Protein AF-0000000067863218 (afdb_homodimer)

Foldseek 3Di:
DFQVDPVLLLLLLQQPVQDQLLQLVLVLVCVVVVHGDDDLLVSLVVRHDPVCSVVSSVSSVPGDRDDDPQKDKDALPDPLAQPLLNLARSRGRIKIKFADSVLLPFAAEEEDADLDDDPQLLVQLLFALLQCQVVQHEYEYAQHHDSRLSSLVSQVVNLGEYEHEYLFALQADPPPVCPVVSVSCSHSYMYMYSHHNHGYHDPVSRLVRLLVRLSSHLEYEYRWAAQPDSVLSSVVSNVVSVHAYEYEADDCPDRRRVNRVVVVVVPHHYDRHNCSVCVVPDVPDD/DFQVDPVLVLLLLQQPVQDQLLQLVLVLVCVVVVHGDDDLLVSLVVRHDPVCSVVSSVSSVPGDRDDDPQKDKDALPDPLAQPLLNLARSRGRIKIKFADSNLLPFAAEEEDADLDDDPQLLVQLLFALLQCQVVQHEYEYAQHHDSRLSSLVSQVVNLGEYEHEYLFALQADPPPVCVVVSVVCSHSYMYMYSHHNHGYHDPVSRLVRLLVRLSSHLEYEYRWAAQPDSVLSSVVSNVVSVHAYEYEADDCPDRRRVNRVVVVVVPHHYDRHNCSVCVVPDVPDD

Sequence (572 aa):
MDFKQRNTWLKLASCKSISAKKRAVIWQKLKELDQYEMAAHTFVESFFPVDKRAQILMEIETAEVFFLEGITPIWILEDSYPALLREVYEAPPILFCKGNIDLLQRQAIAIVGTRQMSEYGRKACMKIASELSAHDLTIISGMAIGIDTIAHKATLNKNGATIAVLGSGVNKIYPKKNEFLAKEIAKEGLLLSEYLPSQEAKRWHFPERNRIISGLAIGTVIIEAAERSGSLITADIALEQNRQVFAVPGNIFIDTWQGTNYLIQEGAKLVMNADHIIEEFFQIKPMDFKQRNTWLKLASCKSISAKKRAVIWQKLKELDQYEMAAHTFVESFFPVDKRAQILMEIETAEVFFLEGITPIWILEDSYPALLREVYEAPPILFCKGNIDLLQRQAIAIVGTRQMSEYGRKACMKIASELSAHDLTIISGMAIGIDTIAHKATLNKNGATIAVLGSGVNKIYPKKNEFLAKEIAKEGLLLSEYLPSQEAKRWHFPERNRIISGLAIGTVIIEAAERSGSLITADIALEQNRQVFAVPGNIFIDTWQGTNYLIQEGAKLVMNADHIIEEFFQIKP

pLDDT: mean 95.36, std 6.95, range [34.5, 98.94]

Solvent-accessible surface area (backbone atoms only — not comparable to full-atom values): 28980 Å² total; per-residue (Å²): 81,49,67,85,38,61,63,50,53,44,23,46,61,58,21,86,87,41,48,60,66,53,49,4,48,50,49,45,49,28,60,74,64,70,51,54,66,45,51,65,70,56,49,36,64,73,75,43,57,78,92,49,30,67,60,49,52,51,36,56,73,65,38,61,73,76,85,53,88,80,49,48,76,40,36,59,89,43,84,74,33,37,70,59,29,66,70,35,86,51,34,61,53,44,36,35,30,30,52,50,67,71,61,47,77,48,62,27,38,17,42,40,32,29,63,79,60,50,72,68,40,50,51,51,35,32,49,32,32,33,47,34,22,74,68,72,28,28,38,29,26,52,45,41,62,37,37,17,42,41,35,48,51,30,15,51,73,67,75,25,44,36,37,35,40,37,41,16,5,78,72,28,63,62,49,66,88,40,41,65,58,46,53,52,32,31,73,69,13,19,32,35,12,62,39,53,45,77,33,69,64,48,85,72,33,46,71,62,39,34,54,55,45,34,25,58,19,67,27,32,34,36,43,30,20,31,67,90,34,72,42,51,51,37,50,52,47,20,47,76,63,73,28,51,46,32,17,26,51,28,50,73,87,41,63,51,22,44,23,21,42,48,42,36,59,74,64,28,45,57,41,76,48,36,63,66,54,48,55,74,77,37,84,68,74,128,80,49,66,86,39,59,65,49,52,44,22,46,60,59,20,86,88,42,48,59,66,53,47,4,48,50,50,45,48,29,62,74,64,70,50,54,66,46,52,65,70,55,49,36,64,71,74,43,58,79,93,49,30,67,58,50,53,52,36,56,74,67,40,60,75,77,84,54,86,80,49,47,76,40,36,60,88,42,85,75,35,36,70,59,30,65,70,35,87,50,34,60,53,45,36,36,30,32,52,50,67,71,59,46,76,46,61,25,38,18,42,40,30,29,62,79,58,50,72,67,39,49,51,51,34,32,49,32,32,33,48,34,23,73,69,72,28,29,39,30,27,51,44,40,62,36,37,17,42,42,35,50,50,31,15,50,75,66,74,24,45,37,37,34,39,35,44,15,4,77,72,28,64,62,48,66,90,40,41,66,56,48,53,50,31,31,73,69,13,20,32,35,13,62,39,54,46,78,33,69,65,49,85,72,32,45,70,62,38,35,54,55,44,36,25,58,17,67,27,33,36,34,44,30,21,30,68,91,34,72,43,51,51,36,50,52,46,21,48,76,63,73,27,50,45,33,19,26,51,29,49,73,88,40,62,51,23,44,23,20,42,49,42,35,59,74,63,27,45,58,41,78,46,36,65,66,55,48,55,74,79,37,84,67,74,128

Nearest PDB structures (foldseek):
  3uqz-assembly1_A  TM=9.012E-01  e=1.360E-27  Streptococcus pneumoniae
  3maj-assembly1_A-2  TM=7.830E-01  e=8.357E-24  Rhodopseudomonas palustris
  4ljk-assembly1_H  TM=9.303E-01  e=6.286E-17  Helicobacter pylori 26695
  1wek-assembly1_C  TM=6.551E-01  e=1.689E-04  Thermus thermophilus
  1wek-assembly1_F  TM=6.610E-01  e=2.567E-04  Thermus thermophilus

InterPro domains:
  IPR003488 DNA recombination-mediator protein A [PTHR43022] (52-284)
  IPR057666 Smf/DprA, SLOG domain [PF02481] (74-281)
  IPR057666 Smf/DprA, SLOG domain [TIGR00732] (75-281)

Structure (mmCIF, N/CA/C/O backbone):
data_AF-0000000067863218-model_v1
#
loop_
_entity.id
_entity.type
_entity.pdbx_description
1 polymer 'Lmo1274 protein'
#
loop_
_atom_site.group_PDB
_atom_site.id
_atom_site.type_symbol
_atom_site.label_atom_id
_atom_site.label_alt_id
_atom_site.label_comp_id
_atom_site.label_asym_id
_atom_site.label_entity_id
_atom_site.label_seq_id
_atom_site.pdbx_PDB_ins_code
_atom_site.Cartn_x
_atom_site.Cartn_y
_atom_site.Cartn_z
_atom_site.occupancy
_atom_site.B_iso_or_equiv
_atom_site.auth_seq_id
_atom_site.auth_comp_id
_atom_site.auth_asym_id
_atom_site.auth_atom_id
_atom_site.pdbx_PDB_model_num
ATOM 1 N N . MET A 1 1 ? -6.926 51.531 5.215 1 93.75 1 MET A N 1
ATOM 2 C CA . MET A 1 1 ? -6.266 50.312 5.684 1 93.75 1 MET A CA 1
ATOM 3 C C . MET A 1 1 ? -5.281 49.781 4.641 1 93.75 1 MET A C 1
ATOM 5 O O . MET A 1 1 ? -5.586 49.75 3.447 1 93.75 1 MET A O 1
ATOM 9 N N . ASP A 1 2 ? -4.066 49.562 5.074 1 94.88 2 ASP A N 1
ATOM 10 C CA . ASP A 1 2 ? -3.016 49 4.238 1 94.88 2 ASP A CA 1
ATOM 11 C C . ASP A 1 2 ? -2.729 47.562 4.629 1 94.88 2 ASP A C 1
ATOM 13 O O . ASP A 1 2 ? -2.102 47.281 5.656 1 94.88 2 ASP A O 1
ATOM 17 N N . PHE A 1 3 ? -3.066 46.719 3.705 1 93.81 3 PHE A N 1
ATOM 18 C CA . PHE A 1 3 ? -3.037 45.281 4.004 1 93.81 3 PHE A CA 1
ATOM 19 C C . PHE A 1 3 ? -1.649 44.719 3.758 1 93.81 3 PHE A C 1
ATOM 21 O O . PHE A 1 3 ? -1.411 43.531 4.004 1 93.81 3 PHE A O 1
ATOM 28 N N . LYS A 1 4 ? -0.749 45.5 3.361 1 94.81 4 LYS A N 1
ATOM 29 C CA . LYS A 1 4 ? 0.644 45.094 3.238 1 94.81 4 LYS A CA 1
ATOM 30 C C . LYS A 1 4 ? 1.41 45.344 4.535 1 94.81 4 LYS A C 1
ATOM 32 O O . LYS A 1 4 ? 2.588 45 4.645 1 94.81 4 LYS A O 1
ATOM 37 N N . GLN A 1 5 ? 0.64 45.875 5.441 1 91.88 5 GLN A N 1
ATOM 38 C CA . GLN A 1 5 ? 1.266 46.188 6.723 1 91.88 5 GLN A CA 1
ATOM 39 C C . GLN A 1 5 ? 0.901 45.125 7.777 1 91.88 5 GLN A C 1
ATOM 41 O O . GLN A 1 5 ? -0.266 44.781 7.914 1 91.88 5 GLN A O 1
ATOM 46 N N . ARG A 1 6 ? 1.862 44.75 8.562 1 91.69 6 ARG A N 1
ATOM 47 C CA . ARG A 1 6 ? 1.707 43.781 9.641 1 91.69 6 ARG A CA 1
ATOM 48 C C . ARG A 1 6 ? 0.678 44.25 10.664 1 91.69 6 ARG A C 1
ATOM 50 O O . ARG A 1 6 ? -0.159 43.469 11.117 1 91.69 6 ARG A O 1
ATOM 57 N N . ASN A 1 7 ? 0.721 45.469 10.953 1 90.69 7 ASN A N 1
ATOM 58 C CA . ASN A 1 7 ? -0.136 46.031 12 1 90.69 7 ASN A CA 1
ATOM 59 C C . ASN A 1 7 ? -1.611 45.938 11.625 1 90.69 7 ASN A C 1
ATOM 61 O O . ASN A 1 7 ? -2.465 45.75 12.5 1 90.69 7 ASN A O 1
ATOM 65 N N . THR A 1 8 ? -1.873 46.094 10.359 1 92.56 8 THR A N 1
ATOM 66 C CA . THR A 1 8 ? -3.25 45.938 9.898 1 92.56 8 THR A CA 1
ATOM 67 C C . THR A 1 8 ? -3.801 44.562 10.258 1 92.56 8 THR A C 1
ATOM 69 O O . THR A 1 8 ? -4.914 44.469 10.773 1 92.56 8 THR A O 1
ATOM 72 N N . TRP A 1 9 ? -3.049 43.594 10.125 1 92.69 9 TRP A N 1
ATOM 73 C CA . TRP A 1 9 ? -3.496 42.219 10.367 1 92.69 9 TRP A CA 1
ATOM 74 C C . TRP A 1 9 ? -3.527 41.938 11.867 1 92.69 9 TRP A C 1
ATOM 76 O O . TRP A 1 9 ? -4.367 41.156 12.328 1 92.69 9 TRP A O 1
ATOM 86 N N . LEU A 1 10 ? -2.639 42.531 12.594 1 91.75 10 LEU A N 1
ATOM 87 C CA . LEU A 1 10 ? -2.707 42.406 14.039 1 91.75 10 LEU A CA 1
ATOM 88 C C . LEU A 1 10 ? -3.984 43.031 14.586 1 91.75 10 LEU A C 1
ATOM 90 O O . LEU A 1 10 ? -4.621 42.469 15.484 1 91.75 10 LEU A O 1
ATOM 94 N N . LYS A 1 11 ? -4.301 44.094 14.008 1 91.56 11 LYS A N 1
ATOM 95 C CA . LYS A 1 11 ? -5.551 44.75 14.375 1 91.56 11 LYS A CA 1
ATOM 96 C C . LYS A 1 11 ? -6.754 43.875 14.031 1 91.56 11 LYS A C 1
ATOM 98 O O . LYS A 1 11 ? -7.641 43.688 14.859 1 91.56 11 LYS A O 1
ATOM 103 N N . LEU A 1 12 ? -6.742 43.375 12.852 1 93.44 12 LEU A N 1
ATOM 104 C CA . LEU A 1 12 ? -7.844 42.531 12.414 1 93.44 12 LEU A CA 1
ATOM 105 C C . LEU A 1 12 ? -7.941 41.281 13.289 1 93.44 12 LEU A C 1
ATOM 107 O O . LEU A 1 12 ? -9.039 40.812 13.578 1 93.44 12 LEU A O 1
ATOM 111 N N . ALA A 1 13 ? -6.824 40.75 13.68 1 91.94 13 ALA A N 1
ATOM 112 C CA . ALA A 1 13 ? -6.797 39.562 14.531 1 91.94 13 ALA A CA 1
ATOM 113 C C . ALA A 1 13 ? -7.402 39.844 15.898 1 91.94 13 ALA A C 1
ATOM 115 O O . ALA A 1 13 ? -7.957 38.938 16.547 1 91.94 13 ALA A O 1
ATOM 116 N N . SER A 1 14 ? -7.363 41.031 16.297 1 90.19 14 SER A N 1
ATOM 117 C CA . SER A 1 14 ? -7.855 41.438 17.609 1 90.19 14 SER A CA 1
ATOM 118 C C . SER A 1 14 ? -9.359 41.688 17.594 1 90.19 14 SER A C 1
ATOM 120 O O . SER A 1 14 ? -9.984 41.844 18.641 1 90.19 14 SER A O 1
ATOM 122 N N . CYS A 1 15 ? -9.883 41.75 16.406 1 92 15 CYS A N 1
ATOM 123 C CA . CYS A 1 15 ? -11.328 41.906 16.266 1 92 15 CYS A CA 1
ATOM 124 C C . CYS A 1 15 ? -12.047 40.594 16.516 1 92 15 CYS A C 1
ATOM 126 O O . CYS A 1 15 ? -11.914 39.656 15.719 1 92 15 CYS A O 1
ATOM 128 N N . LYS A 1 16 ? -12.875 40.562 17.469 1 88.75 16 LYS A N 1
ATOM 129 C CA . LYS A 1 16 ? -13.555 39.344 17.891 1 88.75 16 LYS A CA 1
ATOM 130 C C . LYS A 1 16 ? -14.469 38.781 16.797 1 88.75 16 LYS A C 1
ATOM 132 O O . LYS A 1 16 ? -14.688 37.594 16.703 1 88.75 16 LYS A O 1
ATOM 137 N N . SER A 1 17 ? -14.914 39.625 15.984 1 93.19 17 SER A N 1
ATOM 138 C CA . SER A 1 17 ? -15.891 39.25 14.969 1 93.19 17 SER A CA 1
ATOM 139 C C . SER A 1 17 ? -15.211 38.781 13.688 1 93.19 17 SER A C 1
ATOM 141 O O . SER A 1 17 ? -15.883 38.406 12.719 1 93.19 17 SER A O 1
ATOM 143 N N . ILE A 1 18 ? -13.906 38.844 13.68 1 94.69 18 ILE A N 1
ATOM 144 C CA . ILE A 1 18 ? -13.164 38.406 12.508 1 94.69 18 ILE A CA 1
ATOM 145 C C . ILE A 1 18 ? -12.359 37.156 12.859 1 94.69 18 ILE A C 1
ATOM 147 O O . ILE A 1 18 ? -11.312 37.219 13.508 1 94.69 18 ILE A O 1
ATOM 151 N N . SER A 1 19 ? -12.812 36.062 12.359 1 93.56 19 SER A N 1
ATOM 152 C CA . SER A 1 19 ? -12.164 34.781 12.664 1 93.56 19 SER A CA 1
ATOM 153 C C . SER A 1 19 ? -10.852 34.656 11.898 1 93.56 19 SER A C 1
ATOM 155 O O . SER A 1 19 ? -10.602 35.375 10.938 1 93.56 19 SER A O 1
ATOM 157 N N . ALA A 1 20 ? -10.055 33.719 12.352 1 93.75 20 ALA A N 1
ATOM 158 C CA . ALA A 1 20 ? -8.797 33.438 11.664 1 93.75 20 ALA A CA 1
ATOM 159 C C . ALA A 1 20 ? -9.055 32.969 10.234 1 93.75 20 ALA A C 1
ATOM 161 O O . ALA A 1 20 ? -8.367 33.406 9.305 1 93.75 20 ALA A O 1
ATOM 162 N N . LYS A 1 21 ? -10.016 32.156 10.039 1 93.38 21 LYS A N 1
ATOM 163 C CA . LYS A 1 21 ? -10.375 31.688 8.695 1 93.38 21 LYS A CA 1
ATOM 164 C C . LYS A 1 21 ? -10.797 32.875 7.809 1 93.38 21 LYS A C 1
ATOM 166 O O . LYS A 1 21 ? -10.398 32.938 6.645 1 93.38 21 LYS A O 1
ATOM 171 N N . LYS A 1 22 ? -11.617 33.75 8.367 1 95.25 22 LYS A N 1
ATOM 172 C CA . LYS A 1 22 ? -12.047 34.906 7.602 1 95.25 22 LYS A CA 1
ATOM 173 C C . LYS A 1 22 ? -10.852 35.75 7.18 1 95.25 22 LYS A C 1
ATOM 175 O O . LYS A 1 22 ? -10.828 36.281 6.066 1 95.25 22 LYS A O 1
ATOM 180 N N . ARG A 1 23 ? -9.914 35.938 8.086 1 96.31 23 ARG A N 1
ATOM 181 C CA . ARG A 1 23 ? -8.711 36.688 7.73 1 96.31 23 ARG A CA 1
ATOM 182 C C . ARG A 1 23 ? -8.008 36.031 6.539 1 96.31 23 ARG A C 1
ATOM 184 O O . ARG A 1 23 ? -7.566 36.75 5.625 1 96.31 23 ARG A O 1
ATOM 191 N N . ALA A 1 24 ? -7.918 34.781 6.539 1 96.75 24 ALA A N 1
ATOM 192 C CA . ALA A 1 24 ? -7.285 34.031 5.441 1 96.75 24 ALA A CA 1
ATOM 193 C C . ALA A 1 24 ? -8.062 34.25 4.141 1 96.75 24 ALA A C 1
ATOM 195 O O . ALA A 1 24 ? -7.465 34.469 3.084 1 96.75 24 ALA A O 1
ATOM 196 N N . VAL A 1 25 ? -9.359 34.188 4.238 1 96.69 25 VAL A N 1
ATOM 197 C CA . VAL A 1 25 ? -10.227 34.375 3.082 1 96.69 25 VAL A CA 1
ATOM 198 C C . VAL A 1 25 ? -10.016 35.781 2.52 1 96.69 25 VAL A C 1
ATOM 200 O O . VAL A 1 25 ? -9.922 35.969 1.304 1 96.69 25 VAL A O 1
ATOM 203 N N . ILE A 1 26 ? -9.984 36.719 3.393 1 97 26 ILE A N 1
ATOM 204 C CA . ILE A 1 26 ? -9.797 38.125 2.998 1 97 26 ILE A CA 1
ATOM 205 C C . ILE A 1 26 ? -8.469 38.281 2.27 1 97 26 ILE A C 1
ATOM 207 O O . ILE A 1 26 ? -8.414 38.875 1.189 1 97 26 ILE A O 1
ATOM 211 N N . TRP A 1 27 ? -7.441 37.75 2.844 1 96.56 27 TRP A N 1
ATOM 212 C CA . TRP A 1 27 ? -6.133 37.844 2.205 1 96.56 27 TRP A CA 1
ATOM 213 C C . TRP A 1 27 ? -6.168 37.25 0.808 1 96.56 27 TRP A C 1
ATOM 215 O O . TRP A 1 27 ? -5.648 37.844 -0.145 1 96.56 27 TRP A O 1
ATOM 225 N N . GLN A 1 28 ? -6.742 36.094 0.724 1 96.75 28 GLN A N 1
ATOM 226 C CA . GLN A 1 28 ? -6.84 35.406 -0.555 1 96.75 28 GLN A CA 1
ATOM 227 C C . GLN A 1 28 ? -7.527 36.281 -1.604 1 96.75 28 GLN A C 1
ATOM 229 O O . GLN A 1 28 ? -7.059 36.375 -2.738 1 96.75 28 GLN A O 1
ATOM 234 N N . LYS A 1 29 ? -8.57 36.906 -1.225 1 96.5 29 LYS A N 1
ATOM 235 C CA . LYS A 1 29 ? -9.328 37.781 -2.137 1 96.5 29 LYS A CA 1
ATOM 236 C C . LYS A 1 29 ? -8.523 39 -2.525 1 96.5 29 LYS A C 1
ATOM 238 O O . LYS A 1 29 ? -8.547 39.438 -3.682 1 96.5 29 LYS A O 1
ATOM 243 N N . LEU A 1 30 ? -7.898 39.562 -1.578 1 96.31 30 LEU A N 1
ATOM 244 C CA . LEU A 1 30 ? -7.066 40.75 -1.854 1 96.31 30 LEU A CA 1
ATOM 245 C C . LEU A 1 30 ? -5.977 40.406 -2.867 1 96.31 30 LEU A C 1
ATOM 247 O O . LEU A 1 30 ? -5.707 41.188 -3.779 1 96.31 30 LEU A O 1
ATOM 251 N N . LYS A 1 31 ? -5.387 39.281 -2.641 1 94.75 31 LYS A N 1
ATOM 252 C CA . LYS A 1 31 ? -4.348 38.812 -3.551 1 94.75 31 LYS A CA 1
ATOM 253 C C . LYS A 1 31 ? -4.898 38.625 -4.961 1 94.75 31 LYS A C 1
ATOM 255 O O . LYS A 1 31 ? -4.277 39.062 -5.938 1 94.75 31 LYS A O 1
ATOM 260 N N . GLU A 1 32 ? -6.055 38.062 -5.031 1 95.31 32 GLU A N 1
ATOM 261 C CA . GLU A 1 32 ? -6.691 37.781 -6.32 1 95.31 32 GLU A CA 1
ATOM 262 C C . GLU A 1 32 ? -7.043 39.094 -7.031 1 95.31 32 GLU A C 1
ATOM 264 O O . GLU A 1 32 ? -6.918 39.188 -8.258 1 95.31 32 GLU A O 1
ATOM 269 N N . LEU A 1 33 ? -7.422 40.062 -6.258 1 94.62 33 LEU A N 1
ATOM 270 C CA . LEU A 1 33 ? -7.848 41.344 -6.812 1 94.62 33 LEU A CA 1
ATOM 271 C C . LEU A 1 33 ? -6.664 42.281 -6.969 1 94.62 33 LEU A C 1
ATOM 273 O O . LEU A 1 33 ? -6.793 43.344 -7.582 1 94.62 33 LEU A O 1
ATOM 277 N N . ASP A 1 34 ? -5.613 41.906 -6.43 1 95.38 34 ASP A N 1
ATOM 278 C CA . ASP A 1 34 ? -4.426 42.75 -6.395 1 95.38 34 ASP A CA 1
ATOM 279 C C . ASP A 1 34 ? -4.75 44.125 -5.809 1 95.38 34 ASP A C 1
ATOM 281 O O . ASP A 1 34 ? -4.434 45.156 -6.41 1 95.38 34 ASP A O 1
ATOM 285 N N . GLN A 1 35 ? -5.5 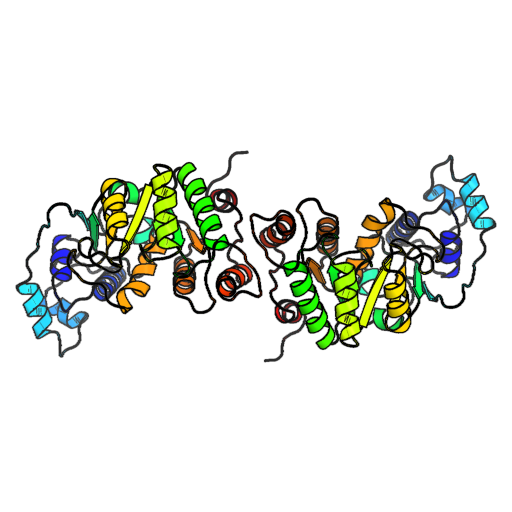44.188 -4.777 1 95.25 35 GLN A N 1
ATOM 286 C CA . GLN A 1 35 ? -5.902 45.375 -4.051 1 95.25 35 GLN A CA 1
ATOM 287 C C . GLN A 1 35 ? -5.547 45.281 -2.568 1 95.25 35 GLN A C 1
ATOM 289 O O . GLN A 1 35 ? -6.18 44.5 -1.828 1 95.25 35 GLN A O 1
ATOM 294 N N . TYR A 1 36 ? -4.621 46.156 -2.166 1 96 36 TYR A N 1
ATOM 295 C CA . TYR A 1 36 ? -4.082 45.969 -0.822 1 96 36 TYR A CA 1
ATOM 296 C C . TYR A 1 36 ? -4.324 47.219 0.03 1 96 36 TYR A C 1
ATOM 298 O O . TYR A 1 36 ? -3.811 47.312 1.147 1 96 36 TYR A O 1
ATOM 306 N N . GLU A 1 37 ? -5.043 48.125 -0.58 1 96.31 37 GLU A N 1
ATOM 307 C CA . GLU A 1 37 ? -5.395 49.312 0.168 1 96.31 37 GLU A CA 1
ATOM 308 C C . GLU A 1 37 ? -6.859 49.688 -0.043 1 96.31 37 GLU A C 1
ATOM 310 O O . GLU A 1 37 ? -7.367 49.625 -1.166 1 96.31 37 GLU A O 1
ATOM 315 N N . MET A 1 38 ? -7.492 50.031 1.157 1 94.38 38 MET A N 1
ATOM 316 C CA . MET A 1 38 ? -8.859 50.531 1.075 1 94.38 38 MET A CA 1
ATOM 317 C C . MET A 1 38 ? -9.289 51.156 2.395 1 94.38 38 MET A C 1
ATOM 319 O O . MET A 1 38 ? -8.703 50.875 3.441 1 94.38 38 MET A O 1
ATOM 323 N N . ALA A 1 39 ? -10.305 51.969 2.217 1 94.38 39 ALA A N 1
ATOM 324 C CA . ALA A 1 39 ? -10.852 52.594 3.426 1 94.38 39 ALA A CA 1
ATOM 325 C C . ALA A 1 39 ? -11.57 51.562 4.285 1 94.38 39 ALA A C 1
ATOM 327 O O . ALA A 1 39 ? -12.078 50.562 3.768 1 94.38 39 ALA A O 1
ATOM 328 N N . ALA A 1 40 ? -11.586 51.781 5.641 1 94.56 40 ALA A N 1
ATOM 329 C CA . ALA A 1 40 ? -12.188 50.844 6.586 1 94.56 40 ALA A CA 1
ATOM 330 C C . ALA A 1 40 ? -13.648 50.562 6.227 1 94.56 40 ALA A C 1
ATOM 332 O O . ALA A 1 40 ? -14.102 49.438 6.277 1 94.56 40 ALA A O 1
ATOM 333 N N . HIS A 1 41 ? -14.328 51.656 5.875 1 94.81 41 HIS A N 1
ATOM 334 C CA . HIS A 1 41 ? -15.734 51.5 5.535 1 94.81 41 HIS A CA 1
ATOM 335 C C . HIS A 1 41 ? -15.914 50.625 4.301 1 94.81 41 HIS A C 1
ATOM 337 O O . HIS A 1 41 ? -16.812 49.781 4.258 1 94.81 41 HIS A O 1
ATOM 343 N N . THR A 1 42 ? -15.086 50.781 3.35 1 95.88 42 THR A N 1
ATOM 344 C CA . THR A 1 42 ? -15.133 50 2.123 1 95.88 42 THR A CA 1
ATOM 345 C C . THR A 1 42 ? -14.805 48.531 2.406 1 95.88 42 THR A C 1
ATOM 347 O O . THR A 1 42 ? -15.43 47.625 1.841 1 95.88 42 THR A O 1
ATOM 350 N N . PHE A 1 43 ? -13.812 48.344 3.213 1 96.25 43 PHE A N 1
ATOM 351 C CA . PHE A 1 43 ? -13.391 47 3.619 1 96.25 43 PHE A CA 1
ATOM 352 C C . PHE A 1 43 ? -14.547 46.25 4.246 1 96.25 43 PHE A C 1
ATOM 354 O O . PHE A 1 43 ? -14.859 45.125 3.826 1 96.25 43 PHE A O 1
ATOM 361 N N . VAL A 1 44 ? -15.211 46.812 5.188 1 96.44 44 VAL A N 1
ATOM 362 C CA . VAL A 1 44 ? -16.297 46.156 5.906 1 96.44 44 VAL A CA 1
ATOM 363 C C . VAL A 1 44 ? -17.453 45.875 4.953 1 96.44 44 VAL A C 1
ATOM 365 O O . VAL A 1 44 ? -18.094 44.812 5.023 1 96.44 44 VAL A O 1
ATOM 368 N N . GLU A 1 45 ? -17.719 46.75 4.035 1 95.88 45 GLU A N 1
ATOM 369 C CA . GLU A 1 45 ? -18.781 46.594 3.059 1 95.88 45 GLU A CA 1
ATOM 370 C C . GLU A 1 45 ? -18.484 45.438 2.09 1 95.88 45 GLU A C 1
ATOM 372 O O . GLU A 1 45 ? -19.391 44.75 1.642 1 95.88 45 GLU A O 1
ATOM 377 N N . SER A 1 46 ? -17.234 45.281 1.822 1 96.12 46 SER A N 1
ATOM 378 C CA . SER A 1 46 ? -16.812 44.312 0.809 1 96.12 46 SER A CA 1
ATOM 379 C C . SER A 1 46 ? -16.797 42.875 1.367 1 96.12 46 SER A C 1
ATOM 381 O O . SER A 1 46 ? -17.031 41.906 0.636 1 96.12 46 SER A O 1
ATOM 383 N N . PHE A 1 47 ? -16.531 42.75 2.639 1 96.69 47 PHE A N 1
ATOM 384 C CA . PHE A 1 47 ? -16.188 41.406 3.105 1 96.69 47 PHE A CA 1
ATOM 385 C C . PHE A 1 47 ? -17.188 40.938 4.156 1 96.69 47 PHE A C 1
ATOM 387 O O . PHE A 1 47 ? -17.156 39.781 4.555 1 96.69 47 PHE A O 1
ATOM 394 N N . PHE A 1 48 ? -18.094 41.75 4.617 1 97 48 PHE A N 1
ATOM 395 C CA . PHE A 1 48 ? -18.969 41.344 5.719 1 97 48 PHE A CA 1
ATOM 396 C C . PHE A 1 48 ? -20.422 41.656 5.406 1 97 48 PHE A C 1
ATOM 398 O O . PHE A 1 48 ? -20.719 42.625 4.676 1 97 48 PHE A O 1
ATOM 405 N N . PRO A 1 49 ? -21.328 40.875 5.961 1 96.12 49 PRO A N 1
ATOM 406 C CA . PRO A 1 49 ? -22.75 41.156 5.762 1 96.12 49 PRO A CA 1
ATOM 407 C C . PRO A 1 49 ? -23.219 42.438 6.441 1 96.12 49 PRO A C 1
ATOM 409 O O . PRO A 1 49 ? -22.609 42.875 7.414 1 96.12 49 PRO A O 1
ATOM 412 N N . VAL A 1 50 ? -24.328 42.875 5.988 1 95.5 50 VAL A N 1
ATOM 413 C CA . VAL A 1 50 ? -24.844 44.188 6.359 1 95.5 50 VAL A CA 1
ATOM 414 C C . VAL A 1 50 ? -25.094 44.25 7.863 1 95.5 50 VAL A C 1
ATOM 416 O O . VAL A 1 50 ? -24.766 45.25 8.516 1 95.5 50 VAL A O 1
ATOM 419 N N . ASP A 1 51 ? -25.547 43.25 8.422 1 95.56 51 ASP A N 1
ATOM 420 C CA . ASP A 1 51 ? -25.969 43.219 9.82 1 95.56 51 ASP A CA 1
ATOM 421 C C . ASP A 1 51 ? -24.781 43.219 10.766 1 95.56 51 ASP A C 1
ATOM 423 O O . ASP A 1 51 ? -24.922 43.531 11.953 1 95.56 51 ASP A O 1
ATOM 427 N N . LYS A 1 52 ? -23.516 43.062 10.289 1 95.88 52 LYS A N 1
ATOM 428 C CA . LYS A 1 52 ? -22.344 42.969 11.156 1 95.88 52 LYS A CA 1
ATOM 429 C C . LYS A 1 52 ? -21.391 44.125 10.906 1 95.88 52 LYS A C 1
ATOM 431 O O . LYS A 1 52 ? -20.438 44.312 11.648 1 95.88 52 LYS A O 1
ATOM 436 N N . ARG A 1 53 ? -21.656 44.938 9.953 1 95.81 53 ARG A N 1
ATOM 437 C CA . ARG A 1 53 ? -20.719 45.938 9.469 1 95.81 53 ARG A CA 1
ATOM 438 C C . ARG A 1 53 ? -20.438 47 10.531 1 95.81 53 ARG A C 1
ATOM 440 O O . ARG A 1 53 ? -19.281 47.344 10.773 1 95.81 53 ARG A O 1
ATOM 447 N N . ALA A 1 54 ? -21.5 47.438 11.109 1 95.5 54 ALA A N 1
ATOM 448 C CA . ALA A 1 54 ? -21.328 48.5 12.117 1 95.5 54 ALA A CA 1
ATOM 449 C C . ALA A 1 54 ? -20.469 48 13.281 1 95.5 54 ALA A C 1
ATOM 451 O O . ALA A 1 54 ? -19.578 48.719 13.742 1 95.5 54 ALA A O 1
ATOM 452 N N . GLN A 1 55 ? -20.781 46.875 13.664 1 96 55 GLN A N 1
ATOM 453 C CA . GLN A 1 55 ? -20.047 46.281 14.781 1 96 55 GLN A CA 1
ATOM 454 C C . GLN A 1 55 ? -18.578 46.094 14.422 1 96 55 GLN A C 1
ATOM 456 O O . GLN A 1 55 ? -17.688 46.406 15.211 1 96 55 GLN A O 1
ATOM 461 N N . ILE A 1 56 ? -18.234 45.531 13.32 1 96.25 56 ILE A N 1
ATOM 462 C CA . ILE A 1 56 ? -16.875 45.219 12.883 1 96.25 56 ILE A CA 1
ATOM 463 C C . ILE A 1 56 ? -16.094 46.531 12.703 1 96.25 56 ILE A C 1
ATOM 465 O O . ILE A 1 56 ? -14.93 46.625 13.078 1 96.25 56 ILE A O 1
ATOM 469 N N . LEU A 1 57 ? -16.766 47.5 12.125 1 95.38 57 LEU A N 1
ATOM 470 C CA . LEU A 1 57 ? -16.125 48.781 11.945 1 95.38 57 LEU A CA 1
ATOM 471 C C . LEU A 1 57 ? -15.695 49.375 13.289 1 95.38 57 LEU A C 1
ATOM 473 O O . LEU A 1 57 ? -14.594 49.906 13.422 1 95.38 57 LEU A O 1
ATOM 477 N N . MET A 1 58 ? -16.578 49.281 14.203 1 95.5 58 MET A N 1
ATOM 478 C CA . MET A 1 58 ? -16.266 49.75 15.555 1 95.5 58 MET A CA 1
ATOM 479 C C . MET A 1 58 ? -15.094 49 16.156 1 95.5 58 MET A C 1
ATOM 481 O O . MET A 1 58 ? -14.211 49.594 16.766 1 95.5 58 MET A O 1
ATOM 485 N N . GLU A 1 59 ? -15.062 47.719 15.977 1 95.19 59 GLU A N 1
ATOM 486 C CA . GLU A 1 59 ? -13.984 46.875 16.484 1 95.19 59 GLU A CA 1
ATOM 487 C C . GLU A 1 59 ? -12.648 47.25 15.867 1 95.19 59 GLU A C 1
ATOM 489 O O . GLU A 1 59 ? -11.633 47.344 16.562 1 95.19 59 GLU A O 1
ATOM 494 N N . ILE A 1 60 ? -12.672 47.469 14.617 1 93.88 60 ILE A N 1
ATOM 495 C CA . ILE A 1 60 ? -11.445 47.844 13.906 1 93.88 60 ILE A CA 1
ATOM 496 C C . ILE A 1 60 ? -10.914 49.156 14.414 1 93.88 60 ILE A C 1
ATOM 498 O O . ILE A 1 60 ? -9.719 49.312 14.664 1 93.88 60 ILE A O 1
ATOM 502 N N . GLU A 1 61 ? -11.789 50.062 14.625 1 91.31 61 GLU A N 1
ATOM 503 C CA . GLU A 1 61 ? -11.406 51.406 15.031 1 91.31 61 GLU A CA 1
ATOM 504 C C . GLU A 1 61 ? -10.867 51.438 16.453 1 91.31 61 GLU A C 1
ATOM 506 O O . GLU A 1 61 ? -10 52.25 16.797 1 91.31 61 GLU A O 1
ATOM 511 N N . THR A 1 62 ? -11.344 50.5 17.188 1 91.12 62 THR A N 1
ATOM 512 C CA . THR A 1 62 ? -10.969 50.5 18.594 1 91.12 62 THR A CA 1
ATOM 513 C C . THR A 1 62 ? -9.883 49.469 18.875 1 91.12 62 THR A C 1
ATOM 515 O O . THR A 1 62 ? -9.367 49.375 19.984 1 91.12 62 THR A O 1
ATOM 518 N N . ALA A 1 63 ? -9.586 48.75 17.859 1 88.25 63 ALA A N 1
ATOM 519 C CA . ALA A 1 63 ? -8.633 47.656 18.047 1 88.25 63 ALA A CA 1
ATOM 520 C C . AL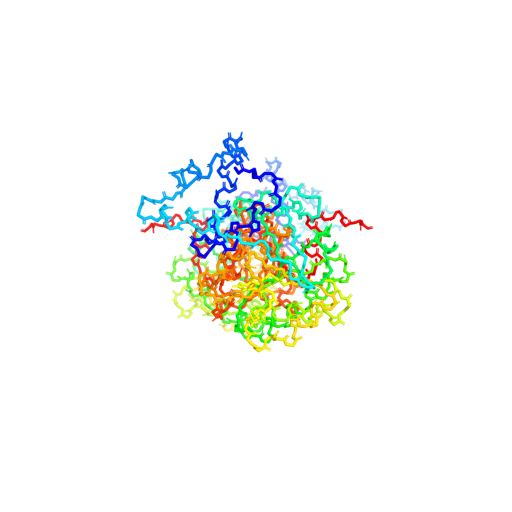A A 1 63 ? -7.242 48.188 18.391 1 88.25 63 ALA A C 1
ATOM 522 O O . ALA A 1 63 ? -6.797 49.188 17.812 1 88.25 63 ALA A O 1
ATOM 523 N N . GLU A 1 64 ? -6.68 47.562 19.375 1 80.69 64 GLU A N 1
ATOM 524 C CA . GLU A 1 64 ? -5.305 47.875 19.75 1 80.69 64 GLU A CA 1
ATOM 525 C C . GLU A 1 64 ? -4.371 46.688 19.469 1 80.69 64 GLU A C 1
ATOM 527 O O . GLU A 1 64 ? -4.77 45.531 19.578 1 80.69 64 GLU A O 1
ATOM 532 N N . VAL A 1 65 ? -3.203 47.062 18.906 1 73.31 65 VAL A N 1
ATOM 533 C CA . VAL A 1 65 ? -2.191 46.062 18.641 1 73.31 65 VAL A CA 1
ATOM 534 C C . VAL A 1 65 ? -1.45 45.719 19.922 1 73.31 65 VAL A C 1
ATOM 536 O O . VAL A 1 65 ? -0.93 46.594 20.609 1 73.31 65 VAL A O 1
ATOM 539 N N . PHE A 1 66 ? -1.746 44.5 20.328 1 67.25 66 PHE A N 1
ATOM 540 C CA . PHE A 1 66 ? -1.06 44.125 21.562 1 67.25 66 PHE A CA 1
ATOM 541 C C . PHE A 1 66 ? 0.205 43.312 21.234 1 67.25 66 PHE A C 1
ATOM 543 O O . PHE A 1 66 ? 0.252 42.594 20.25 1 67.25 66 PHE A O 1
ATOM 550 N N . PHE A 1 67 ? 1.312 43.781 21.812 1 67.94 67 PHE A N 1
ATOM 551 C CA . PHE A 1 67 ? 2.566 43.031 21.812 1 67.94 67 PHE A CA 1
ATOM 552 C C . PHE A 1 67 ? 2.658 42.125 23.031 1 67.94 67 PHE A C 1
ATOM 554 O O . PHE A 1 67 ? 2.338 42.531 24.141 1 67.94 67 PHE A O 1
ATOM 561 N N . LEU A 1 68 ? 2.562 40.844 22.703 1 73 68 LEU A N 1
ATOM 562 C CA . LEU A 1 68 ? 2.693 39.969 23.844 1 73 68 LEU A CA 1
ATOM 563 C C . LEU A 1 68 ? 4.125 39.438 23.969 1 73 68 LEU A C 1
ATOM 565 O O . LEU A 1 68 ? 4.734 39.031 22.969 1 73 68 LEU A O 1
ATOM 569 N N . GLU A 1 69 ? 4.605 39.531 25.172 1 81.31 69 GLU A N 1
ATOM 570 C CA . GLU A 1 69 ? 5.953 39.062 25.5 1 81.31 69 GLU A CA 1
ATOM 571 C C . GLU A 1 69 ? 6.129 37.594 25.188 1 81.31 69 GLU A C 1
ATOM 573 O O . GLU A 1 69 ? 5.266 36.781 25.516 1 81.31 69 GLU A O 1
ATOM 578 N N . GLY A 1 70 ? 7.242 37.281 24.531 1 91.44 70 GLY A N 1
ATOM 579 C CA . GLY A 1 70 ? 7.613 35.906 24.281 1 91.44 70 GLY A CA 1
ATOM 580 C C . GLY A 1 70 ? 6.93 35.344 23.047 1 91.44 70 GLY A C 1
ATOM 581 O O . GLY A 1 70 ? 7.047 34.125 22.781 1 91.44 70 GLY A O 1
ATOM 582 N N . ILE A 1 71 ? 6.121 36.156 22.422 1 94.88 71 ILE A N 1
ATOM 583 C CA . ILE A 1 71 ? 5.414 35.719 21.219 1 94.88 71 ILE A CA 1
ATOM 584 C C . ILE A 1 71 ? 5.871 36.531 20.016 1 94.88 71 ILE A C 1
ATOM 586 O O . ILE A 1 71 ? 5.98 37.75 20.094 1 94.88 71 ILE A O 1
ATOM 590 N N . THR A 1 72 ? 6.203 35.844 18.984 1 94.88 72 THR A N 1
ATOM 591 C CA . THR A 1 72 ? 6.633 36.5 17.75 1 94.88 72 THR A CA 1
ATOM 592 C C . THR A 1 72 ? 5.566 36.375 16.656 1 94.88 72 THR A C 1
ATOM 594 O O . THR A 1 72 ? 5.301 35.281 16.172 1 94.88 72 THR A O 1
ATOM 597 N N . PRO A 1 73 ? 4.93 37.469 16.281 1 94.12 73 PRO A N 1
ATOM 598 C CA . PRO A 1 73 ? 4.051 37.406 15.117 1 94.12 73 PRO A CA 1
ATOM 599 C C . PRO A 1 73 ? 4.82 37.406 13.797 1 94.12 73 PRO A C 1
ATOM 601 O O . PRO A 1 73 ? 5.852 38.062 13.68 1 94.12 73 PRO A O 1
ATOM 604 N N . ILE A 1 74 ? 4.418 36.594 12.891 1 95.44 74 ILE A N 1
ATOM 605 C CA . ILE A 1 74 ? 5.02 36.531 11.562 1 95.44 74 ILE A CA 1
ATOM 606 C C . ILE A 1 74 ? 3.975 36.875 10.5 1 95.44 74 ILE A C 1
ATOM 608 O O . ILE A 1 74 ? 2.896 36.281 10.461 1 95.44 74 ILE A O 1
ATOM 612 N N . TRP A 1 75 ? 4.355 37.812 9.672 1 94.31 75 TRP A N 1
ATOM 613 C CA . TRP A 1 75 ? 3.461 38.344 8.656 1 94.31 75 TRP A CA 1
ATOM 614 C C . TRP A 1 75 ? 3.766 37.75 7.289 1 94.31 75 TRP A C 1
ATOM 616 O O . TRP A 1 75 ? 4.93 37.531 6.941 1 94.31 75 TRP A O 1
ATOM 626 N N . ILE A 1 76 ? 2.781 37.531 6.453 1 97.06 76 ILE A N 1
ATOM 627 C CA . ILE A 1 76 ? 2.82 36.688 5.27 1 97.06 76 ILE A CA 1
ATOM 628 C C . ILE A 1 76 ? 3.754 37.281 4.227 1 97.06 76 ILE A C 1
ATOM 630 O O . ILE A 1 76 ? 4.285 36.594 3.367 1 97.06 76 ILE A O 1
ATOM 634 N N . LEU A 1 77 ? 3.996 38.594 4.277 1 96 77 LEU A N 1
ATOM 635 C CA . LEU A 1 77 ? 4.844 39.219 3.268 1 96 77 LEU A CA 1
ATOM 636 C C . LEU A 1 77 ? 6.297 39.25 3.727 1 96 77 LEU A C 1
ATOM 638 O O . LEU A 1 77 ? 7.184 39.656 2.975 1 96 77 LEU A O 1
ATOM 642 N N . GLU A 1 78 ? 6.559 38.781 4.918 1 95.06 78 GLU A N 1
ATOM 643 C CA . GLU A 1 78 ? 7.918 38.719 5.445 1 95.06 78 GLU A CA 1
ATOM 644 C C . GLU A 1 78 ? 8.664 37.5 4.934 1 95.06 78 GLU A C 1
ATOM 646 O O . GLU A 1 78 ? 8.055 36.469 4.609 1 95.06 78 GLU A O 1
ATOM 651 N N . ASP A 1 79 ? 9.961 37.594 4.973 1 95.38 79 ASP A N 1
ATOM 652 C CA . ASP A 1 79 ? 10.82 36.5 4.531 1 95.38 79 ASP A CA 1
ATOM 653 C C . ASP A 1 79 ? 10.758 35.344 5.512 1 95.38 79 ASP A C 1
ATOM 655 O O . ASP A 1 79 ? 10.961 34.188 5.121 1 95.38 79 ASP A O 1
ATOM 659 N N . SER A 1 80 ? 10.469 35.625 6.738 1 96.19 80 SER A N 1
ATOM 660 C CA . SER A 1 80 ? 10.43 34.594 7.773 1 96.19 80 SER A CA 1
ATOM 661 C C . SER A 1 80 ? 9.195 33.719 7.641 1 96.19 80 SER A C 1
ATOM 663 O O . SER A 1 80 ? 9.109 32.656 8.266 1 96.19 80 SER A O 1
ATOM 665 N N . TYR A 1 81 ? 8.203 34.188 6.844 1 98.19 81 TYR A N 1
ATOM 666 C CA . TYR A 1 81 ? 7.023 33.375 6.605 1 98.19 81 TYR A CA 1
ATOM 667 C C . TYR A 1 81 ? 7.371 32.156 5.762 1 98.19 81 TYR A C 1
ATOM 669 O O . TYR A 1 81 ? 8.078 32.25 4.762 1 98.19 81 TYR A O 1
ATOM 677 N N . PRO A 1 82 ? 6.961 31.031 6.207 1 98.19 82 PRO A N 1
ATOM 678 C CA . PRO A 1 82 ? 7.344 29.812 5.484 1 98.19 82 PRO A CA 1
ATOM 679 C C . PRO A 1 82 ? 6.906 29.828 4.02 1 98.19 82 PRO A C 1
ATOM 681 O O . PRO A 1 82 ? 5.723 30.047 3.732 1 98.19 82 PRO A O 1
ATOM 684 N N . ALA A 1 83 ? 7.754 29.531 3.131 1 97.62 83 ALA A N 1
ATOM 685 C CA . ALA A 1 83 ? 7.527 29.641 1.691 1 97.62 83 ALA A CA 1
ATOM 686 C C . ALA A 1 83 ? 6.414 28.703 1.232 1 97.62 83 ALA A C 1
ATOM 688 O O . ALA A 1 83 ? 5.527 29.109 0.478 1 97.62 83 ALA A O 1
ATOM 689 N N . LEU A 1 84 ? 6.43 27.5 1.693 1 97.94 84 LEU A N 1
ATOM 690 C CA . LEU A 1 84 ? 5.434 26.516 1.267 1 97.94 84 LEU A CA 1
ATOM 691 C C . LEU A 1 84 ? 4.039 26.922 1.735 1 97.94 84 LEU A C 1
ATOM 693 O O . LEU A 1 84 ? 3.064 26.781 0.992 1 97.94 84 LEU A O 1
ATOM 697 N N . LEU A 1 85 ? 3.924 27.422 2.932 1 98.44 85 LEU A N 1
ATOM 698 C CA . LEU A 1 85 ? 2.629 27.812 3.473 1 98.44 85 LEU A CA 1
ATOM 699 C C . LEU A 1 85 ? 2.061 29.016 2.713 1 98.44 85 LEU A C 1
ATOM 701 O O . LEU A 1 85 ? 0.847 29.109 2.523 1 98.44 85 LEU A O 1
ATOM 705 N N . ARG A 1 86 ? 2.918 29.828 2.293 1 97.12 86 ARG A N 1
ATOM 706 C CA . ARG A 1 86 ? 2.525 31 1.539 1 97.12 86 ARG A CA 1
ATOM 707 C C . ARG A 1 86 ? 1.763 30.625 0.275 1 97.12 86 ARG A C 1
ATOM 709 O O . ARG A 1 86 ? 0.898 31.375 -0.185 1 97.12 86 ARG A O 1
ATOM 716 N N . GLU A 1 87 ? 1.961 29.484 -0.2 1 95.31 87 GLU A N 1
ATOM 717 C CA . GLU A 1 87 ? 1.419 29.047 -1.483 1 95.31 87 GLU A CA 1
ATOM 718 C C . GLU A 1 87 ? 0.03 28.438 -1.317 1 95.31 87 GLU A C 1
ATOM 720 O O . GLU A 1 87 ? -0.686 28.234 -2.299 1 95.31 87 GLU A O 1
ATOM 725 N N . VAL A 1 88 ? -0.32 28.125 -0.133 1 96.56 88 VAL A N 1
ATOM 726 C CA . VAL A 1 88 ? -1.569 27.391 0.059 1 96.56 88 VAL A CA 1
ATOM 727 C C . VAL A 1 88 ? -2.752 28.359 -0.08 1 96.56 88 VAL A C 1
ATOM 729 O O . VAL A 1 88 ? -2.627 29.547 0.196 1 96.56 88 VAL A O 1
ATOM 732 N N . TYR A 1 89 ? -3.877 27.812 -0.505 1 94.81 89 TYR A N 1
ATOM 733 C CA . TYR A 1 89 ? -5.117 28.578 -0.561 1 94.81 89 TYR A CA 1
ATOM 734 C C . TYR A 1 89 ? -5.574 28.984 0.837 1 94.81 89 TYR A C 1
ATOM 736 O O . TYR A 1 89 ? -5.586 28.156 1.752 1 94.81 89 TYR A O 1
ATOM 744 N N . GLU A 1 90 ? -5.77 30.281 1.023 1 95.06 90 GLU A N 1
ATOM 745 C CA . GLU A 1 90 ? -6.234 30.812 2.301 1 95.06 90 GLU A CA 1
ATOM 746 C C . GLU A 1 90 ? -5.172 30.656 3.383 1 95.06 90 GLU A C 1
ATOM 748 O O . GLU A 1 90 ? -5.465 30.188 4.484 1 95.06 90 GLU A O 1
ATOM 753 N N . ALA A 1 91 ? -4 30.953 3.01 1 97.69 91 ALA A N 1
ATOM 754 C CA . ALA A 1 91 ? -2.902 31 3.971 1 97.69 91 ALA A CA 1
ATOM 755 C C . ALA A 1 91 ? -3.17 32.031 5.062 1 97.69 91 ALA A C 1
ATOM 757 O O . ALA A 1 91 ? -3.709 33.094 4.793 1 97.69 91 ALA A O 1
ATOM 758 N N . PRO A 1 92 ? -2.809 31.672 6.258 1 97.81 92 PRO A N 1
ATOM 759 C CA . PRO A 1 92 ? -2.98 32.688 7.301 1 97.81 92 PRO A CA 1
ATOM 760 C C . PRO A 1 92 ? -2.109 33.938 7.078 1 97.81 92 PRO A C 1
ATOM 762 O O . PRO A 1 92 ? -0.891 33.812 6.922 1 97.81 92 PRO A O 1
ATOM 765 N N . PRO A 1 93 ? -2.695 35.094 7.117 1 96.94 93 PRO A N 1
ATOM 766 C CA . PRO A 1 93 ? -1.894 36.312 6.891 1 96.94 93 PRO A CA 1
ATOM 767 C C . PRO A 1 93 ? -0.945 36.594 8.047 1 96.94 93 PRO A C 1
ATOM 769 O O . PRO A 1 93 ? 0.059 37.312 7.863 1 96.94 93 PRO A O 1
ATOM 772 N N . ILE A 1 94 ? -1.337 36.094 9.219 1 95 94 ILE A N 1
ATOM 773 C CA . ILE A 1 94 ? -0.489 36.281 10.391 1 95 94 ILE A CA 1
ATOM 774 C C . ILE A 1 94 ? -0.396 35 11.18 1 95 94 ILE A C 1
ATOM 776 O O . ILE A 1 94 ? -1.39 34.281 11.328 1 95 94 ILE A O 1
ATOM 780 N N . LEU A 1 95 ? 0.805 34.688 11.648 1 96.94 95 LEU A N 1
ATOM 781 C CA . LEU A 1 95 ? 1.082 33.562 12.523 1 96.94 95 LEU A CA 1
ATOM 782 C C . LEU A 1 95 ? 1.629 34.031 13.867 1 96.94 95 LEU A C 1
ATOM 784 O O . LEU A 1 95 ? 2.418 35 13.922 1 96.94 95 LEU A O 1
ATOM 788 N N . PHE A 1 96 ? 1.192 33.406 14.891 1 96.56 96 PHE A N 1
ATOM 789 C CA . PHE A 1 96 ? 1.729 33.656 16.219 1 96.56 96 PHE A CA 1
ATOM 790 C C . PHE A 1 96 ? 2.623 32.531 16.672 1 96.56 96 PHE A C 1
ATOM 792 O O . PHE A 1 96 ? 2.188 31.375 16.719 1 96.56 96 PHE A O 1
ATOM 799 N N . CYS A 1 97 ? 3.859 32.875 17.078 1 97.75 97 CYS A N 1
ATOM 800 C CA . CYS A 1 97 ? 4.867 31.844 17.312 1 97.75 97 CYS A CA 1
ATOM 801 C C . CYS A 1 97 ? 5.469 31.969 18.703 1 97.75 97 CYS A C 1
ATOM 803 O O . CYS A 1 97 ? 5.664 33.094 19.203 1 97.75 97 CYS A O 1
ATOM 805 N N . LYS A 1 98 ? 5.711 30.953 19.328 1 97.94 98 LYS A N 1
ATOM 806 C CA . LYS A 1 98 ? 6.457 30.844 20.578 1 97.94 98 LYS A CA 1
ATOM 807 C C . LYS A 1 98 ? 7.555 29.797 20.469 1 97.94 98 LYS A C 1
ATOM 809 O O . LYS A 1 98 ? 7.266 28.609 20.328 1 97.94 98 LYS A O 1
ATOM 814 N N . GLY A 1 99 ? 8.859 30.156 20.547 1 97.94 99 GLY A N 1
ATOM 815 C CA . GLY A 1 99 ? 9.984 29.266 20.375 1 97.94 99 GLY A CA 1
ATOM 816 C C . GLY A 1 99 ? 10.891 29.656 19.219 1 97.94 99 GLY A C 1
ATOM 817 O O . GLY A 1 99 ? 11.102 30.844 18.969 1 97.94 99 GLY A O 1
ATOM 818 N N . ASN A 1 100 ? 11.523 28.703 18.547 1 98 100 ASN A N 1
ATOM 819 C CA . ASN A 1 100 ? 12.539 28.953 17.516 1 98 100 ASN A CA 1
ATOM 820 C C . ASN A 1 100 ? 11.906 29.125 16.141 1 98 100 ASN A C 1
ATOM 822 O O . ASN A 1 100 ? 11.641 28.141 15.445 1 98 100 ASN A O 1
ATOM 826 N N . ILE A 1 101 ? 11.805 30.312 15.617 1 97.62 101 ILE A N 1
ATOM 827 C CA . ILE A 1 101 ? 11.109 30.641 14.375 1 97.62 101 ILE A CA 1
ATOM 828 C C . ILE A 1 101 ? 11.969 30.234 13.18 1 97.62 101 ILE A C 1
ATOM 830 O O . ILE A 1 101 ? 11.477 30.141 12.055 1 97.62 101 ILE A O 1
ATOM 834 N N . ASP A 1 102 ? 13.273 30 13.391 1 97.69 102 ASP A N 1
ATOM 835 C CA . ASP A 1 102 ? 14.156 29.594 12.297 1 97.69 102 ASP A CA 1
ATOM 836 C C . ASP A 1 102 ? 13.742 28.25 11.719 1 97.69 102 ASP A C 1
ATOM 838 O O . ASP A 1 102 ? 14.062 27.938 10.57 1 97.69 102 ASP A O 1
ATOM 842 N N . LEU A 1 103 ? 13.047 27.484 12.492 1 98.31 103 LEU A N 1
ATOM 843 C CA . LEU A 1 103 ? 12.594 26.172 12.055 1 98.31 103 LEU A CA 1
ATOM 844 C C . LEU A 1 103 ? 11.641 26.297 10.867 1 98.31 103 LEU A C 1
ATOM 846 O O . LEU A 1 103 ? 11.461 25.328 10.109 1 98.31 103 LEU A O 1
ATOM 850 N N . LEU A 1 104 ? 11.016 27.453 10.695 1 98.31 104 LEU A N 1
ATOM 851 C CA . LEU A 1 104 ? 10.039 27.672 9.633 1 98.31 104 LEU A CA 1
ATOM 852 C C . LEU A 1 104 ? 10.727 27.734 8.266 1 98.31 104 LEU A C 1
ATOM 854 O O . LEU A 1 104 ? 10.062 27.656 7.23 1 98.31 104 LEU A O 1
ATOM 858 N N . GLN A 1 105 ? 12.039 27.812 8.312 1 97.5 105 GLN A N 1
ATOM 859 C CA . GLN A 1 105 ? 12.805 27.891 7.074 1 97.5 105 GLN A CA 1
ATOM 860 C C . GLN A 1 105 ? 13.391 26.547 6.695 1 97.5 105 GLN A C 1
ATOM 862 O O . GLN A 1 105 ? 14.039 26.406 5.656 1 97.5 105 GLN A O 1
ATOM 867 N N . ARG A 1 106 ? 13.125 25.547 7.449 1 97.19 106 ARG A N 1
ATOM 868 C CA . ARG A 1 106 ? 13.672 24.219 7.215 1 97.19 106 ARG A CA 1
ATOM 869 C C . ARG A 1 106 ? 12.648 23.328 6.508 1 97.19 106 ARG A C 1
ATOM 871 O O . ARG A 1 106 ? 11.445 23.562 6.594 1 97.19 106 ARG A O 1
ATOM 878 N N . GLN A 1 107 ? 13.219 22.344 5.836 1 97.12 107 GLN A N 1
ATOM 879 C CA . GLN A 1 107 ? 12.336 21.328 5.273 1 97.12 107 GLN A CA 1
ATOM 880 C C . GLN A 1 107 ? 11.664 20.516 6.375 1 97.12 107 GLN A C 1
ATOM 882 O O . GLN A 1 107 ? 12.289 20.188 7.387 1 97.12 107 GLN A O 1
ATOM 887 N N . ALA A 1 108 ? 10.391 20.219 6.102 1 98.5 108 ALA A N 1
ATOM 888 C CA . ALA A 1 108 ? 9.648 19.562 7.18 1 98.5 108 ALA A CA 1
ATOM 889 C C . ALA A 1 108 ? 8.734 18.469 6.633 1 98.5 108 ALA A C 1
ATOM 891 O O . ALA A 1 108 ? 8.352 18.5 5.461 1 98.5 108 ALA A O 1
ATOM 892 N N . ILE A 1 109 ? 8.469 17.516 7.477 1 98.88 109 ILE A N 1
ATOM 893 C CA . ILE A 1 109 ? 7.48 16.469 7.223 1 98.88 109 ILE A CA 1
ATOM 894 C C . ILE A 1 109 ? 6.402 16.5 8.297 1 98.88 109 ILE A C 1
ATOM 896 O O . ILE A 1 109 ? 6.703 16.609 9.484 1 98.88 109 ILE A O 1
ATOM 900 N N . ALA A 1 110 ? 5.164 16.469 7.852 1 98.94 110 ALA A N 1
ATOM 901 C CA . ALA A 1 110 ? 4.055 16.391 8.797 1 98.94 110 ALA A CA 1
ATOM 902 C C . ALA A 1 110 ? 3.738 14.945 9.156 1 98.94 110 ALA A C 1
ATOM 904 O O . ALA A 1 110 ? 3.764 14.062 8.289 1 98.94 110 ALA A O 1
ATOM 905 N N . ILE A 1 111 ? 3.51 14.695 10.406 1 98.94 111 ILE A N 1
ATOM 906 C CA . ILE A 1 111 ? 3.07 13.391 10.891 1 98.94 111 ILE A CA 1
ATOM 907 C C . ILE A 1 111 ? 1.773 13.539 11.68 1 98.94 111 ILE A C 1
ATOM 909 O O . ILE A 1 111 ? 1.724 14.281 12.664 1 98.94 111 ILE A O 1
ATOM 913 N N . VAL A 1 112 ? 0.701 12.844 11.203 1 98.81 112 VAL A N 1
ATOM 914 C CA . VAL A 1 112 ? -0.584 12.883 11.891 1 98.81 112 VAL A CA 1
ATOM 915 C C . VAL A 1 112 ? -1.178 11.484 11.961 1 98.81 112 VAL A C 1
ATOM 917 O O . VAL A 1 112 ? -0.643 10.547 11.359 1 98.81 112 VAL A O 1
ATOM 920 N N . GLY A 1 113 ? -2.217 11.359 12.742 1 98.31 113 GLY A N 1
ATOM 921 C CA . GLY A 1 113 ? -2.898 10.078 12.891 1 98.31 113 GLY A CA 1
ATOM 922 C C . GLY A 1 113 ? -3.959 10.094 13.977 1 98.31 113 GLY A C 1
ATOM 923 O O . GLY A 1 113 ? -4.387 11.164 14.422 1 98.31 113 GLY A O 1
ATOM 924 N N . THR A 1 114 ? -4.332 8.914 14.398 1 97.62 114 THR A N 1
ATOM 925 C CA . THR A 1 114 ? -5.453 8.734 15.312 1 97.62 114 THR A CA 1
ATOM 926 C C . THR A 1 114 ? -5.078 9.18 16.719 1 97.62 114 THR A C 1
ATOM 928 O O . THR A 1 114 ? -3.91 9.109 17.109 1 97.62 114 THR A O 1
ATOM 931 N N . ARG A 1 115 ? -6.086 9.594 17.484 1 96.06 115 ARG A N 1
ATOM 932 C CA . ARG A 1 115 ? -5.938 9.914 18.906 1 96.06 115 ARG A CA 1
ATOM 933 C C . ARG A 1 115 ? -5.922 8.648 19.75 1 96.06 115 ARG A C 1
ATOM 935 O O . ARG A 1 115 ? -5.539 8.688 20.922 1 96.06 115 ARG A O 1
ATOM 942 N N . GLN A 1 116 ? -6.41 7.543 19.094 1 94.81 116 GLN A N 1
ATOM 943 C CA . GLN A 1 116 ? -6.441 6.246 19.766 1 94.81 116 GLN A CA 1
ATOM 944 C C . GLN A 1 116 ? -5.566 5.23 19.031 1 94.81 116 GLN A C 1
ATOM 946 O O . GLN A 1 116 ? -6.078 4.289 18.422 1 94.81 116 GLN A O 1
ATOM 951 N N . MET A 1 117 ? -4.344 5.316 19.281 1 95.19 117 MET A N 1
ATOM 952 C CA . MET A 1 117 ? -3.406 4.535 18.484 1 95.19 117 MET A CA 1
ATOM 953 C C . MET A 1 117 ? -3.156 3.17 19.109 1 95.19 117 MET A C 1
ATOM 955 O O . MET A 1 117 ? -3.254 3.021 20.328 1 95.19 117 MET A O 1
ATOM 959 N N . SER A 1 118 ? -2.844 2.197 18.312 1 97.94 118 SER A N 1
ATOM 960 C CA . SER A 1 118 ? -2.371 0.893 18.766 1 97.94 118 SER A CA 1
ATOM 961 C C . SER A 1 118 ? -0.895 0.942 19.141 1 97.94 118 SER A C 1
ATOM 963 O O . SER A 1 118 ? -0.221 1.947 18.906 1 97.94 118 SER A O 1
ATOM 965 N N . GLU A 1 119 ? -0.456 -0.121 19.812 1 98.38 119 GLU A N 1
ATOM 966 C CA . GLU A 1 119 ? 0.971 -0.231 20.094 1 98.38 119 GLU A CA 1
ATOM 967 C C . GLU A 1 119 ? 1.794 -0.24 18.812 1 98.38 119 GLU A C 1
ATOM 969 O O . GLU A 1 119 ? 2.881 0.341 18.766 1 98.38 119 GLU A O 1
ATOM 974 N N . TYR A 1 120 ? 1.244 -0.932 17.781 1 98.5 120 TYR A N 1
ATOM 975 C CA . TYR A 1 120 ? 1.905 -0.921 16.484 1 98.5 120 TYR A CA 1
ATOM 976 C C . TYR A 1 120 ? 2.01 0.498 15.938 1 98.5 120 TYR A C 1
ATOM 978 O O . TYR A 1 120 ? 3.076 0.917 15.484 1 98.5 120 TYR A O 1
ATOM 986 N N . GLY A 1 121 ? 0.909 1.28 16.016 1 98.62 121 GLY A N 1
ATOM 987 C CA . GLY A 1 121 ? 0.923 2.664 15.562 1 98.62 121 GLY A CA 1
ATOM 988 C C . GLY A 1 121 ? 1.925 3.523 16.312 1 98.62 121 GLY A C 1
ATOM 989 O O . GLY A 1 121 ? 2.631 4.332 15.711 1 98.62 121 GLY A O 1
ATOM 990 N N . ARG A 1 122 ? 1.979 3.33 17.609 1 98.81 122 ARG A N 1
ATOM 991 C CA . ARG A 1 122 ? 2.928 4.059 18.438 1 98.81 122 ARG A CA 1
ATOM 992 C C . ARG A 1 122 ? 4.363 3.785 18.016 1 98.81 122 ARG A C 1
ATOM 994 O O . ARG A 1 122 ? 5.152 4.715 17.828 1 98.81 122 ARG A O 1
ATOM 1001 N N . LYS A 1 123 ? 4.695 2.5 17.828 1 98.88 123 LYS A N 1
ATOM 1002 C CA . LYS A 1 123 ? 6.047 2.096 17.453 1 98.88 123 LYS A CA 1
ATOM 1003 C C . LYS A 1 123 ? 6.41 2.625 16.062 1 98.88 123 LYS A C 1
ATOM 1005 O O . LYS A 1 123 ? 7.531 3.086 15.852 1 98.88 123 LYS A O 1
ATOM 1010 N N . ALA A 1 124 ? 5.484 2.527 15.172 1 98.88 124 ALA A N 1
ATOM 1011 C CA . ALA A 1 124 ? 5.719 3.02 13.82 1 98.88 124 ALA A CA 1
ATOM 1012 C C . ALA A 1 124 ? 5.984 4.523 13.82 1 98.88 124 ALA A C 1
ATOM 1014 O O . ALA A 1 124 ? 6.918 4.996 13.164 1 98.88 124 ALA A O 1
ATOM 1015 N N . CYS A 1 125 ? 5.176 5.27 14.578 1 98.88 125 CYS A N 1
ATOM 1016 C CA . CYS A 1 125 ? 5.336 6.715 14.68 1 98.88 125 CYS A CA 1
ATOM 1017 C C . CYS A 1 125 ? 6.695 7.074 15.273 1 98.88 125 CYS A C 1
ATOM 1019 O O . CYS A 1 125 ? 7.406 7.926 14.734 1 98.88 125 CYS A O 1
ATOM 1021 N N . MET A 1 126 ? 7.008 6.398 16.344 1 98.88 126 MET A N 1
ATOM 1022 C CA . MET A 1 126 ? 8.289 6.645 17 1 98.88 126 MET A CA 1
ATOM 1023 C C . MET A 1 126 ? 9.445 6.395 16.047 1 98.88 126 MET A C 1
ATOM 1025 O O . MET A 1 126 ? 10.367 7.215 15.945 1 98.88 126 MET A O 1
ATOM 1029 N N . LYS A 1 127 ? 9.375 5.32 15.328 1 98.81 127 LYS A N 1
ATOM 1030 C CA . LYS A 1 127 ? 10.438 4.953 14.391 1 98.81 127 LYS A CA 1
ATOM 1031 C C . LYS A 1 127 ? 10.578 5.992 13.281 1 98.81 127 LYS A C 1
ATOM 1033 O O . LYS A 1 127 ? 11.664 6.523 13.062 1 98.81 127 LYS A O 1
ATOM 1038 N N . ILE A 1 128 ? 9.523 6.301 12.648 1 98.81 128 ILE A N 1
ATOM 1039 C CA . ILE A 1 128 ? 9.547 7.16 11.469 1 98.81 128 ILE A CA 1
ATOM 1040 C C . ILE A 1 128 ? 9.938 8.578 11.875 1 98.81 128 ILE A C 1
ATOM 1042 O O . ILE A 1 128 ? 10.797 9.203 11.242 1 98.81 128 ILE A O 1
ATOM 1046 N N . ALA A 1 129 ? 9.375 9.094 12.953 1 98.88 129 ALA A N 1
ATOM 1047 C CA . ALA A 1 129 ? 9.695 10.438 13.43 1 98.88 129 ALA A CA 1
ATOM 1048 C C . ALA A 1 129 ? 11.172 10.547 13.812 1 98.88 129 ALA A C 1
ATOM 1050 O O . ALA A 1 129 ? 11.844 11.516 13.445 1 98.88 129 ALA A O 1
ATOM 1051 N N . SER A 1 130 ? 11.641 9.539 14.539 1 98.75 130 SER A N 1
ATOM 1052 C CA . SER A 1 130 ? 13.031 9.539 14.984 1 98.75 130 SER A CA 1
ATOM 1053 C C . SER A 1 130 ? 13.992 9.5 13.797 1 98.75 130 SER A C 1
ATOM 1055 O O . SER A 1 130 ? 14.969 10.25 13.758 1 98.75 130 SER A O 1
ATOM 1057 N N . GLU A 1 131 ? 13.664 8.633 12.852 1 98.56 131 GLU A N 1
ATOM 1058 C CA . GLU A 1 131 ? 14.531 8.469 11.688 1 98.56 131 GLU A CA 1
ATOM 1059 C C . GLU A 1 131 ? 14.523 9.727 10.82 1 98.56 131 GLU A C 1
ATOM 1061 O O . GLU A 1 131 ? 15.562 10.141 10.312 1 98.56 131 GLU A O 1
ATOM 1066 N N . LEU A 1 132 ? 13.398 10.336 10.648 1 98.5 132 LEU A N 1
ATOM 1067 C CA . LEU A 1 132 ? 13.312 11.57 9.875 1 98.5 132 LEU A CA 1
ATOM 1068 C C . LEU A 1 132 ? 14.094 12.688 10.555 1 98.5 132 LEU A C 1
ATOM 1070 O O . LEU A 1 132 ? 14.789 13.461 9.891 1 98.5 132 LEU A O 1
ATOM 1074 N N . SER A 1 133 ? 13.945 12.758 11.875 1 97.94 133 SER A N 1
ATOM 1075 C CA . SER A 1 133 ? 14.672 13.758 12.656 1 97.94 133 SER A CA 1
ATOM 1076 C C . SER A 1 133 ? 16.172 13.594 12.5 1 97.94 133 SER A C 1
ATOM 1078 O O . SER A 1 133 ? 16.906 14.578 12.422 1 97.94 133 SER A O 1
ATOM 1080 N N . ALA A 1 134 ? 16.578 12.375 12.43 1 96.62 134 ALA A N 1
ATOM 1081 C CA . ALA A 1 134 ? 18 12.078 12.281 1 96.62 134 ALA A CA 1
ATOM 1082 C C . ALA A 1 134 ? 18.531 12.562 10.93 1 96.62 134 ALA A C 1
ATOM 1084 O O . ALA A 1 134 ? 19.734 12.75 10.75 1 96.62 134 ALA A O 1
ATOM 1085 N N . HIS A 1 135 ? 17.672 12.75 10.047 1 95.12 135 HIS A N 1
ATOM 1086 C CA . HIS A 1 135 ? 18.047 13.258 8.734 1 95.12 135 HIS A CA 1
ATOM 1087 C C . HIS A 1 135 ? 17.828 14.766 8.641 1 95.12 135 HIS A C 1
ATOM 1089 O O . HIS A 1 135 ? 17.672 15.312 7.543 1 95.12 135 HIS A O 1
ATOM 1095 N N . ASP A 1 136 ? 17.641 15.422 9.719 1 95 136 ASP A N 1
ATOM 1096 C CA . ASP A 1 136 ? 17.594 16.875 9.883 1 95 136 ASP A CA 1
ATOM 1097 C C . ASP A 1 136 ? 16.297 17.453 9.281 1 95 136 ASP A C 1
ATOM 1099 O O . ASP A 1 136 ? 16.297 18.562 8.758 1 95 136 ASP A O 1
ATOM 1103 N N . LEU A 1 137 ? 15.336 16.625 9.242 1 97.94 137 LEU A N 1
ATOM 1104 C CA . LEU A 1 137 ? 14.023 17.125 8.852 1 97.94 137 LEU A CA 1
ATOM 1105 C C . LEU A 1 137 ? 13.227 17.578 10.07 1 97.94 137 LEU A C 1
ATOM 1107 O O . LEU A 1 137 ? 13.266 16.922 11.117 1 97.94 137 LEU A O 1
ATOM 1111 N N . THR A 1 138 ? 12.57 18.703 9.953 1 98.75 138 THR A N 1
ATOM 1112 C CA . THR A 1 138 ? 11.68 19.172 11 1 98.75 138 THR A CA 1
ATOM 1113 C C . THR A 1 138 ? 10.367 18.406 10.992 1 98.75 138 THR A C 1
ATOM 1115 O O . THR A 1 138 ? 9.805 18.141 9.922 1 98.75 138 THR A O 1
ATOM 1118 N N . ILE A 1 139 ? 9.922 17.953 12.172 1 98.94 139 ILE A N 1
ATOM 1119 C CA . ILE A 1 139 ? 8.656 17.234 12.266 1 98.94 139 ILE A CA 1
ATOM 1120 C C . ILE A 1 139 ? 7.539 18.203 12.656 1 98.94 139 ILE A C 1
ATOM 1122 O O . ILE A 1 139 ? 7.66 18.938 13.633 1 98.94 139 ILE A O 1
ATOM 1126 N N . ILE A 1 140 ? 6.441 18.203 11.883 1 98.94 140 ILE A N 1
ATOM 1127 C CA . ILE A 1 140 ? 5.281 19.047 12.164 1 98.94 140 ILE A CA 1
ATOM 1128 C C . ILE A 1 140 ? 4.098 18.156 12.578 1 98.94 140 ILE A C 1
ATOM 1130 O O . ILE A 1 140 ? 3.83 17.141 11.945 1 98.94 140 ILE A O 1
ATOM 1134 N N . SER A 1 141 ? 3.357 18.547 13.625 1 98.88 141 SER A N 1
ATOM 1135 C CA . SER A 1 141 ? 2.133 17.859 14.031 1 98.88 141 SER A CA 1
ATOM 1136 C C . SER A 1 141 ? 1.199 18.797 14.789 1 98.88 141 SER A C 1
ATOM 1138 O O . SER A 1 141 ? 1.465 20 14.891 1 98.88 141 SER A O 1
ATOM 1140 N N . GLY A 1 142 ? -0.028 18.422 15.227 1 97.44 142 GLY A N 1
ATOM 1141 C CA . GLY A 1 142 ? -1.089 19.297 15.703 1 97.44 142 GLY A CA 1
ATOM 1142 C C . GLY A 1 142 ? -1.143 19.406 17.219 1 97.44 142 GLY A C 1
ATOM 1143 O O . GLY A 1 142 ? -1.968 20.141 17.766 1 97.44 142 GLY A O 1
ATOM 1144 N N . MET A 1 143 ? -0.46 18.531 17.984 1 97.62 143 MET A N 1
ATOM 1145 C CA . MET A 1 143 ? -0.389 18.562 19.453 1 97.62 143 MET A CA 1
ATOM 1146 C C . MET A 1 143 ? -1.535 17.766 20.062 1 97.62 143 MET A C 1
ATOM 1148 O O . MET A 1 143 ? -1.764 17.828 21.266 1 97.62 143 MET A O 1
ATOM 1152 N N . ALA A 1 144 ? -2.395 17.125 19.266 1 97.06 144 ALA A N 1
ATOM 1153 C CA . ALA A 1 144 ? -3.447 16.266 19.797 1 97.06 144 ALA A CA 1
ATOM 1154 C C . ALA A 1 144 ? -2.855 15.102 20.578 1 97.06 144 ALA A C 1
ATOM 1156 O O . ALA A 1 144 ? -1.646 14.859 20.531 1 97.06 144 ALA A O 1
ATOM 1157 N N . ILE A 1 145 ? -3.721 14.438 21.312 1 97.44 145 ILE A N 1
ATOM 1158 C CA . ILE A 1 145 ? -3.295 13.172 21.906 1 97.44 145 ILE A CA 1
ATOM 1159 C C . ILE A 1 145 ? -3.076 12.141 20.797 1 97.44 145 ILE A C 1
ATOM 1161 O O . ILE A 1 145 ? -3.43 12.367 19.641 1 97.44 145 ILE A O 1
ATOM 1165 N N . GLY A 1 146 ? -2.41 11.031 21.203 1 98.06 146 GLY A N 1
ATOM 1166 C CA . GLY A 1 146 ? -2.191 9.969 20.219 1 98.06 146 GLY A CA 1
ATOM 1167 C C . GLY A 1 146 ? -0.953 10.188 19.375 1 98.06 146 GLY A C 1
ATOM 1168 O O . GLY A 1 146 ? 0.133 10.43 19.906 1 98.06 146 GLY A O 1
ATOM 1169 N N . ILE A 1 147 ? -1.112 10.109 18.125 1 98.75 147 ILE A N 1
ATOM 1170 C CA . ILE A 1 147 ? 0.009 10.094 17.203 1 98.75 147 ILE A CA 1
ATOM 1171 C C . ILE A 1 147 ? 0.752 11.43 17.266 1 98.75 147 ILE A C 1
ATOM 1173 O O . ILE A 1 147 ? 1.984 11.461 17.234 1 98.75 147 ILE A O 1
ATOM 1177 N N . ASP A 1 148 ? 0.021 12.539 17.359 1 98.69 148 ASP A N 1
ATOM 1178 C CA . ASP A 1 148 ? 0.681 13.844 17.438 1 98.69 148 ASP A CA 1
ATOM 1179 C C . ASP A 1 148 ? 1.663 13.891 18.609 1 98.69 148 ASP A C 1
ATOM 1181 O O . ASP A 1 148 ? 2.803 14.328 18.453 1 98.69 148 ASP A O 1
ATOM 1185 N N . THR A 1 149 ? 1.189 13.438 19.719 1 98.81 149 THR A N 1
ATOM 1186 C CA . THR A 1 149 ? 2.018 13.422 20.906 1 98.81 149 THR A CA 1
ATOM 1187 C C . THR A 1 149 ? 3.283 12.602 20.688 1 98.81 149 THR A C 1
ATOM 1189 O O . THR A 1 149 ? 4.387 13.055 21 1 98.81 149 THR A O 1
ATOM 1192 N N . ILE A 1 150 ? 3.117 11.43 20.109 1 98.88 150 ILE A N 1
ATOM 1193 C CA . ILE A 1 150 ? 4.23 10.508 19.906 1 98.88 150 ILE A CA 1
ATOM 1194 C C . ILE A 1 150 ? 5.219 11.109 18.906 1 98.88 150 ILE A C 1
ATOM 1196 O O . ILE A 1 150 ? 6.434 11.008 19.094 1 98.88 150 ILE A O 1
ATOM 1200 N N . ALA A 1 151 ? 4.75 11.773 17.891 1 98.94 151 ALA A N 1
ATOM 1201 C CA . ALA A 1 151 ? 5.609 12.391 16.891 1 98.94 151 ALA A CA 1
ATOM 1202 C C . ALA A 1 151 ? 6.52 13.445 17.516 1 98.94 151 ALA A C 1
ATOM 1204 O O . ALA A 1 151 ? 7.73 13.445 17.281 1 98.94 151 ALA A O 1
ATOM 1205 N N . HIS A 1 152 ? 5.941 14.297 18.312 1 98.88 152 HIS A N 1
ATOM 1206 C CA . HIS A 1 152 ? 6.715 15.344 18.969 1 98.88 152 HIS A CA 1
ATOM 1207 C C . HIS A 1 152 ? 7.719 14.758 19.953 1 98.88 152 HIS A C 1
ATOM 1209 O O . HIS A 1 152 ? 8.898 15.125 19.938 1 98.88 152 HIS A O 1
ATOM 1215 N N . LYS A 1 153 ? 7.242 13.828 20.781 1 98.81 153 LYS A N 1
ATOM 1216 C CA . LYS A 1 153 ? 8.102 13.242 21.797 1 98.81 153 LYS A CA 1
ATOM 1217 C C . LYS A 1 153 ? 9.281 12.5 21.172 1 98.81 153 LYS A C 1
ATOM 1219 O O . LYS A 1 153 ? 10.414 12.641 21.625 1 98.81 153 LYS A O 1
ATOM 1224 N N . ALA A 1 154 ? 8.984 11.703 20.188 1 98.81 154 ALA A N 1
ATOM 1225 C CA . ALA A 1 154 ? 10.031 10.945 19.5 1 98.81 154 ALA A CA 1
ATOM 1226 C C . ALA A 1 154 ? 11.086 11.875 18.906 1 98.81 154 ALA A C 1
ATOM 1228 O O . ALA A 1 154 ? 12.281 11.562 18.922 1 98.81 154 ALA A O 1
ATOM 1229 N N . THR A 1 155 ? 10.664 13.016 18.406 1 98.81 155 THR A N 1
ATOM 1230 C CA . THR A 1 155 ? 11.562 13.992 17.812 1 98.81 155 THR A CA 1
ATOM 1231 C C . THR A 1 155 ? 12.43 14.656 18.875 1 98.81 155 THR A C 1
ATOM 1233 O O . THR A 1 155 ? 13.656 14.734 18.734 1 98.81 155 THR A O 1
ATOM 1236 N N . LEU A 1 156 ? 11.812 15.062 19.953 1 98.44 156 LEU A N 1
ATOM 1237 C CA . LEU A 1 156 ? 12.531 15.727 21.031 1 98.44 156 LEU A CA 1
ATOM 1238 C C . LEU A 1 156 ? 13.555 14.781 21.656 1 98.44 156 LEU A C 1
ATOM 1240 O O . LEU A 1 156 ? 14.656 15.203 22.016 1 98.44 156 LEU A O 1
ATOM 1244 N N . ASN A 1 157 ? 13.141 13.547 21.781 1 97.62 157 ASN A N 1
ATOM 1245 C CA . ASN A 1 157 ? 14.016 12.539 22.375 1 97.62 157 ASN A CA 1
ATOM 1246 C C . ASN A 1 157 ? 15.305 12.375 21.562 1 97.62 157 ASN A C 1
ATOM 1248 O O . ASN A 1 157 ? 16.312 11.922 22.094 1 97.62 157 ASN A O 1
ATOM 1252 N N . LYS A 1 158 ? 15.305 12.727 20.344 1 97 158 LYS A N 1
ATOM 1253 C CA . LYS A 1 158 ? 16.484 12.641 19.469 1 97 158 LYS A CA 1
ATOM 1254 C C . LYS A 1 158 ? 17.141 14.008 19.312 1 97 158 LYS A C 1
ATOM 1256 O O . LYS A 1 158 ? 17.953 14.203 18.406 1 97 158 LYS A O 1
ATOM 1261 N N . ASN A 1 159 ? 16.703 14.969 20.078 1 97.06 159 ASN A N 1
ATOM 1262 C CA . ASN A 1 159 ? 17.156 16.344 19.969 1 97.06 159 ASN A CA 1
ATOM 1263 C C . ASN A 1 159 ? 16.891 16.922 18.578 1 97.06 159 ASN A C 1
ATOM 1265 O O . ASN A 1 159 ? 17.719 17.672 18.047 1 97.06 159 ASN A O 1
ATOM 1269 N N . GLY A 1 160 ? 15.781 16.406 18.031 1 97.75 160 GLY A N 1
ATOM 1270 C CA . GLY A 1 160 ? 15.383 16.891 16.719 1 97.75 160 GLY A CA 1
ATOM 1271 C C . GLY A 1 160 ? 14.5 18.125 16.781 1 97.75 160 GLY A C 1
ATOM 1272 O O . GLY A 1 160 ? 14.156 18.594 17.875 1 97.75 160 GLY A O 1
ATOM 1273 N N . ALA A 1 161 ? 14.188 18.672 15.633 1 98.06 161 ALA A N 1
ATOM 1274 C CA . ALA A 1 161 ? 13.367 19.875 15.492 1 98.06 161 ALA A CA 1
ATOM 1275 C C . ALA A 1 161 ? 11.898 19.531 15.289 1 98.06 161 ALA A C 1
ATOM 1277 O O . ALA A 1 161 ? 11.57 18.656 14.469 1 98.06 161 ALA A O 1
ATOM 1278 N N . THR A 1 162 ? 10.992 20.172 16.031 1 98.81 162 THR A N 1
ATOM 1279 C CA . THR A 1 162 ? 9.57 19.906 15.852 1 98.81 162 THR A CA 1
ATOM 1280 C C . THR A 1 162 ? 8.758 21.203 15.969 1 98.81 162 THR A C 1
ATOM 1282 O O . THR A 1 162 ? 9.141 22.109 16.703 1 98.81 162 THR A O 1
ATOM 1285 N N . ILE A 1 163 ? 7.695 21.312 15.219 1 98.94 163 ILE A N 1
ATOM 1286 C CA . ILE A 1 163 ? 6.742 22.422 15.234 1 98.94 163 ILE A CA 1
ATOM 1287 C C . ILE A 1 163 ? 5.348 21.891 15.562 1 98.94 163 ILE A C 1
ATOM 1289 O O . ILE A 1 163 ? 4.852 20.984 14.891 1 98.94 163 ILE A O 1
ATOM 1293 N N . ALA A 1 164 ? 4.754 22.406 16.562 1 98.94 164 ALA A N 1
ATOM 1294 C CA . ALA A 1 164 ? 3.365 22.094 16.891 1 98.94 164 ALA A CA 1
ATOM 1295 C C . ALA A 1 164 ? 2.426 23.203 16.406 1 98.94 164 ALA A C 1
ATOM 1297 O O . ALA A 1 164 ? 2.533 24.344 16.828 1 98.94 164 ALA A O 1
ATOM 1298 N N . VAL A 1 165 ? 1.541 22.859 15.539 1 98.88 165 VAL A N 1
ATOM 1299 C CA . VAL A 1 165 ? 0.521 23.797 15.078 1 98.88 165 VAL A CA 1
ATOM 1300 C C . VAL A 1 165 ? -0.74 23.641 15.922 1 98.88 165 VAL A C 1
ATOM 1302 O O . VAL A 1 165 ? -1.355 22.578 15.953 1 98.88 165 VAL A O 1
ATOM 1305 N N . LEU A 1 166 ? -1.182 24.703 16.5 1 98.56 166 LEU A N 1
ATOM 1306 C CA . LEU A 1 166 ? -2.223 24.625 17.516 1 98.56 166 LEU A CA 1
ATOM 1307 C C . LEU A 1 166 ? -3.574 25.047 16.938 1 98.56 166 LEU A C 1
ATOM 1309 O O . LEU A 1 166 ? -3.639 25.875 16.031 1 98.56 166 LEU A O 1
ATOM 1313 N N . GLY A 1 167 ? -4.625 24.391 17.516 1 97.62 167 GLY A N 1
ATOM 1314 C CA . GLY A 1 167 ? -5.98 24.859 17.266 1 97.62 167 GLY A CA 1
ATOM 1315 C C . GLY A 1 167 ? -6.453 25.891 18.297 1 97.62 167 GLY A C 1
ATOM 1316 O O . GLY A 1 167 ? -7.648 26.172 18.391 1 97.62 167 GLY A O 1
ATOM 1317 N N . SER A 1 168 ? -5.574 26.312 19.094 1 97.44 168 SER A N 1
ATOM 1318 C CA . SER A 1 168 ? -5.746 27.359 20.094 1 97.44 168 SER A CA 1
ATOM 1319 C C . SER A 1 168 ? -4.586 28.359 20.062 1 97.44 168 SER A C 1
ATOM 1321 O O . SER A 1 168 ? -3.693 28.25 19.219 1 97.44 168 SER A O 1
ATOM 1323 N N . GLY A 1 169 ? -4.699 29.375 20.859 1 95.94 169 GLY A N 1
ATOM 1324 C CA . GLY A 1 169 ? -3.57 30.281 21.016 1 95.94 169 GLY A CA 1
ATOM 1325 C C . GLY A 1 169 ? -2.375 29.641 21.688 1 95.94 169 GLY A C 1
ATOM 1326 O O . GLY A 1 169 ? -2.531 28.688 22.469 1 95.94 169 GLY A O 1
ATOM 1327 N N . VAL A 1 170 ? -1.213 30.156 21.5 1 97.12 170 VAL A N 1
ATOM 1328 C CA . VAL A 1 170 ? 0.038 29.562 21.984 1 97.12 170 VAL A CA 1
ATOM 1329 C C . VAL A 1 170 ? 0.107 29.656 23.5 1 97.12 170 VAL A C 1
ATOM 1331 O O . VAL A 1 170 ? 0.919 28.969 24.125 1 97.12 170 VAL A O 1
ATOM 1334 N N . ASN A 1 171 ? -0.794 30.469 24.094 1 95.38 171 ASN A N 1
ATOM 1335 C CA . ASN A 1 171 ? -0.844 30.562 25.547 1 95.38 171 ASN A CA 1
ATOM 1336 C C . ASN A 1 171 ? -1.979 29.719 26.125 1 95.38 171 ASN A C 1
ATOM 1338 O O . ASN A 1 171 ? -2.164 29.672 27.344 1 95.38 171 ASN A O 1
ATOM 1342 N N . LYS A 1 172 ? -2.74 29.141 25.281 1 96.12 172 LYS A N 1
ATOM 1343 C CA . LYS A 1 172 ? -3.855 28.281 25.688 1 96.12 172 LYS A CA 1
ATOM 1344 C C . LYS A 1 172 ? -3.74 26.891 25.062 1 96.12 172 LYS A C 1
ATOM 1346 O O . LYS A 1 172 ? -4.453 26.578 24.109 1 96.12 172 LYS A O 1
ATOM 1351 N N . ILE A 1 173 ? -3.004 26.094 25.781 1 97.19 173 ILE A N 1
ATOM 1352 C CA . ILE A 1 173 ? -2.66 24.797 25.203 1 97.19 173 ILE A CA 1
ATOM 1353 C C . ILE A 1 173 ? -3.844 23.844 25.344 1 97.19 173 ILE A C 1
ATOM 1355 O O . ILE A 1 173 ? -4.438 23.719 26.422 1 97.19 173 ILE A O 1
ATOM 1359 N N . TYR A 1 174 ? -4.137 23.234 24.266 1 96.44 174 TYR A N 1
ATOM 1360 C CA . TYR A 1 174 ? -5.113 22.141 24.188 1 96.44 174 TYR A CA 1
ATOM 1361 C C . TYR A 1 174 ? -4.566 20.969 23.406 1 96.44 174 TYR A C 1
ATOM 1363 O O . TYR A 1 174 ? -4.016 21.141 22.312 1 96.44 174 TYR A O 1
ATOM 1371 N N . PRO A 1 175 ? -4.762 19.719 23.906 1 97.06 175 PRO A N 1
ATOM 1372 C CA . PRO A 1 175 ? -5.406 19.391 25.188 1 97.06 175 PRO A CA 1
ATOM 1373 C C . PRO A 1 175 ? -4.52 19.688 26.391 1 97.06 175 PRO A C 1
ATOM 1375 O O . PRO A 1 175 ? -3.295 19.766 26.25 1 97.06 175 PRO A O 1
ATOM 1378 N N . LYS A 1 176 ? -5.164 19.797 27.484 1 96.38 176 LYS A N 1
ATOM 1379 C CA . LYS A 1 176 ? -4.441 20.125 28.703 1 96.38 176 LYS A CA 1
ATOM 1380 C C . LYS A 1 176 ? -3.406 19.062 29.047 1 96.38 176 LYS A C 1
ATOM 1382 O O . LYS A 1 176 ? -2.342 19.359 29.578 1 96.38 176 LYS A O 1
ATOM 1387 N N . LYS A 1 177 ? -3.672 17.859 28.703 1 96.81 177 LYS A N 1
ATOM 1388 C CA . LYS A 1 177 ? -2.793 16.719 28.953 1 96.81 177 LYS A CA 1
ATOM 1389 C C . LYS A 1 177 ? -1.428 16.922 28.312 1 96.81 177 LYS A C 1
ATOM 1391 O O . LYS A 1 177 ? -0.434 16.344 28.75 1 96.81 177 LYS A O 1
ATOM 1396 N N . ASN A 1 178 ? -1.332 17.781 27.297 1 98.06 178 ASN A N 1
ATOM 1397 C CA . ASN A 1 178 ? -0.083 17.969 26.562 1 98.06 178 ASN A CA 1
ATOM 1398 C C . ASN A 1 178 ? 0.573 19.297 26.891 1 98.06 178 ASN A C 1
ATOM 1400 O O . ASN A 1 178 ? 1.409 19.797 26.125 1 98.06 178 ASN A O 1
ATOM 1404 N N . GLU A 1 179 ? 0.211 19.875 27.984 1 98 179 GLU A N 1
ATOM 1405 C CA . GLU A 1 179 ? 0.764 21.156 28.391 1 98 179 GLU A CA 1
ATOM 1406 C C . GLU A 1 179 ? 2.268 21.062 28.625 1 98 179 GLU A C 1
ATOM 1408 O O . GLU A 1 179 ? 3.021 21.953 28.234 1 98 179 GLU A O 1
ATOM 1413 N N . PHE A 1 180 ? 2.664 20.031 29.312 1 98.19 180 PHE A N 1
ATOM 1414 C CA . PHE A 1 180 ? 4.086 19.859 29.578 1 98.19 180 PHE A CA 1
ATOM 1415 C C . PHE A 1 180 ? 4.859 19.672 28.266 1 98.19 180 PHE A C 1
ATOM 1417 O O . PHE A 1 180 ? 5.926 20.25 28.078 1 98.19 180 PHE A O 1
ATOM 1424 N N . LEU A 1 181 ? 4.305 18.875 27.422 1 98.62 181 LEU A N 1
ATOM 1425 C CA . LEU A 1 181 ? 4.922 18.672 26.109 1 98.62 181 LEU A CA 1
ATOM 1426 C C . LEU A 1 181 ? 5.027 19.984 25.359 1 98.62 181 LEU A C 1
ATOM 1428 O O . LEU A 1 181 ? 6.055 20.281 24.734 1 98.62 181 LEU A O 1
ATOM 1432 N N . ALA A 1 182 ? 4.043 20.797 25.438 1 98.69 182 ALA A N 1
ATOM 1433 C CA . ALA A 1 182 ? 4.035 22.109 24.766 1 98.69 182 ALA A CA 1
ATOM 1434 C C . ALA A 1 182 ? 5.152 23 25.297 1 98.69 182 ALA A C 1
ATOM 1436 O O . ALA A 1 182 ? 5.797 23.719 24.531 1 98.69 182 ALA A O 1
ATOM 1437 N N . LYS A 1 183 ? 5.305 22.938 26.578 1 98.12 183 LYS A N 1
ATOM 1438 C CA . LYS A 1 183 ? 6.375 23.719 27.188 1 98.12 183 LYS A CA 1
ATOM 1439 C C . LYS A 1 183 ? 7.742 23.281 26.656 1 98.12 183 LYS A C 1
ATOM 1441 O O . LYS A 1 183 ? 8.594 24.125 26.375 1 98.12 183 LYS A O 1
ATOM 1446 N N . GLU A 1 184 ? 7.902 22.016 26.578 1 98.38 184 GLU A N 1
ATOM 1447 C CA . GLU A 1 184 ? 9.148 21.484 26.031 1 98.38 184 GLU A CA 1
ATOM 1448 C C . GLU A 1 184 ? 9.352 21.938 24.594 1 98.38 184 GLU A C 1
ATOM 1450 O O . GLU A 1 184 ? 10.453 22.328 24.203 1 98.38 184 GLU A O 1
ATOM 1455 N N . ILE A 1 185 ? 8.305 21.891 23.812 1 98.75 185 ILE A N 1
ATOM 1456 C CA . ILE A 1 185 ? 8.367 22.281 22.406 1 98.75 185 ILE A CA 1
ATOM 1457 C C . ILE A 1 185 ? 8.688 23.766 22.297 1 98.75 185 ILE A C 1
ATOM 1459 O O . ILE A 1 185 ? 9.477 24.188 21.453 1 98.75 185 ILE A O 1
ATOM 1463 N N . ALA A 1 186 ? 8.102 24.547 23.172 1 97.88 186 ALA A N 1
ATOM 1464 C CA . ALA A 1 186 ? 8.359 25.984 23.172 1 97.88 186 ALA A CA 1
ATOM 1465 C C . ALA A 1 186 ? 9.836 26.281 23.453 1 97.88 186 ALA A C 1
ATOM 1467 O O . ALA A 1 186 ? 10.391 27.266 22.953 1 97.88 186 ALA A O 1
ATOM 1468 N N . LYS A 1 187 ? 10.43 25.453 24.188 1 97.25 187 LYS A N 1
ATOM 1469 C CA . LYS A 1 187 ? 11.828 25.625 24.562 1 97.25 187 LYS A CA 1
ATOM 1470 C C . LYS A 1 187 ? 12.766 25.141 23.453 1 97.25 187 LYS A C 1
ATOM 1472 O O . LYS A 1 187 ? 13.742 25.828 23.125 1 97.25 187 LYS A O 1
ATOM 1477 N N . GLU A 1 188 ? 12.461 24 22.875 1 96.56 188 GLU A N 1
ATOM 1478 C CA . GLU A 1 188 ? 13.398 23.312 21.984 1 96.56 188 GLU A CA 1
ATOM 1479 C C . GLU A 1 188 ? 12.922 23.375 20.531 1 96.56 188 GLU A C 1
ATOM 1481 O O . GLU A 1 188 ? 13.695 23.094 19.609 1 96.56 188 GLU A O 1
ATOM 1486 N N . GLY A 1 189 ? 11.711 23.672 20.359 1 98.38 189 GLY A N 1
ATOM 1487 C CA . GLY A 1 189 ? 11.062 23.734 19.047 1 98.38 189 GLY A CA 1
ATOM 1488 C C . GLY A 1 189 ? 10.25 25 18.859 1 98.38 189 GLY A C 1
ATOM 1489 O O . GLY A 1 189 ? 10.711 26.094 19.172 1 98.38 189 GLY A O 1
ATOM 1490 N N . LEU A 1 190 ? 9.031 24.781 18.281 1 98.81 190 LEU A N 1
ATOM 1491 C CA . LEU A 1 190 ? 8.203 25.953 17.953 1 98.81 190 LEU A CA 1
ATOM 1492 C C . LEU A 1 190 ? 6.723 25.625 18.109 1 98.81 190 LEU A C 1
ATOM 1494 O O . LEU A 1 190 ? 6.25 24.609 17.609 1 98.81 190 LEU A O 1
ATOM 1498 N N . LEU A 1 191 ? 6.051 26.406 18.875 1 98.81 191 LEU A N 1
ATOM 1499 C CA . LEU A 1 191 ? 4.59 26.453 18.859 1 98.81 191 LEU A CA 1
ATOM 1500 C C . LEU A 1 191 ? 4.098 27.516 17.875 1 98.81 191 LEU A C 1
ATOM 1502 O O . LEU A 1 191 ? 4.629 28.625 17.812 1 98.81 191 LEU A O 1
ATOM 1506 N N . LEU A 1 192 ? 3.086 27.156 17.109 1 98.62 192 LEU A N 1
ATOM 1507 C CA . LEU A 1 192 ? 2.592 28.031 16.047 1 98.62 192 LEU A CA 1
ATOM 1508 C C . LEU A 1 192 ? 1.067 28.016 16 1 98.62 192 LEU A C 1
ATOM 1510 O O . LEU A 1 192 ? 0.447 26.969 16.109 1 98.62 192 LEU A O 1
ATOM 1514 N N . SER A 1 193 ? 0.463 29.188 15.82 1 97.94 193 SER A N 1
ATOM 1515 C CA . SER A 1 193 ? -0.99 29.281 15.734 1 97.94 193 SER A CA 1
ATOM 1516 C C . SER A 1 193 ? -1.415 30.453 14.852 1 97.94 193 SER A C 1
ATOM 1518 O O . SER A 1 193 ? -0.729 31.469 14.805 1 97.94 193 SER A O 1
ATOM 1520 N N . GLU A 1 194 ? -2.516 30.25 14.203 1 97.19 194 GLU A N 1
ATOM 1521 C CA . GLU A 1 194 ? -3.105 31.391 13.5 1 97.19 194 GLU A CA 1
ATOM 1522 C C . GLU A 1 194 ? -4.07 32.156 14.406 1 97.19 194 GLU A C 1
ATOM 1524 O O . GLU A 1 194 ? -4.582 33.219 14.031 1 97.19 194 GLU A O 1
ATOM 1529 N N . TYR A 1 195 ? -4.246 31.719 15.633 1 95.06 195 TYR A N 1
ATOM 1530 C CA . TYR A 1 195 ? -5.145 32.344 16.609 1 95.06 195 TYR A CA 1
ATOM 1531 C C . TYR A 1 195 ? -4.375 33.219 17.562 1 95.06 195 TYR A C 1
ATOM 1533 O O . TYR A 1 195 ? -3.182 33.031 17.797 1 95.06 195 TYR A O 1
ATOM 1541 N N . LEU A 1 196 ? -5.137 34.125 18.109 1 92.19 196 LEU A N 1
ATOM 1542 C CA . LEU A 1 196 ? -4.531 35 19.125 1 92.19 196 LEU A CA 1
ATOM 1543 C C . LEU A 1 196 ? -3.99 34.156 20.281 1 92.19 196 LEU A C 1
ATOM 1545 O O . LEU A 1 196 ? -4.582 33.156 20.656 1 92.19 196 LEU A O 1
ATOM 1549 N N . PRO A 1 197 ? -2.953 34.594 20.938 1 93.62 197 PRO A N 1
ATOM 1550 C CA . PRO A 1 197 ? -2.248 33.781 21.938 1 93.62 197 PRO A CA 1
ATOM 1551 C C . PRO A 1 197 ? -3.166 33.312 23.062 1 93.62 197 PRO A C 1
ATOM 1553 O O . PRO A 1 197 ? -2.977 32.219 23.609 1 93.62 197 PRO A O 1
ATOM 1556 N N . SER A 1 198 ? -4.172 34.062 23.344 1 92 198 SER A N 1
ATOM 1557 C CA . SER A 1 198 ? -5.008 33.719 24.5 1 92 198 SER A CA 1
ATOM 1558 C C . SER A 1 198 ? -6.332 33.094 24.047 1 92 198 SER A C 1
ATOM 1560 O O . SER A 1 198 ? -7.23 32.875 24.859 1 92 198 SER A O 1
ATOM 1562 N N . GLN A 1 199 ? -6.43 32.844 22.812 1 93.38 199 GLN A N 1
ATOM 1563 C CA . GLN A 1 199 ? -7.676 32.312 22.281 1 93.38 199 GLN A CA 1
ATOM 1564 C C . GLN A 1 199 ? -7.824 30.828 22.641 1 93.38 199 GLN A C 1
ATOM 1566 O O . GLN A 1 199 ? -6.883 30.047 22.469 1 93.38 199 GLN A O 1
ATOM 1571 N N . GLU A 1 200 ? -9 30.469 23.094 1 95.75 200 GLU A N 1
ATOM 1572 C CA . GLU A 1 200 ? -9.305 29.078 23.469 1 95.75 200 GLU A CA 1
ATOM 1573 C C . GLU A 1 200 ? -9.617 28.25 22.234 1 95.75 200 GLU A C 1
ATOM 1575 O O . GLU A 1 200 ? -10.047 28.781 21.203 1 95.75 200 GLU A O 1
ATOM 1580 N N . ALA A 1 201 ? -9.414 26.984 22.438 1 96.38 201 ALA A N 1
ATOM 1581 C CA . ALA A 1 201 ? -9.734 26.062 21.359 1 96.38 201 ALA A CA 1
ATOM 1582 C C . ALA A 1 201 ? -11.25 25.938 21.156 1 96.38 201 ALA A C 1
ATOM 1584 O O . ALA A 1 201 ? -12.008 26 22.125 1 96.38 201 ALA A O 1
ATOM 1585 N N . LYS A 1 202 ? -11.609 25.875 19.938 1 95.19 202 LYS A N 1
ATOM 1586 C CA . LYS A 1 202 ? -12.969 25.5 19.547 1 95.19 202 LYS A CA 1
ATOM 1587 C C . LYS A 1 202 ? -12.953 24.297 18.609 1 95.19 202 LYS A C 1
ATOM 1589 O O . LYS A 1 202 ? -11.977 24.062 17.891 1 95.19 202 LYS A O 1
ATOM 1594 N N . ARG A 1 203 ? -14.062 23.578 18.562 1 93.19 203 ARG A N 1
ATOM 1595 C CA . ARG A 1 203 ? -14.141 22.328 17.828 1 93.19 203 ARG A CA 1
ATOM 1596 C C . ARG A 1 203 ? -13.812 22.531 16.359 1 93.19 203 ARG A C 1
ATOM 1598 O O . ARG A 1 203 ? -13.133 21.688 15.75 1 93.19 203 ARG A O 1
ATOM 1605 N N . TRP A 1 204 ? -14.211 23.594 15.812 1 92.88 204 TRP A N 1
ATOM 1606 C CA . TRP A 1 204 ? -14.07 23.812 14.375 1 92.88 204 TRP A CA 1
ATOM 1607 C C . TRP A 1 204 ? -12.68 24.344 14.031 1 92.88 204 TRP A C 1
ATOM 1609 O O . TRP A 1 204 ? -12.312 24.422 12.859 1 92.88 204 TRP A O 1
ATOM 1619 N N . HIS A 1 205 ? -11.844 24.719 15.102 1 95.94 205 HIS A N 1
ATOM 1620 C CA . HIS A 1 205 ? -10.484 25.203 14.891 1 95.94 205 HIS A CA 1
ATOM 1621 C C . HIS A 1 205 ? -9.586 24.109 14.312 1 95.94 205 HIS A C 1
ATOM 1623 O O . HIS A 1 205 ? -8.68 24.391 13.531 1 95.94 205 HIS A O 1
ATOM 1629 N N . PHE A 1 206 ? -9.898 22.922 14.664 1 94.69 206 PHE A N 1
ATOM 1630 C CA . PHE A 1 206 ? -8.945 21.844 14.414 1 94.69 206 PHE A CA 1
ATOM 1631 C C . PHE A 1 206 ? -8.938 21.453 12.938 1 94.69 206 PHE A C 1
ATOM 1633 O O . PHE A 1 206 ? -7.875 21.422 12.312 1 94.69 206 PHE A O 1
ATOM 1640 N N . PRO A 1 207 ? -10.062 21.281 12.32 1 92.12 207 PRO A N 1
ATOM 1641 C CA . PRO A 1 207 ? -10.016 21.047 10.875 1 92.12 207 PRO A CA 1
ATOM 1642 C C . PRO A 1 207 ? -9.414 22.219 10.102 1 92.12 207 PRO A C 1
ATOM 1644 O O . PRO A 1 207 ? -8.672 22 9.141 1 92.12 207 PRO A O 1
ATOM 1647 N N . GLU A 1 208 ? -9.68 23.422 10.531 1 93.06 208 GLU A N 1
ATOM 1648 C CA . GLU A 1 208 ? -9.133 24.609 9.883 1 93.06 208 GLU A CA 1
ATOM 1649 C C . GLU A 1 208 ? -7.613 24.656 10.023 1 93.06 208 GLU A C 1
ATOM 1651 O O . GLU A 1 208 ? -6.91 25.016 9.07 1 93.06 208 GLU A O 1
ATOM 1656 N N . ARG A 1 209 ? -7.188 24.281 11.133 1 96.44 209 ARG A N 1
ATOM 1657 C CA . ARG A 1 209 ? -5.773 24.312 11.477 1 96.44 209 ARG A CA 1
ATOM 1658 C C . ARG A 1 209 ? -4.988 23.281 10.664 1 96.44 209 ARG A C 1
ATOM 1660 O O . ARG A 1 209 ? -3.828 23.516 10.32 1 96.44 209 ARG A O 1
ATOM 1667 N N . ASN A 1 210 ? -5.629 22.219 10.188 1 97.06 210 ASN A N 1
ATOM 1668 C CA . ASN A 1 210 ? -4.938 21.125 9.516 1 97.06 210 ASN A CA 1
ATOM 1669 C C . ASN A 1 210 ? -4.336 21.578 8.188 1 97.06 210 ASN A C 1
ATOM 1671 O O . ASN A 1 210 ? -3.318 21.031 7.746 1 97.06 210 ASN A O 1
ATOM 1675 N N . ARG A 1 211 ? -4.879 22.625 7.598 1 97.31 211 ARG A N 1
ATOM 1676 C CA . ARG A 1 211 ? -4.316 23.125 6.34 1 97.31 211 ARG A CA 1
ATOM 1677 C C . ARG A 1 211 ? -2.934 23.719 6.559 1 97.31 211 ARG A C 1
ATOM 1679 O O . ARG A 1 211 ? -2.119 23.781 5.637 1 97.31 211 ARG A O 1
ATOM 1686 N N . ILE A 1 212 ? -2.717 24.188 7.809 1 98.5 212 ILE A N 1
ATOM 1687 C CA . ILE A 1 212 ? -1.414 24.75 8.141 1 98.5 212 ILE A CA 1
ATOM 1688 C C . ILE A 1 212 ? -0.402 23.641 8.359 1 98.5 212 ILE A C 1
ATOM 1690 O O . ILE A 1 212 ? 0.763 23.75 7.973 1 98.5 212 ILE A O 1
ATOM 1694 N N . ILE A 1 213 ? -0.822 22.516 8.922 1 98.62 213 ILE A N 1
ATOM 1695 C CA . ILE A 1 213 ? 0.05 21.375 9.148 1 98.62 213 ILE A CA 1
ATOM 1696 C C . ILE A 1 213 ? 0.61 20.875 7.82 1 98.62 213 ILE A C 1
ATOM 1698 O O . ILE A 1 213 ? 1.828 20.812 7.637 1 98.62 213 ILE A O 1
ATOM 1702 N N . SER A 1 214 ? -0.259 20.531 6.898 1 98.5 214 SER A N 1
ATOM 1703 C CA . SER A 1 214 ? 0.19 20.031 5.602 1 98.5 214 SER A CA 1
ATOM 1704 C C . SER A 1 214 ? 0.838 21.141 4.781 1 98.5 214 SER A C 1
ATOM 1706 O O . SER A 1 214 ? 1.757 20.875 4 1 98.5 214 SER A O 1
ATOM 1708 N N . GLY A 1 215 ? 0.447 22.391 5.012 1 98.5 215 GLY A N 1
ATOM 1709 C CA . GLY A 1 215 ? 0.95 23.516 4.246 1 98.5 215 GLY A CA 1
ATOM 1710 C C . GLY A 1 215 ? 2.393 23.859 4.562 1 98.5 215 GLY A C 1
ATOM 1711 O O . GLY A 1 215 ? 3.092 24.453 3.736 1 98.5 215 GLY A O 1
ATOM 1712 N N . LEU A 1 216 ? 2.799 23.484 5.734 1 98.62 216 LEU A N 1
ATOM 1713 C CA . LEU A 1 216 ? 4.156 23.766 6.184 1 98.62 216 LEU A CA 1
ATOM 1714 C C . LEU A 1 216 ? 5.121 22.688 5.707 1 98.62 216 LEU A C 1
ATOM 1716 O O . LEU A 1 216 ? 6.34 22.875 5.742 1 98.62 216 LEU A O 1
ATOM 1720 N N . ALA A 1 217 ? 4.605 21.531 5.27 1 98.56 217 ALA A N 1
ATOM 1721 C CA . ALA A 1 217 ? 5.422 20.344 5.062 1 98.56 217 ALA A CA 1
ATOM 1722 C C . ALA A 1 217 ? 5.539 20.016 3.576 1 98.56 217 ALA A C 1
ATOM 1724 O O . ALA A 1 217 ? 4.625 20.281 2.797 1 98.56 217 ALA A O 1
ATOM 1725 N N . ILE A 1 218 ? 6.641 19.391 3.188 1 97.75 218 ILE A N 1
ATOM 1726 C CA . ILE A 1 218 ? 6.82 18.938 1.81 1 97.75 218 ILE A CA 1
ATOM 1727 C C . ILE A 1 218 ? 6.027 17.656 1.577 1 97.75 218 ILE A C 1
ATOM 1729 O O . ILE A 1 218 ? 5.75 17.281 0.432 1 97.75 218 ILE A O 1
ATOM 1733 N N . GLY A 1 219 ? 5.672 17.016 2.662 1 98.38 219 GLY A N 1
ATOM 1734 C CA . GLY A 1 219 ? 4.859 15.805 2.645 1 98.38 219 GLY A CA 1
ATOM 1735 C C . GLY A 1 219 ? 4.211 15.508 3.982 1 98.38 219 GLY A C 1
ATOM 1736 O O . GLY A 1 219 ? 4.617 16.047 5.012 1 98.38 219 GLY A O 1
ATOM 1737 N N . THR A 1 220 ? 3.178 14.672 3.916 1 98.81 220 THR A N 1
ATOM 1738 C CA . THR A 1 220 ? 2.436 14.32 5.121 1 98.81 220 THR A CA 1
ATOM 1739 C C . THR A 1 220 ? 2.357 12.805 5.285 1 98.81 220 THR A C 1
ATOM 1741 O O . THR A 1 220 ? 1.963 12.094 4.355 1 98.81 220 THR A O 1
ATOM 1744 N N . VAL A 1 221 ? 2.748 12.352 6.484 1 98.88 221 VAL A N 1
ATOM 1745 C CA . VAL A 1 221 ? 2.674 10.938 6.809 1 98.88 221 VAL A CA 1
ATOM 1746 C C . VAL A 1 221 ? 1.472 10.672 7.711 1 98.88 221 VAL A C 1
ATOM 1748 O O . VAL A 1 221 ? 1.349 11.273 8.781 1 98.88 221 VAL A O 1
ATOM 1751 N N . ILE A 1 222 ? 0.613 9.789 7.266 1 98.94 222 ILE A N 1
ATOM 1752 C CA . ILE A 1 222 ? -0.463 9.305 8.125 1 98.94 222 ILE A CA 1
ATOM 1753 C C . ILE A 1 222 ? -0.061 7.969 8.742 1 98.94 222 ILE A C 1
ATOM 1755 O O . ILE A 1 222 ? 0.141 6.98 8.031 1 98.94 222 ILE A O 1
ATOM 1759 N N . ILE A 1 223 ? 0.05 7.883 10.039 1 98.75 223 ILE A N 1
ATOM 1760 C CA . ILE A 1 223 ? 0.571 6.699 10.719 1 98.75 223 ILE A CA 1
ATOM 1761 C C . ILE A 1 223 ? -0.536 5.656 10.859 1 98.75 223 ILE A C 1
ATOM 1763 O O . ILE A 1 223 ? -0.463 4.578 10.266 1 98.75 223 ILE A O 1
ATOM 1767 N N . GLU A 1 224 ? -1.563 5.973 11.594 1 98.56 224 GLU A N 1
ATOM 1768 C CA . GLU A 1 224 ? -2.742 5.16 11.875 1 98.56 224 GLU A CA 1
ATOM 1769 C C . GLU A 1 224 ? -4.008 6.016 11.898 1 98.56 224 GLU A C 1
ATOM 1771 O O . GLU A 1 224 ? -4.039 7.07 12.539 1 98.56 224 GLU A O 1
ATOM 1776 N N . ALA A 1 225 ? -4.973 5.555 11.125 1 98.12 225 ALA A N 1
ATOM 1777 C CA . ALA A 1 225 ? -6.219 6.316 11.062 1 98.12 225 ALA A CA 1
ATOM 1778 C C . ALA A 1 225 ? -7.383 5.434 10.617 1 98.12 225 ALA A C 1
ATOM 1780 O O . ALA A 1 225 ? -7.227 4.582 9.742 1 98.12 225 ALA A O 1
ATOM 1781 N N . ALA A 1 226 ? -8.492 5.734 11.18 1 96 226 ALA A N 1
ATOM 1782 C CA . ALA A 1 226 ? -9.719 5.105 10.703 1 96 226 ALA A CA 1
ATOM 1783 C C . ALA A 1 226 ? -10.242 5.797 9.445 1 96 226 ALA A C 1
ATOM 1785 O O . ALA A 1 226 ? -9.812 6.906 9.117 1 96 226 ALA A O 1
ATOM 1786 N N . GLU A 1 227 ? -11.148 5.219 8.695 1 90.38 227 GLU A N 1
ATOM 1787 C CA . GLU A 1 227 ? -11.664 5.738 7.434 1 90.38 227 GLU A CA 1
ATOM 1788 C C . GLU A 1 227 ? -12.375 7.074 7.637 1 90.38 227 GLU A C 1
ATOM 1790 O O . GLU A 1 227 ? -12.289 7.961 6.789 1 90.38 227 GLU A O 1
ATOM 1795 N N . ARG A 1 228 ? -13.102 7.238 8.75 1 85.56 228 ARG A N 1
ATOM 1796 C CA . ARG A 1 228 ? -13.805 8.484 9.016 1 85.56 228 ARG A CA 1
ATOM 1797 C C . ARG A 1 228 ? -13.109 9.273 10.125 1 85.56 228 ARG A C 1
ATOM 1799 O O . ARG A 1 228 ? -13.727 9.602 11.141 1 85.56 228 ARG A O 1
ATOM 1806 N N . SER A 1 229 ? -11.859 9.57 9.836 1 87.38 229 SER A N 1
ATOM 1807 C CA . SER A 1 229 ? -11.08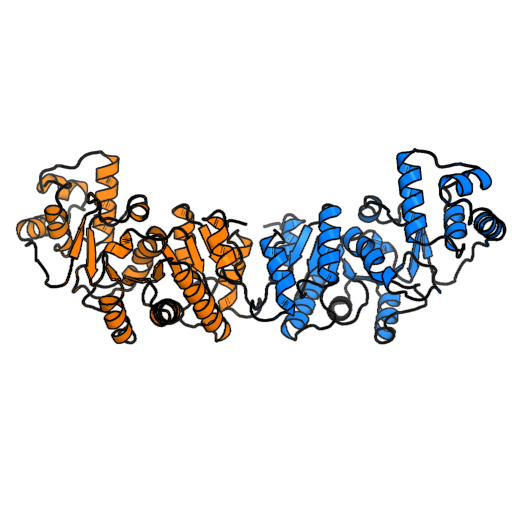6 10.242 10.883 1 87.38 229 SER A CA 1
ATOM 1808 C C . SER A 1 229 ? -10.609 11.609 10.422 1 87.38 229 SER A C 1
ATOM 1810 O O . SER A 1 229 ? -10.586 11.898 9.227 1 87.38 229 SER A O 1
ATOM 1812 N N . GLY A 1 230 ? -10.242 12.461 11.359 1 87.06 230 GLY A N 1
ATOM 1813 C CA . GLY A 1 230 ? -9.672 13.766 11.086 1 87.06 230 GLY A CA 1
ATOM 1814 C C . GLY A 1 230 ? -8.359 13.703 10.328 1 87.06 230 GLY A C 1
ATOM 1815 O O . GLY A 1 230 ? -8.031 14.617 9.578 1 87.06 230 GLY A O 1
ATOM 1816 N N . SER A 1 231 ? -7.652 12.672 10.523 1 90.31 231 SER A N 1
ATOM 1817 C CA . SER A 1 231 ? -6.363 12.516 9.852 1 90.31 231 SER A CA 1
ATOM 1818 C C . SER A 1 231 ? -6.543 12.359 8.344 1 90.31 231 SER A C 1
ATOM 1820 O O . SER A 1 231 ? -5.699 12.805 7.566 1 90.31 231 SER A O 1
ATOM 1822 N N . LEU A 1 232 ? -7.621 11.766 7.93 1 93.69 232 LEU A N 1
ATOM 1823 C CA . LEU A 1 232 ? -7.867 11.617 6.5 1 93.69 232 LEU A CA 1
ATOM 1824 C C . LEU A 1 232 ? -8.203 12.969 5.867 1 93.69 232 LEU A C 1
ATOM 1826 O O . LEU A 1 232 ? -7.887 13.203 4.695 1 93.69 232 LEU A O 1
ATOM 1830 N N . ILE A 1 233 ? -8.734 13.82 6.688 1 94 233 ILE A N 1
ATOM 1831 C CA . ILE A 1 233 ? -9 15.18 6.234 1 94 233 ILE A CA 1
ATOM 1832 C C . ILE A 1 233 ? -7.68 15.883 5.926 1 94 233 ILE A C 1
ATOM 1834 O O . ILE A 1 233 ? -7.551 16.562 4.902 1 94 233 ILE A O 1
ATOM 1838 N N . THR A 1 234 ? -6.766 15.703 6.805 1 96.88 234 THR A N 1
ATOM 1839 C CA . THR A 1 234 ? -5.453 16.297 6.594 1 96.88 234 THR A CA 1
ATOM 1840 C C . THR A 1 234 ? -4.809 15.758 5.324 1 96.88 234 THR A C 1
ATOM 1842 O O . THR A 1 234 ? -4.172 16.5 4.574 1 96.88 234 THR A O 1
ATOM 1845 N N . ALA A 1 235 ? -4.965 14.445 5.082 1 97.75 235 ALA A N 1
ATOM 1846 C CA . ALA A 1 235 ? -4.441 13.844 3.855 1 97.75 235 ALA A CA 1
ATOM 1847 C C . ALA A 1 235 ? -5.074 14.477 2.621 1 97.75 235 ALA A C 1
ATOM 1849 O O . ALA A 1 235 ? -4.375 14.812 1.661 1 97.75 235 ALA A O 1
ATOM 1850 N N . ASP A 1 236 ? -6.348 14.688 2.668 1 96.88 236 ASP A N 1
ATOM 1851 C CA . ASP A 1 236 ? -7.066 15.305 1.559 1 96.88 236 ASP A CA 1
ATOM 1852 C C . ASP A 1 236 ? -6.578 16.734 1.31 1 96.88 236 ASP A C 1
ATOM 1854 O O . ASP A 1 236 ? -6.363 17.125 0.163 1 96.88 236 ASP A O 1
ATOM 1858 N N . ILE A 1 237 ? -6.422 17.391 2.324 1 97.31 237 ILE A N 1
ATOM 1859 C CA . ILE A 1 237 ? -5.949 18.766 2.234 1 97.31 237 ILE A CA 1
ATOM 1860 C C . ILE A 1 237 ? -4.543 18.797 1.64 1 97.31 237 ILE A C 1
ATOM 1862 O O . ILE A 1 237 ? -4.242 19.625 0.782 1 97.31 237 ILE A O 1
ATOM 1866 N N . ALA A 1 238 ? -3.699 17.906 2.107 1 98.12 238 ALA A N 1
ATOM 1867 C CA . ALA A 1 238 ? -2.342 17.812 1.578 1 98.12 238 ALA A CA 1
ATOM 1868 C C . ALA A 1 238 ? -2.357 17.594 0.067 1 98.12 238 ALA A C 1
ATOM 1870 O O . ALA A 1 238 ? -1.609 18.25 -0.667 1 98.12 238 ALA A O 1
ATOM 1871 N N . LEU A 1 239 ? -3.199 16.734 -0.341 1 97.31 239 LEU A N 1
ATOM 1872 C CA . LEU A 1 239 ? -3.316 16.453 -1.769 1 97.31 239 LEU A CA 1
ATOM 1873 C C . LEU A 1 239 ? -3.77 17.688 -2.527 1 97.31 239 LEU A C 1
ATOM 1875 O O . LEU A 1 239 ? -3.223 18.016 -3.586 1 97.31 239 LEU A O 1
ATOM 1879 N N . GLU A 1 240 ? -4.738 18.375 -1.984 1 96.62 240 GLU A N 1
ATOM 1880 C CA . GLU A 1 240 ? -5.223 19.609 -2.594 1 96.62 240 GLU A CA 1
ATOM 1881 C C . GLU A 1 240 ? -4.109 20.641 -2.699 1 96.62 240 GLU A C 1
ATOM 1883 O O . GLU A 1 240 ? -4.102 21.469 -3.621 1 96.62 240 GLU A O 1
ATOM 1888 N N . GLN A 1 241 ? -3.229 20.594 -1.814 1 97.56 241 GLN A N 1
ATOM 1889 C CA . GLN A 1 241 ? -2.102 21.516 -1.773 1 97.56 241 GLN A CA 1
ATOM 1890 C C . GLN A 1 241 ? -0.936 21 -2.613 1 97.56 241 GLN A C 1
ATOM 1892 O O . GLN A 1 241 ? 0.168 21.547 -2.553 1 97.56 241 GLN A O 1
ATOM 1897 N N . ASN A 1 242 ? -1.119 19.922 -3.27 1 96.19 242 ASN A N 1
ATOM 1898 C CA . ASN A 1 242 ? -0.117 19.281 -4.125 1 96.19 242 ASN A CA 1
ATOM 1899 C C . ASN A 1 242 ? 1.09 18.812 -3.318 1 96.19 242 ASN A C 1
ATOM 1901 O O . ASN A 1 242 ? 2.232 19 -3.738 1 96.19 242 ASN A O 1
ATOM 1905 N N . ARG A 1 243 ? 0.783 18.328 -2.117 1 96.94 243 ARG A N 1
ATOM 1906 C CA . ARG A 1 243 ? 1.809 17.703 -1.283 1 96.94 243 ARG A CA 1
ATOM 1907 C C . ARG A 1 243 ? 1.722 16.188 -1.345 1 96.94 243 ARG A C 1
ATOM 1909 O O . ARG A 1 243 ? 0.631 15.625 -1.47 1 96.94 243 ARG A O 1
ATOM 1916 N N . GLN A 1 244 ? 2.84 15.531 -1.156 1 97.56 244 GLN A N 1
ATOM 1917 C CA . GLN A 1 244 ? 2.844 14.07 -1.163 1 97.56 244 GLN A CA 1
ATOM 1918 C C . GLN A 1 244 ? 2.273 13.516 0.138 1 97.56 244 GLN A C 1
ATOM 1920 O O . GLN A 1 244 ? 2.531 14.055 1.216 1 97.56 244 GLN A O 1
ATOM 1925 N N . VAL A 1 245 ? 1.539 12.469 -0.039 1 98.75 245 VAL A N 1
ATOM 1926 C CA . VAL A 1 245 ? 0.96 11.812 1.129 1 98.75 245 VAL A CA 1
ATOM 1927 C C . VAL A 1 245 ? 1.548 10.406 1.276 1 98.75 245 VAL A C 1
ATOM 1929 O O . VAL A 1 245 ? 1.677 9.672 0.292 1 98.75 245 VAL A O 1
ATOM 1932 N N . PHE A 1 246 ? 1.967 10.078 2.484 1 98.81 246 PHE A N 1
ATOM 1933 C CA . PHE A 1 246 ? 2.498 8.773 2.877 1 98.81 246 PHE A CA 1
ATOM 1934 C C . PHE A 1 246 ? 1.614 8.125 3.936 1 98.81 246 PHE A C 1
ATOM 1936 O O . PHE A 1 246 ? 0.978 8.82 4.73 1 98.81 246 PHE A O 1
ATOM 1943 N N . ALA A 1 247 ? 1.61 6.812 3.922 1 98.88 247 ALA A N 1
ATOM 1944 C CA . ALA A 1 247 ? 0.802 6.141 4.938 1 98.88 247 ALA A CA 1
ATOM 1945 C C . ALA A 1 247 ? 1.449 4.828 5.371 1 98.88 247 ALA A C 1
ATOM 1947 O O . ALA A 1 247 ? 2.062 4.133 4.559 1 98.88 247 ALA A O 1
ATOM 1948 N N . VAL A 1 248 ? 1.348 4.516 6.602 1 98.88 248 VAL A N 1
ATOM 1949 C CA . VAL A 1 248 ? 1.778 3.24 7.164 1 98.88 248 VAL A CA 1
ATOM 1950 C C . VAL A 1 248 ? 0.679 2.197 6.984 1 98.88 248 VAL A C 1
ATOM 1952 O O . VAL A 1 248 ? -0.499 2.479 7.219 1 98.88 248 VAL A O 1
ATOM 1955 N N . PRO A 1 249 ? 1.078 1.019 6.523 1 98.81 249 PRO A N 1
ATOM 1956 C CA . PRO A 1 249 ? 0.069 -0.023 6.324 1 98.81 249 PRO A CA 1
ATOM 1957 C C . PRO A 1 249 ? -0.311 -0.735 7.621 1 98.81 249 PRO A C 1
ATOM 1959 O O . PRO A 1 249 ? 0.424 -0.659 8.609 1 98.81 249 PRO A O 1
ATOM 1962 N N . GLY A 1 250 ? -1.495 -1.413 7.59 1 98.44 250 GLY A N 1
ATOM 1963 C CA . GLY A 1 250 ? -1.864 -2.166 8.781 1 98.44 250 GLY A CA 1
ATOM 1964 C C . GLY A 1 250 ? -2.867 -3.27 8.5 1 98.44 250 GLY A C 1
ATOM 1965 O O . GLY A 1 250 ? -3.164 -3.564 7.34 1 98.44 250 GLY A O 1
ATOM 1966 N N . ASN A 1 251 ? -3.305 -3.906 9.547 1 98.38 251 ASN A N 1
ATOM 1967 C CA . ASN A 1 251 ? -4.199 -5.059 9.555 1 98.38 251 ASN A CA 1
ATOM 1968 C C . ASN A 1 251 ? -5.562 -4.707 8.961 1 98.38 251 ASN A C 1
ATOM 1970 O O . ASN A 1 251 ? -6.227 -3.781 9.43 1 98.38 251 ASN A O 1
ATOM 1974 N N . ILE A 1 252 ? -6.004 -5.488 7.969 1 98.5 252 ILE A N 1
ATOM 1975 C CA . ILE A 1 252 ? -7.195 -5.141 7.207 1 98.5 252 ILE A CA 1
ATOM 1976 C C . ILE A 1 252 ? -8.445 -5.387 8.055 1 98.5 252 ILE A C 1
ATOM 1978 O O . ILE A 1 252 ? -9.539 -4.949 7.695 1 98.5 252 ILE A O 1
ATOM 1982 N N . PHE A 1 253 ? -8.32 -6.051 9.25 1 98.31 253 PHE A N 1
ATOM 1983 C CA . PHE A 1 253 ? -9.461 -6.383 10.086 1 98.31 253 PHE A CA 1
ATOM 1984 C C . PHE A 1 253 ? -9.625 -5.371 11.211 1 98.31 253 PHE A C 1
ATOM 1986 O O . PHE A 1 253 ? -10.594 -5.426 11.977 1 98.31 253 PHE A O 1
ATOM 1993 N N . ILE A 1 254 ? -8.633 -4.445 11.375 1 97.38 254 ILE A N 1
ATOM 1994 C CA . ILE A 1 254 ? -8.664 -3.484 12.469 1 97.38 254 ILE A CA 1
ATOM 1995 C C . ILE A 1 254 ? -9.086 -2.115 11.945 1 97.38 254 ILE A C 1
ATOM 1997 O O . ILE A 1 254 ? -8.445 -1.557 11.055 1 97.38 254 ILE A O 1
ATOM 2001 N N . ASP A 1 255 ? -10.031 -1.508 12.523 1 96.25 255 ASP A N 1
ATOM 2002 C CA . ASP A 1 255 ? -10.695 -0.3 12.047 1 96.25 255 ASP A CA 1
ATOM 2003 C C . ASP A 1 255 ? -9.711 0.861 11.93 1 96.25 255 ASP A C 1
ATOM 2005 O O . ASP A 1 255 ? -9.766 1.628 10.961 1 96.25 255 ASP A O 1
ATOM 2009 N N . THR A 1 256 ? -8.82 0.97 12.828 1 96.62 256 THR A N 1
ATOM 2010 C CA . THR A 1 256 ? -7.934 2.127 12.891 1 96.62 256 THR A CA 1
ATOM 2011 C C . THR A 1 256 ? -6.859 2.049 11.812 1 96.62 256 THR A C 1
ATOM 2013 O O . THR A 1 256 ? -6.027 2.949 11.688 1 96.62 256 THR A O 1
ATOM 2016 N N . TRP A 1 257 ? -6.918 0.938 11.008 1 98.06 257 TRP A N 1
ATOM 2017 C CA . TRP A 1 257 ? -5.957 0.843 9.914 1 98.06 257 TRP A CA 1
ATOM 2018 C C . TRP A 1 257 ? -6.656 0.968 8.562 1 98.06 257 TRP A C 1
ATOM 2020 O O . TRP A 1 257 ? -6 1.046 7.52 1 98.06 257 TRP A O 1
ATOM 2030 N N . GLN A 1 258 ? -7.973 1.023 8.555 1 97.69 258 GLN A N 1
ATOM 2031 C CA . GLN A 1 258 ? -8.727 1.08 7.309 1 97.69 258 GLN A CA 1
ATOM 2032 C C . GLN A 1 258 ? -8.438 2.369 6.547 1 97.69 258 GLN A C 1
ATOM 2034 O O . GLN A 1 258 ? -8.297 2.355 5.324 1 97.69 258 GLN A O 1
ATOM 2039 N N . GLY A 1 259 ? -8.312 3.441 7.277 1 98.06 259 GLY A N 1
ATOM 2040 C CA . GLY A 1 259 ? -8.078 4.727 6.641 1 98.06 259 GLY A CA 1
ATOM 2041 C C . GLY A 1 259 ? -6.742 4.797 5.926 1 98.06 259 GLY A C 1
ATOM 2042 O O . GLY A 1 259 ? -6.668 5.242 4.781 1 98.06 259 GLY A O 1
ATOM 2043 N N . THR A 1 260 ? -5.652 4.359 6.617 1 98.69 260 THR A N 1
ATOM 2044 C CA . THR A 1 260 ? -4.34 4.398 5.984 1 98.69 260 THR A CA 1
ATOM 2045 C C . THR A 1 260 ? -4.273 3.428 4.812 1 98.69 260 THR A C 1
ATOM 2047 O O . THR A 1 260 ? -3.688 3.738 3.773 1 98.69 260 THR A O 1
ATOM 2050 N N . ASN A 1 261 ? -4.883 2.264 4.938 1 98.69 261 ASN A N 1
ATOM 2051 C CA . ASN A 1 261 ? -4.938 1.32 3.826 1 98.69 261 ASN A CA 1
ATOM 2052 C C . ASN A 1 261 ? -5.672 1.908 2.627 1 98.69 261 ASN A C 1
ATOM 2054 O O . ASN A 1 261 ? -5.238 1.748 1.485 1 98.69 261 ASN A O 1
ATOM 2058 N N . TYR A 1 262 ? -6.73 2.619 2.879 1 98 262 TYR A N 1
ATOM 2059 C CA . TYR A 1 262 ? -7.496 3.26 1.816 1 98 262 TYR A CA 1
ATOM 2060 C C . TYR A 1 262 ? -6.672 4.336 1.124 1 98 262 TYR A C 1
ATOM 2062 O O . TYR A 1 262 ? -6.676 4.438 -0.105 1 98 262 TYR A O 1
ATOM 2070 N N . LEU A 1 263 ? -5.984 5.078 1.917 1 98.31 263 LEU A N 1
ATOM 2071 C CA . LEU A 1 263 ? -5.129 6.113 1.348 1 98.31 263 LEU A CA 1
ATOM 2072 C C . LEU A 1 263 ? -4.105 5.508 0.394 1 98.31 263 LEU A C 1
ATOM 2074 O O . LEU A 1 263 ? -3.852 6.055 -0.682 1 98.31 263 LEU A O 1
ATOM 2078 N N . ILE A 1 264 ? -3.539 4.406 0.792 1 98.56 264 ILE A N 1
ATOM 2079 C CA . ILE A 1 264 ? -2.539 3.729 -0.027 1 98.56 264 ILE A CA 1
ATOM 2080 C C . ILE A 1 264 ? -3.182 3.236 -1.322 1 98.56 264 ILE A C 1
ATOM 2082 O O . ILE A 1 264 ? -2.604 3.379 -2.402 1 98.56 264 ILE A O 1
ATOM 2086 N N . GLN A 1 265 ? -4.402 2.684 -1.246 1 97.38 265 GLN A N 1
ATOM 2087 C CA . GLN A 1 265 ? -5.133 2.268 -2.439 1 97.38 265 GLN A CA 1
ATOM 2088 C C . GLN A 1 265 ? -5.324 3.438 -3.402 1 97.38 265 GLN A C 1
ATOM 2090 O O . GLN A 1 265 ? -5.293 3.256 -4.621 1 97.38 265 GLN A O 1
ATOM 2095 N N . GLU A 1 266 ? -5.453 4.609 -2.795 1 95.38 266 GLU A N 1
ATOM 2096 C CA . GLU A 1 266 ? -5.77 5.793 -3.59 1 95.38 266 GLU A CA 1
ATOM 2097 C C . GLU A 1 266 ? -4.496 6.469 -4.098 1 95.38 266 GLU A C 1
ATOM 2099 O O . GLU A 1 266 ? -4.562 7.516 -4.75 1 95.38 266 GLU A O 1
ATOM 2104 N N . GLY A 1 267 ? -3.334 5.957 -3.658 1 96 267 GLY A N 1
ATOM 2105 C CA . GLY A 1 267 ? -2.139 6.477 -4.301 1 96 267 GLY A CA 1
ATOM 2106 C C . GLY A 1 267 ? -1.095 6.965 -3.311 1 96 267 GLY A C 1
ATOM 2107 O O . GLY A 1 267 ? 0.019 7.32 -3.701 1 96 267 GLY A O 1
ATOM 2108 N N . ALA A 1 268 ? -1.456 7.094 -2.004 1 98.31 268 ALA A N 1
ATOM 2109 C CA . ALA A 1 268 ? -0.423 7.418 -1.023 1 98.31 268 ALA A CA 1
ATOM 2110 C C . ALA A 1 268 ? 0.689 6.375 -1.033 1 98.31 268 ALA A C 1
ATOM 2112 O O . ALA A 1 268 ? 0.426 5.18 -1.178 1 98.31 268 ALA A O 1
ATOM 2113 N N . LYS A 1 269 ? 1.872 6.773 -0.886 1 98.44 269 LYS A N 1
ATOM 2114 C CA . LYS A 1 269 ? 2.98 5.824 -0.855 1 98.44 269 LYS A CA 1
ATOM 2115 C C . LYS A 1 269 ? 3.027 5.074 0.474 1 98.44 269 LYS A C 1
ATOM 2117 O O . LYS A 1 269 ? 3.027 5.691 1.541 1 98.44 269 LYS A O 1
ATOM 2122 N N . LEU A 1 270 ? 3.072 3.807 0.414 1 98.88 270 LEU A N 1
ATOM 2123 C CA . LEU A 1 270 ? 3.293 2.988 1.602 1 98.88 270 LEU A CA 1
ATOM 2124 C C . LEU A 1 270 ? 4.703 3.189 2.146 1 98.88 270 LEU A C 1
ATOM 2126 O O . LEU A 1 270 ? 5.68 3.129 1.394 1 98.88 270 LEU A O 1
ATOM 2130 N N . VAL A 1 271 ? 4.824 3.408 3.477 1 98.69 271 VAL A N 1
ATOM 2131 C CA . VAL A 1 271 ? 6.156 3.627 4.027 1 98.69 271 VAL A CA 1
ATOM 2132 C C . VAL A 1 271 ? 6.402 2.662 5.188 1 98.69 271 VAL A C 1
ATOM 2134 O O . VAL A 1 271 ? 5.492 2.385 5.973 1 98.69 271 VAL A O 1
ATOM 2137 N N . MET A 1 272 ? 7.641 2.16 5.215 1 98.44 272 MET A N 1
ATOM 2138 C CA . MET A 1 272 ? 8.062 1.247 6.273 1 98.44 272 MET A CA 1
ATOM 2139 C C . MET A 1 272 ? 9.164 1.868 7.121 1 98.44 272 MET A C 1
ATOM 2141 O O . MET A 1 272 ? 9.492 1.357 8.195 1 98.44 272 MET A O 1
ATOM 2145 N N . ASN A 1 273 ? 9.773 2.914 6.645 1 98.12 273 ASN A N 1
ATOM 2146 C CA . ASN A 1 273 ? 10.836 3.672 7.301 1 98.12 273 ASN A CA 1
ATOM 2147 C C . ASN A 1 273 ? 11.008 5.051 6.676 1 98.12 273 ASN A C 1
ATOM 2149 O O . ASN A 1 273 ? 10.328 5.387 5.699 1 98.12 273 ASN A O 1
ATOM 2153 N N . ALA A 1 274 ? 11.883 5.832 7.223 1 98.06 274 ALA A N 1
ATOM 2154 C CA . ALA A 1 274 ? 12.047 7.219 6.793 1 98.06 274 ALA A CA 1
ATOM 2155 C C . ALA A 1 274 ? 12.656 7.293 5.395 1 98.06 274 ALA A C 1
ATOM 2157 O O . ALA A 1 274 ? 12.391 8.234 4.645 1 98.06 274 ALA A O 1
ATOM 2158 N N . ASP A 1 275 ? 13.422 6.301 4.984 1 97.44 275 ASP A N 1
ATOM 2159 C CA . ASP A 1 275 ? 14.062 6.312 3.674 1 97.44 275 ASP A CA 1
ATOM 2160 C C . ASP A 1 275 ? 13.023 6.332 2.553 1 97.44 275 ASP A C 1
ATOM 2162 O O . ASP A 1 275 ? 13.234 6.965 1.517 1 97.44 275 ASP A O 1
ATOM 2166 N N . HIS A 1 276 ? 11.938 5.684 2.82 1 97.81 276 HIS A N 1
ATOM 2167 C CA . HIS A 1 276 ? 10.859 5.629 1.833 1 97.81 276 HIS A CA 1
ATOM 2168 C C . HIS A 1 276 ? 10.25 7.008 1.606 1 97.81 276 HIS A C 1
ATOM 2170 O O . HIS A 1 276 ? 9.594 7.238 0.589 1 97.81 276 HIS A O 1
ATOM 2176 N N . ILE A 1 277 ? 10.438 7.898 2.557 1 98.06 277 ILE A N 1
ATOM 2177 C CA . ILE A 1 277 ? 9.945 9.266 2.457 1 98.06 277 ILE A CA 1
ATOM 2178 C C . ILE A 1 277 ? 11.023 10.164 1.864 1 98.06 277 ILE A C 1
ATOM 2180 O O . ILE A 1 277 ? 10.773 10.898 0.906 1 98.06 277 ILE A O 1
ATOM 2184 N N . ILE A 1 278 ? 12.219 10.047 2.367 1 97.5 278 ILE A N 1
ATOM 2185 C CA . ILE A 1 278 ? 13.336 10.914 2.018 1 97.5 278 ILE A CA 1
ATOM 2186 C C . ILE A 1 278 ? 13.656 10.766 0.533 1 97.5 278 ILE A C 1
ATOM 2188 O O . ILE A 1 278 ? 13.938 11.758 -0.15 1 97.5 278 ILE A O 1
ATOM 2192 N N . GLU A 1 279 ? 13.539 9.57 0.001 1 95.75 279 GLU A N 1
ATOM 2193 C CA . GLU A 1 279 ? 13.922 9.289 -1.381 1 95.75 279 GLU A CA 1
ATOM 2194 C C . GLU A 1 279 ? 12.984 9.992 -2.363 1 95.75 279 GLU A C 1
ATOM 2196 O O . GLU A 1 279 ? 13.312 10.148 -3.539 1 95.75 279 GLU A O 1
ATOM 2201 N N . GLU A 1 280 ? 11.867 10.367 -1.881 1 94.81 280 GLU A N 1
ATOM 2202 C CA . GLU A 1 280 ? 10.906 11.031 -2.758 1 94.81 280 GLU A CA 1
ATOM 2203 C C . GLU A 1 280 ? 11.281 12.492 -2.973 1 94.81 280 GLU A C 1
ATOM 2205 O O . GLU A 1 280 ? 10.797 13.133 -3.914 1 94.81 280 GLU A O 1
ATOM 2210 N N . PHE A 1 281 ? 12.078 13.031 -2.125 1 92.75 281 PHE A N 1
ATOM 2211 C CA . PHE A 1 281 ? 12.344 14.469 -2.18 1 92.75 281 PHE A CA 1
ATOM 2212 C C . PHE A 1 281 ? 13.812 14.742 -2.445 1 92.75 281 PHE A C 1
ATOM 2214 O O . PHE A 1 281 ? 14.172 15.797 -2.971 1 92.75 281 PHE A O 1
ATOM 2221 N N . PHE A 1 282 ? 14.562 13.82 -1.988 1 85.12 282 PHE A N 1
ATOM 2222 C CA . PHE A 1 282 ? 16 14.078 -2.059 1 85.12 282 PHE A CA 1
ATOM 2223 C C . PHE A 1 282 ? 16.703 12.984 -2.85 1 85.12 282 PHE A C 1
ATOM 2225 O O . PHE A 1 282 ? 16.25 11.836 -2.879 1 85.12 282 PHE A O 1
ATOM 2232 N N . GLN A 1 283 ? 17.406 13.289 -3.945 1 69.06 283 GLN A N 1
ATOM 2233 C CA . GLN A 1 283 ? 18.203 12.273 -4.625 1 69.06 283 GLN A CA 1
ATOM 2234 C C . GLN A 1 283 ? 19.109 11.531 -3.637 1 69.06 283 GLN A C 1
ATOM 2236 O O . GLN A 1 283 ? 19.812 12.156 -2.846 1 69.06 283 GLN A O 1
ATOM 2241 N N . ILE A 1 284 ? 18.672 10.477 -3.191 1 52.5 284 ILE A N 1
ATOM 2242 C CA . ILE A 1 284 ? 19.562 9.719 -2.311 1 52.5 284 ILE A CA 1
ATOM 2243 C C . ILE A 1 284 ? 20.828 9.336 -3.062 1 52.5 284 ILE A C 1
ATOM 2245 O O . ILE A 1 284 ? 20.766 8.828 -4.184 1 52.5 284 ILE A O 1
ATOM 2249 N N . LYS A 1 285 ? 21.766 10.156 -2.752 1 43.16 285 LYS A N 1
ATOM 2250 C CA . LYS A 1 285 ? 23.031 9.758 -3.365 1 43.16 285 LYS A CA 1
ATOM 2251 C C . LYS A 1 285 ? 23.297 8.266 -3.178 1 43.16 285 LYS A C 1
ATOM 2253 O O . LYS A 1 285 ? 23.203 7.75 -2.061 1 43.16 285 LYS A O 1
ATOM 2258 N N . PRO A 1 286 ? 23.656 7.688 -4.32 1 34.5 286 PRO A N 1
ATOM 2259 C CA . PRO A 1 286 ? 24.078 6.289 -4.191 1 34.5 286 PRO A CA 1
ATOM 2260 C C . PRO A 1 286 ? 25.203 6.102 -3.176 1 34.5 286 PRO A C 1
ATOM 2262 O O . PRO A 1 286 ? 26 7.02 -2.953 1 34.5 286 PRO A O 1
ATOM 2265 N N . MET B 1 1 ? 8.766 -36 -37 1 94 1 MET B N 1
ATOM 2266 C CA . MET B 1 1 ? 8.008 -35.594 -35.812 1 94 1 MET B CA 1
ATOM 2267 C C . MET B 1 1 ? 7.098 -34.406 -36.125 1 94 1 MET B C 1
ATOM 2269 O O . MET B 1 1 ? 7.508 -33.469 -36.812 1 94 1 MET B O 1
ATOM 2273 N N . ASP B 1 2 ? 5.836 -34.562 -35.812 1 95.25 2 ASP B N 1
ATOM 2274 C CA . ASP B 1 2 ? 4.836 -33.531 -35.969 1 95.25 2 ASP B CA 1
ATOM 2275 C C . ASP B 1 2 ? 4.449 -32.938 -34.625 1 95.25 2 ASP B C 1
ATOM 2277 O O . ASP B 1 2 ? 3.717 -33.562 -33.844 1 95.25 2 ASP B O 1
ATOM 2281 N N . PHE B 1 3 ? 4.824 -31.719 -34.469 1 94.06 3 PHE B N 1
ATOM 2282 C CA . PHE B 1 3 ? 4.695 -31.094 -33.188 1 94.06 3 PHE B CA 1
ATOM 2283 C C . PHE B 1 3 ? 3.309 -30.484 -33 1 94.06 3 PHE B C 1
ATOM 2285 O O . PHE B 1 3 ? 2.986 -29.953 -31.938 1 94.06 3 PHE B O 1
ATOM 2292 N N . LYS B 1 4 ? 2.496 -30.609 -33.969 1 95.06 4 LYS B N 1
ATOM 2293 C CA . LYS B 1 4 ? 1.103 -30.188 -33.844 1 95.06 4 LYS B CA 1
ATOM 2294 C C . LYS B 1 4 ? 0.231 -31.328 -33.312 1 95.06 4 LYS B C 1
ATOM 2296 O O . LYS B 1 4 ? -0.967 -31.156 -33.094 1 95.06 4 LYS B O 1
ATOM 2301 N N . GLN B 1 5 ? 0.935 -32.406 -33.125 1 92.31 5 GLN B N 1
ATOM 2302 C CA . GLN B 1 5 ? 0.208 -33.594 -32.656 1 92.31 5 GLN B CA 1
ATOM 2303 C C . GLN B 1 5 ? 0.427 -33.781 -31.156 1 92.31 5 GLN B C 1
ATOM 2305 O O . GLN B 1 5 ? 1.559 -33.719 -30.672 1 92.31 5 GLN B O 1
ATOM 2310 N N . ARG B 1 6 ? -0.63 -34.125 -30.453 1 91.94 6 ARG B N 1
ATOM 2311 C CA . ARG B 1 6 ? -0.616 -34.406 -29.016 1 91.94 6 ARG B CA 1
ATOM 2312 C C . ARG B 1 6 ? 0.334 -35.531 -28.672 1 91.94 6 ARG B C 1
ATOM 2314 O O . ARG B 1 6 ? 1.089 -35.438 -27.703 1 91.94 6 ARG B O 1
ATOM 2321 N N . ASN B 1 7 ? 0.314 -36.531 -29.469 1 90.94 7 ASN B N 1
ATOM 2322 C CA . ASN B 1 7 ? 1.097 -37.719 -29.188 1 90.94 7 ASN B CA 1
ATOM 2323 C C . ASN B 1 7 ? 2.594 -37.438 -29.203 1 90.94 7 ASN B C 1
ATOM 2325 O O . ASN B 1 7 ? 3.355 -38.062 -28.453 1 90.94 7 ASN B O 1
ATOM 2329 N N . THR B 1 8 ? 2.99 -36.531 -30.062 1 92.69 8 THR B N 1
ATOM 2330 C CA . THR B 1 8 ? 4.395 -36.156 -30.109 1 92.69 8 THR B CA 1
ATOM 2331 C C . THR B 1 8 ? 4.848 -35.594 -28.75 1 92.69 8 THR B C 1
ATOM 2333 O O . THR B 1 8 ? 5.902 -36 -28.25 1 92.69 8 THR B O 1
ATOM 2336 N N . TRP B 1 9 ? 4.066 -34.875 -28.125 1 92.69 9 TRP B N 1
ATOM 2337 C CA . TRP B 1 9 ? 4.43 -34.25 -26.859 1 92.69 9 TRP B CA 1
ATOM 2338 C C . TRP B 1 9 ? 4.309 -35.25 -25.703 1 92.69 9 TRP B C 1
ATOM 2340 O O . TRP B 1 9 ? 5.066 -35.188 -24.734 1 92.69 9 TRP B O 1
ATOM 2350 N N . LEU B 1 10 ? 3.389 -36.156 -25.812 1 91.81 10 LEU B N 1
ATOM 2351 C CA . LEU B 1 10 ? 3.316 -37.219 -24.828 1 91.81 10 LEU B CA 1
ATOM 2352 C C . LEU B 1 10 ? 4.566 -38.094 -24.891 1 91.81 10 LEU B C 1
ATOM 2354 O O . LEU B 1 10 ? 5.094 -38.5 -23.844 1 91.81 10 LEU B O 1
ATOM 2358 N N . LYS B 1 11 ? 4.977 -38.312 -26.062 1 91.75 11 LYS B N 1
ATOM 2359 C CA . LYS B 1 11 ? 6.219 -39.062 -26.25 1 91.75 11 LYS B CA 1
ATOM 2360 C C . LYS B 1 11 ? 7.406 -38.312 -25.641 1 91.75 11 LYS B C 1
ATOM 2362 O O . LYS B 1 11 ? 8.203 -38.875 -24.906 1 91.75 11 LYS B O 1
ATOM 2367 N N . LEU B 1 12 ? 7.484 -37.062 -25.969 1 93.5 12 LEU B N 1
ATOM 2368 C CA . LEU B 1 12 ? 8.578 -36.25 -25.453 1 93.5 12 LEU B CA 1
ATOM 2369 C C . LEU B 1 12 ? 8.539 -36.188 -23.938 1 93.5 12 LEU B C 1
ATOM 2371 O O . LEU B 1 12 ? 9.586 -36.156 -23.281 1 93.5 12 LEU B O 1
ATOM 2375 N N . ALA B 1 13 ? 7.363 -36.125 -23.375 1 91.94 13 ALA B N 1
ATOM 2376 C CA . ALA B 1 13 ? 7.207 -36.062 -21.922 1 91.94 13 ALA B CA 1
ATOM 2377 C C . ALA B 1 13 ? 7.695 -37.344 -21.266 1 91.94 13 ALA B C 1
ATOM 2379 O O . ALA B 1 13 ? 8.141 -37.344 -20.125 1 91.94 13 ALA B O 1
ATOM 2380 N N . SER B 1 14 ? 7.668 -38.375 -21.984 1 90.25 14 SER B N 1
ATOM 2381 C CA . SER B 1 14 ? 8.055 -39.688 -21.453 1 90.25 14 SER B CA 1
ATOM 2382 C C . SER B 1 14 ? 9.562 -39.875 -21.516 1 90.25 14 SER B C 1
ATOM 2384 O O . SER B 1 14 ? 10.094 -40.844 -20.953 1 90.25 14 SER B O 1
ATOM 2386 N N . CYS B 1 15 ? 10.211 -39 -22.234 1 92.12 15 CYS B N 1
ATOM 2387 C CA . CYS B 1 15 ? 11.664 -39.062 -22.312 1 92.12 15 CYS B CA 1
ATOM 2388 C C . CYS B 1 15 ? 12.297 -38.5 -21.047 1 92.12 15 CYS B C 1
ATOM 2390 O O . CYS B 1 15 ? 12.188 -37.281 -20.797 1 92.12 15 CYS B O 1
ATOM 2392 N N . LYS B 1 16 ? 13.047 -39.25 -20.375 1 88.94 16 LYS B N 1
ATOM 2393 C CA . LYS B 1 16 ? 13.625 -38.875 -19.078 1 88.94 16 LYS B CA 1
ATOM 2394 C C . LYS B 1 16 ? 14.609 -37.719 -19.234 1 88.94 16 LYS B C 1
ATOM 2396 O O . LYS B 1 16 ? 14.781 -36.906 -18.328 1 88.94 16 LYS B O 1
ATOM 2401 N N . SER B 1 17 ? 15.164 -37.625 -20.344 1 93.25 17 SER B N 1
ATOM 2402 C CA . SER B 1 17 ? 16.203 -36.625 -20.562 1 93.25 17 SER B CA 1
ATOM 2403 C C . SER B 1 17 ? 15.625 -35.281 -21.047 1 93.25 17 SER B C 1
ATOM 2405 O O . SER B 1 17 ? 16.359 -34.344 -21.281 1 93.25 17 SER B O 1
ATOM 2407 N N . ILE B 1 18 ? 14.328 -35.281 -21.219 1 94.75 18 ILE B N 1
ATOM 2408 C CA . ILE B 1 18 ? 13.672 -34.031 -21.641 1 94.75 18 ILE B CA 1
ATOM 2409 C C . ILE B 1 18 ? 12.781 -33.531 -20.516 1 94.75 18 ILE B C 1
ATOM 2411 O O . ILE B 1 18 ? 11.688 -34.031 -20.281 1 94.75 18 ILE B O 1
ATOM 2415 N N . SER B 1 19 ? 13.227 -32.469 -19.922 1 93.56 19 SER B N 1
ATOM 2416 C CA . SER B 1 19 ? 12.492 -31.906 -18.797 1 93.56 19 SER B CA 1
ATOM 2417 C C . SER B 1 19 ? 11.25 -31.156 -19.266 1 93.56 19 SER B C 1
ATOM 2419 O O . SER B 1 19 ? 11.125 -30.828 -20.438 1 93.56 19 SER B O 1
ATOM 2421 N N . ALA B 1 20 ? 10.367 -30.922 -18.328 1 93.75 20 ALA B N 1
ATOM 2422 C CA . ALA B 1 20 ? 9.172 -30.125 -18.625 1 93.75 20 ALA B CA 1
ATOM 2423 C C . ALA B 1 20 ? 9.539 -28.734 -19.125 1 93.75 20 ALA B C 1
ATOM 2425 O O . ALA B 1 20 ? 8.961 -28.234 -20.094 1 93.75 20 ALA B O 1
ATOM 2426 N N . LYS B 1 21 ? 10.469 -28.125 -18.484 1 93.31 21 LYS B N 1
ATOM 2427 C CA . LYS B 1 21 ? 10.93 -26.797 -18.906 1 93.31 21 LYS B CA 1
ATOM 2428 C C . LYS B 1 21 ? 11.484 -26.828 -20.328 1 93.31 21 LYS B C 1
ATOM 2430 O O . LYS B 1 21 ? 11.203 -25.938 -21.125 1 93.31 21 LYS B O 1
ATOM 2435 N N . LYS B 1 22 ? 12.297 -27.844 -20.609 1 95.25 22 LYS B N 1
ATOM 2436 C CA . LYS B 1 22 ? 12.852 -27.969 -21.953 1 95.25 22 LYS B CA 1
ATOM 2437 C C . LYS B 1 22 ? 11.742 -28.109 -23 1 95.25 22 LYS B C 1
ATOM 2439 O O . LYS B 1 22 ? 11.844 -27.547 -24.094 1 95.25 22 LYS B O 1
ATOM 2444 N N . ARG B 1 23 ? 10.727 -28.891 -22.672 1 96.31 23 ARG B N 1
ATOM 2445 C CA . ARG B 1 23 ? 9.602 -29 -23.594 1 96.31 23 ARG B CA 1
ATOM 2446 C C . ARG B 1 23 ? 8.977 -27.641 -23.875 1 96.31 23 ARG B C 1
ATOM 2448 O O . ARG B 1 23 ? 8.656 -27.328 -25.031 1 96.31 23 ARG B O 1
ATOM 2455 N N . ALA B 1 24 ? 8.828 -26.859 -22.875 1 96.69 24 ALA B N 1
ATOM 2456 C CA . ALA B 1 24 ? 8.266 -25.531 -23.016 1 96.69 24 ALA B CA 1
ATOM 2457 C C . ALA B 1 24 ? 9.164 -24.641 -23.891 1 96.69 24 ALA B C 1
ATOM 2459 O O . ALA B 1 24 ? 8.68 -23.922 -24.766 1 96.69 24 ALA B O 1
ATOM 2460 N N . VAL B 1 25 ? 10.445 -24.75 -23.672 1 96.69 25 VAL B N 1
ATOM 2461 C CA . VAL B 1 25 ? 11.422 -24 -24.453 1 96.69 25 VAL B CA 1
ATOM 2462 C C . VAL B 1 25 ? 11.336 -24.406 -25.922 1 96.69 25 VAL B C 1
ATOM 2464 O O . VAL B 1 25 ? 11.359 -23.547 -26.812 1 96.69 25 VAL B O 1
ATOM 2467 N N . ILE B 1 26 ? 11.258 -25.656 -26.141 1 97 26 ILE B N 1
ATOM 2468 C CA . ILE B 1 26 ? 11.18 -26.188 -27.484 1 97 26 ILE B CA 1
ATOM 2469 C C . ILE B 1 26 ? 9.93 -25.656 -28.188 1 97 26 ILE B C 1
ATOM 2471 O O . ILE B 1 26 ? 10 -25.156 -29.312 1 97 26 ILE B O 1
ATOM 2475 N N . TRP B 1 27 ? 8.836 -25.75 -27.531 1 96.62 27 TRP B N 1
ATOM 2476 C CA . TRP B 1 27 ? 7.598 -25.25 -28.109 1 96.62 27 TRP B CA 1
ATOM 2477 C C . TRP B 1 27 ? 7.73 -23.766 -28.469 1 96.62 27 TRP B C 1
ATOM 2479 O O . TRP B 1 27 ? 7.332 -23.344 -29.562 1 96.62 27 TRP B O 1
ATOM 2489 N N . GLN B 1 28 ? 8.258 -23.016 -27.547 1 96.69 28 GLN B N 1
ATOM 2490 C CA . GLN B 1 28 ? 8.438 -21.594 -27.766 1 96.69 28 GLN B CA 1
ATOM 2491 C C . GLN B 1 28 ? 9.266 -21.328 -29.016 1 96.69 28 GLN B C 1
ATOM 2493 O O . GLN B 1 28 ? 8.906 -20.469 -29.828 1 96.69 28 GLN B O 1
ATOM 2498 N N . LYS B 1 29 ? 10.289 -22.062 -29.203 1 96.5 29 LYS B N 1
ATOM 2499 C CA . LYS B 1 29 ? 11.172 -21.891 -30.359 1 96.5 29 LYS B CA 1
ATOM 2500 C C . LYS B 1 29 ? 10.469 -22.312 -31.656 1 96.5 29 LYS B C 1
ATOM 2502 O O . LYS B 1 29 ? 10.617 -21.641 -32.688 1 96.5 29 LYS B O 1
ATOM 2507 N N . LEU B 1 30 ? 9.789 -23.375 -31.594 1 96.31 30 LEU B N 1
ATOM 2508 C CA . LEU B 1 30 ? 9.039 -23.844 -32.75 1 96.31 30 LEU B CA 1
ATOM 2509 C C . LEU B 1 30 ? 8.031 -22.781 -33.219 1 96.31 30 LEU B C 1
ATOM 2511 O O . LEU B 1 30 ? 7.887 -22.531 -34.406 1 96.31 30 LEU B O 1
ATOM 2515 N N . LYS B 1 31 ? 7.379 -22.25 -32.25 1 94.88 31 LYS B N 1
ATOM 2516 C CA . LYS B 1 31 ? 6.406 -21.188 -32.5 1 94.88 31 LYS B CA 1
ATOM 2517 C C . LYS B 1 31 ? 7.074 -19.984 -33.156 1 94.88 31 LYS B C 1
ATOM 2519 O O . LYS B 1 31 ? 6.566 -19.438 -34.156 1 94.88 31 LYS B O 1
ATOM 2524 N N . GLU B 1 32 ? 8.203 -19.625 -32.625 1 95.38 32 GLU B N 1
ATOM 2525 C CA . GLU B 1 32 ? 8.938 -18.484 -33.156 1 95.38 32 GLU B CA 1
ATOM 2526 C C . GLU B 1 32 ? 9.414 -18.734 -34.594 1 95.38 32 GLU B C 1
ATOM 2528 O O . GLU B 1 32 ? 9.406 -17.812 -35.406 1 95.38 32 GLU B O 1
ATOM 2533 N N . LEU B 1 33 ? 9.766 -19.953 -34.844 1 94.62 33 LEU B N 1
ATOM 2534 C CA . LEU B 1 33 ? 10.297 -20.312 -36.156 1 94.62 33 LEU B CA 1
ATOM 2535 C C . LEU B 1 33 ? 9.18 -20.719 -37.094 1 94.62 33 LEU B C 1
ATOM 2537 O O . LEU B 1 33 ? 9.406 -20.891 -38.312 1 94.62 33 LEU B O 1
ATOM 2541 N N . ASP B 1 34 ? 8.07 -20.859 -36.562 1 95.38 34 ASP B N 1
ATOM 2542 C CA . ASP B 1 34 ? 6.926 -21.359 -37.344 1 95.38 34 ASP B CA 1
ATOM 2543 C C . ASP B 1 34 ? 7.254 -22.672 -38.031 1 95.38 34 ASP B C 1
ATOM 2545 O O . ASP B 1 34 ? 7.035 -22.812 -39.25 1 95.38 34 ASP B O 1
ATOM 2549 N N . GLN B 1 35 ? 7.918 -23.547 -37.375 1 95.19 35 GLN B N 1
ATOM 2550 C CA . GLN B 1 35 ? 8.305 -24.875 -37.844 1 95.19 35 GLN B CA 1
ATOM 2551 C C . GLN B 1 35 ? 7.809 -25.969 -36.906 1 95.19 35 GLN B C 1
ATOM 2553 O O . GLN B 1 35 ? 8.328 -26.109 -35.781 1 95.19 35 GLN B O 1
ATOM 2558 N N . TYR B 1 36 ? 6.883 -26.766 -37.438 1 95.94 36 TYR B N 1
ATOM 2559 C CA . TYR B 1 36 ? 6.215 -27.703 -36.531 1 95.94 36 TYR B CA 1
ATOM 2560 C C . TYR B 1 36 ? 6.43 -29.141 -37 1 95.94 36 TYR B C 1
ATOM 2562 O O . TYR B 1 36 ? 5.816 -30.062 -36.438 1 95.94 36 TYR B O 1
ATOM 2570 N N . GLU B 1 37 ? 7.25 -29.25 -37.969 1 96.31 37 GLU B N 1
ATOM 2571 C CA . GLU B 1 37 ? 7.586 -30.594 -38.438 1 96.31 37 GLU B CA 1
ATOM 2572 C C . GLU B 1 37 ? 9.078 -30.719 -38.75 1 96.31 37 GLU B C 1
ATOM 2574 O O . GLU B 1 37 ? 9.68 -29.828 -39.344 1 96.31 37 GLU B O 1
ATOM 2579 N N . MET B 1 38 ? 9.625 -31.906 -38.219 1 94.38 38 MET B N 1
ATOM 2580 C CA . MET B 1 38 ? 11.016 -32.219 -38.562 1 94.38 38 MET B CA 1
ATOM 2581 C C . MET B 1 38 ? 11.352 -33.656 -38.219 1 94.38 38 MET B C 1
ATOM 2583 O O . MET B 1 38 ? 10.656 -34.281 -37.438 1 94.38 38 MET B O 1
ATOM 2587 N N . ALA B 1 39 ? 12.422 -34.062 -38.875 1 94.38 39 ALA B N 1
ATOM 2588 C CA . ALA B 1 39 ? 12.883 -35.406 -38.594 1 94.38 39 ALA B CA 1
ATOM 2589 C C . ALA B 1 39 ? 13.469 -35.5 -37.156 1 94.38 39 ALA B C 1
ATOM 2591 O O . ALA B 1 39 ? 13.977 -34.5 -36.656 1 94.38 39 ALA B O 1
ATOM 2592 N N . ALA B 1 40 ? 13.375 -36.719 -36.531 1 94.69 40 ALA B N 1
ATOM 2593 C CA . ALA B 1 40 ? 13.844 -36.906 -35.156 1 94.69 40 ALA B CA 1
ATOM 2594 C C . ALA B 1 40 ? 15.312 -36.531 -35.031 1 94.69 40 ALA B C 1
ATOM 2596 O O . ALA B 1 40 ? 15.703 -35.875 -34.062 1 94.69 40 ALA B O 1
ATOM 2597 N N . HIS B 1 41 ? 16.062 -36.938 -36.031 1 94.88 41 HIS B N 1
ATOM 2598 C CA . HIS B 1 41 ? 17.5 -36.625 -36 1 94.88 41 HIS B CA 1
ATOM 2599 C C . HIS B 1 41 ? 17.75 -35.125 -36.031 1 94.88 41 HIS B C 1
ATOM 2601 O O . HIS B 1 41 ? 18.609 -34.625 -35.312 1 94.88 41 HIS B O 1
ATOM 2607 N N . THR B 1 42 ? 17.016 -34.438 -36.812 1 95.94 42 THR B N 1
ATOM 2608 C CA . THR B 1 42 ? 17.125 -33 -36.938 1 95.94 42 THR B CA 1
ATOM 2609 C C . THR B 1 42 ? 16.719 -32.312 -35.625 1 95.94 42 THR B C 1
ATOM 2611 O O . THR B 1 42 ? 17.344 -31.344 -35.188 1 95.94 42 THR B O 1
ATOM 2614 N N . PHE B 1 43 ? 15.648 -32.781 -35.094 1 96.38 43 PHE B N 1
ATOM 2615 C CA . PHE B 1 43 ? 15.125 -32.281 -33.812 1 96.38 43 PHE B CA 1
ATOM 2616 C C . PHE B 1 43 ? 16.172 -32.344 -32.719 1 96.38 43 PHE B C 1
ATOM 2618 O O . PHE B 1 43 ? 16.469 -31.359 -32.062 1 96.38 43 PHE B O 1
ATOM 2625 N N . VAL B 1 44 ? 16.781 -33.469 -32.531 1 96.5 44 VAL B N 1
ATOM 2626 C CA . VAL B 1 44 ? 17.766 -33.688 -31.484 1 96.5 44 VAL B CA 1
ATOM 2627 C C . VAL B 1 44 ? 18.984 -32.812 -31.734 1 96.5 44 VAL B C 1
ATOM 2629 O O . VAL B 1 44 ? 19.562 -32.25 -30.797 1 96.5 44 VAL B O 1
ATOM 2632 N N . GLU B 1 45 ? 19.375 -32.625 -32.969 1 95.94 45 GLU B N 1
ATOM 2633 C CA . GLU B 1 45 ? 20.516 -31.797 -33.312 1 95.94 45 GLU B CA 1
ATOM 2634 C C . GLU B 1 45 ? 20.25 -30.328 -33.031 1 95.94 45 GLU B C 1
ATOM 2636 O O . GLU B 1 45 ? 21.156 -29.594 -32.656 1 95.94 45 GLU B O 1
ATOM 2641 N N . SER B 1 46 ? 19.031 -29.938 -33.188 1 96.19 46 SER B N 1
ATOM 2642 C CA . SER B 1 46 ? 18.672 -28.531 -33.062 1 96.19 46 SER B CA 1
ATOM 2643 C C . SER B 1 46 ? 18.531 -28.109 -31.609 1 96.19 46 SER B C 1
ATOM 2645 O O . SER B 1 46 ? 18.781 -26.953 -31.266 1 96.19 46 SER B O 1
ATOM 2647 N N . PHE B 1 47 ? 18.156 -29.031 -30.75 1 96.75 47 PHE B N 1
ATOM 2648 C CA . PHE B 1 47 ? 17.703 -28.578 -29.453 1 96.75 47 PHE B CA 1
ATOM 2649 C C . PHE B 1 47 ? 18.578 -29.156 -28.344 1 96.75 47 PHE B C 1
ATOM 2651 O O . PHE B 1 47 ? 18.453 -28.75 -27.188 1 96.75 47 PHE B O 1
ATOM 2658 N N . PHE B 1 48 ? 19.469 -30.062 -28.625 1 97 48 PHE B N 1
ATOM 2659 C CA . PHE B 1 48 ? 20.219 -30.719 -27.562 1 97 48 PHE B CA 1
ATOM 2660 C C . PHE B 1 48 ? 21.703 -30.734 -27.859 1 97 48 PHE B C 1
ATOM 2662 O O . PHE B 1 48 ? 22.109 -30.734 -29.031 1 97 48 PHE B O 1
ATOM 2669 N N . PRO B 1 49 ? 22.516 -30.734 -26.812 1 96.19 49 PRO B N 1
ATOM 2670 C CA . PRO B 1 49 ? 23.969 -30.797 -27.016 1 96.19 49 PRO B CA 1
ATOM 2671 C C . PRO B 1 49 ? 24.422 -32.125 -27.578 1 96.19 49 PRO B C 1
ATOM 2673 O O . PRO B 1 49 ? 23.75 -33.156 -27.406 1 96.19 49 PRO B O 1
ATOM 2676 N N . VAL B 1 50 ? 25.609 -32.094 -28.109 1 95.44 50 VAL B N 1
ATOM 2677 C CA . VAL B 1 50 ? 26.141 -33.219 -28.875 1 95.44 50 VAL B CA 1
ATOM 2678 C C . VAL B 1 50 ? 26.25 -34.469 -28 1 95.44 50 VAL B C 1
ATOM 2680 O O . VAL B 1 50 ? 25.906 -35.562 -28.422 1 95.44 50 VAL B O 1
ATOM 2683 N N . ASP B 1 51 ? 26.594 -34.312 -26.797 1 95.56 51 ASP B N 1
ATOM 2684 C CA . ASP B 1 51 ? 26.891 -35.438 -25.906 1 95.56 51 ASP B CA 1
ATOM 2685 C C . ASP B 1 51 ? 25.609 -36.125 -25.453 1 95.56 51 ASP B C 1
ATOM 2687 O O . ASP B 1 51 ? 25.656 -37.25 -24.953 1 95.56 51 ASP B O 1
ATOM 2691 N N . LYS B 1 52 ? 24.406 -35.594 -25.719 1 95.94 52 LYS B N 1
ATOM 2692 C CA . LYS B 1 52 ? 23.156 -36.156 -25.234 1 95.94 52 LYS B CA 1
ATOM 2693 C C . LYS B 1 52 ? 22.281 -36.625 -26.391 1 95.94 52 LYS B C 1
ATOM 2695 O O . LYS B 1 52 ? 21.266 -37.312 -26.188 1 95.94 52 LYS B O 1
ATOM 2700 N N . ARG B 1 53 ? 22.672 -36.375 -27.562 1 95.88 53 ARG B N 1
ATOM 2701 C CA . ARG B 1 53 ? 21.828 -36.562 -28.75 1 95.88 53 ARG B CA 1
ATOM 2702 C C . ARG B 1 53 ? 21.5 -38.031 -28.953 1 95.88 53 ARG B C 1
ATOM 2704 O O . ARG B 1 53 ? 20.344 -38.406 -29.188 1 95.88 53 ARG B O 1
ATOM 2711 N N . ALA B 1 54 ? 22.531 -38.812 -28.875 1 95.56 54 ALA B N 1
ATOM 2712 C CA . ALA B 1 54 ? 22.328 -40.25 -29.109 1 95.56 54 ALA B CA 1
ATOM 2713 C C . ALA B 1 54 ? 21.344 -40.844 -28.109 1 95.56 54 ALA B C 1
ATOM 2715 O O . ALA B 1 54 ? 20.453 -41.594 -28.469 1 95.56 54 ALA B O 1
ATOM 2716 N N . GLN B 1 55 ? 21.547 -40.469 -26.953 1 96.06 55 GLN B N 1
ATOM 2717 C CA . GLN B 1 55 ? 20.703 -40.938 -25.859 1 96.06 55 GLN B CA 1
ATOM 2718 C C . GLN B 1 55 ? 19.266 -40.469 -26.062 1 96.06 55 GLN B C 1
ATOM 2720 O O . GLN B 1 55 ? 18.328 -41.281 -25.938 1 96.06 55 GLN B O 1
ATOM 2725 N N . ILE B 1 56 ? 19 -39.25 -26.328 1 96.31 56 ILE B N 1
ATOM 2726 C CA . ILE B 1 56 ? 17.672 -38.656 -26.469 1 96.31 56 ILE B CA 1
ATOM 2727 C C . ILE B 1 56 ? 16.969 -39.281 -27.688 1 96.31 56 ILE B C 1
ATOM 2729 O O . ILE B 1 56 ? 15.773 -39.594 -27.625 1 96.31 56 ILE B O 1
ATOM 2733 N N . LEU B 1 57 ? 17.734 -39.438 -28.734 1 95.5 57 LEU B N 1
ATOM 2734 C CA . LEU B 1 57 ? 17.156 -40.062 -29.922 1 95.5 57 LEU B CA 1
ATOM 2735 C C . LEU B 1 57 ? 16.641 -41.469 -29.609 1 95.5 57 LEU B C 1
ATOM 2737 O O . LEU B 1 57 ? 15.555 -41.844 -30.047 1 95.5 57 LEU B O 1
ATOM 2741 N N . MET B 1 58 ? 17.438 -42.156 -28.891 1 95.62 58 MET B N 1
ATOM 2742 C CA . MET B 1 58 ? 17.031 -43.5 -28.484 1 95.62 58 MET B CA 1
ATOM 2743 C C . MET B 1 58 ? 15.781 -43.469 -27.625 1 95.62 58 MET B C 1
ATOM 2745 O O . MET B 1 58 ? 14.867 -44.281 -27.812 1 95.62 58 MET B O 1
ATOM 2749 N N . GLU B 1 59 ? 15.695 -42.562 -26.734 1 95.19 59 GLU B N 1
ATOM 2750 C CA . GLU B 1 59 ? 14.539 -42.406 -25.859 1 95.19 59 GLU B CA 1
ATOM 2751 C C . GLU B 1 59 ? 13.281 -42.094 -26.672 1 95.19 59 GLU B C 1
ATOM 2753 O O . GLU B 1 59 ? 12.211 -42.625 -26.406 1 95.19 59 GLU B O 1
ATOM 2758 N N . ILE B 1 60 ? 13.422 -41.219 -27.594 1 94 60 ILE B N 1
ATOM 2759 C CA . ILE B 1 60 ? 12.281 -40.812 -28.406 1 94 60 ILE B CA 1
ATOM 2760 C C . ILE B 1 60 ? 11.773 -42.031 -29.203 1 94 60 ILE B C 1
ATOM 2762 O O . ILE B 1 60 ? 10.562 -42.25 -29.281 1 94 60 ILE B O 1
ATOM 2766 N N . GLU B 1 61 ? 12.68 -42.781 -29.719 1 91.44 61 GLU B N 1
ATOM 2767 C CA . GLU B 1 61 ? 12.328 -43.906 -30.578 1 91.44 61 GLU B CA 1
ATOM 2768 C C . GLU B 1 61 ? 11.656 -45 -29.766 1 91.44 61 GLU B C 1
ATOM 2770 O O . GLU B 1 61 ? 10.805 -45.719 -30.297 1 91.44 61 GLU B O 1
ATOM 2775 N N . THR B 1 62 ? 12.016 -45.062 -28.562 1 91.25 62 THR B N 1
ATOM 2776 C CA . THR B 1 62 ? 11.516 -46.156 -27.734 1 91.25 62 THR B CA 1
ATOM 2777 C C . THR B 1 62 ? 10.359 -45.688 -26.859 1 91.25 62 THR B C 1
ATOM 2779 O O . THR B 1 62 ? 9.734 -46.5 -26.172 1 91.25 62 THR B O 1
ATOM 2782 N N . ALA B 1 63 ? 10.125 -44.406 -26.922 1 88.5 63 ALA B N 1
ATOM 2783 C CA . ALA B 1 63 ? 9.102 -43.844 -26.031 1 88.5 63 ALA B CA 1
ATOM 2784 C C . ALA B 1 63 ? 7.719 -44.375 -26.391 1 88.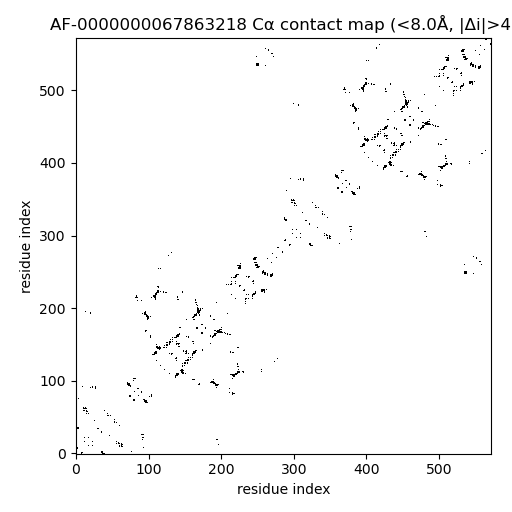5 63 ALA B C 1
ATOM 2786 O O . ALA B 1 63 ? 7.379 -44.5 -27.578 1 88.5 63 ALA B O 1
ATOM 2787 N N . GLU B 1 64 ? 7.016 -44.75 -25.344 1 81.06 64 GLU B N 1
ATOM 2788 C CA . GLU B 1 64 ? 5.629 -45.156 -25.516 1 81.06 64 GLU B CA 1
ATOM 2789 C C . GLU B 1 64 ? 4.664 -44.188 -24.859 1 81.06 64 GLU B C 1
ATOM 2791 O O . GLU B 1 64 ? 4.988 -43.594 -23.828 1 81.06 64 GLU B O 1
ATOM 2796 N N . VAL B 1 65 ? 3.568 -43.938 -25.625 1 73.81 65 VAL B N 1
ATOM 2797 C CA . VAL B 1 65 ? 2.527 -43.062 -25.078 1 73.81 65 VAL B CA 1
ATOM 2798 C C . VAL B 1 65 ? 1.649 -43.844 -24.109 1 73.81 65 VAL B C 1
ATOM 2800 O O . VAL B 1 65 ? 1.118 -44.906 -24.469 1 73.81 65 VAL B O 1
ATOM 2803 N N . PHE B 1 66 ? 1.811 -43.438 -22.891 1 67.75 66 PHE B N 1
ATOM 2804 C CA . PHE B 1 66 ? 0.993 -44.156 -21.922 1 67.75 66 PHE B CA 1
ATOM 2805 C C . PHE B 1 66 ? -0.28 -43.375 -21.609 1 67.75 66 PHE B C 1
ATOM 2807 O O . PHE B 1 66 ? -0.281 -42.156 -21.641 1 67.75 66 PHE B O 1
ATOM 2814 N N . PHE B 1 67 ? -1.408 -44.094 -21.688 1 68.5 67 PHE B N 1
ATOM 2815 C CA . PHE B 1 67 ? -2.691 -43.594 -21.219 1 68.5 67 PHE B CA 1
ATOM 2816 C C . PHE B 1 67 ? -2.9 -43.938 -19.75 1 68.5 67 PHE B C 1
ATOM 2818 O O . PHE B 1 67 ? -2.643 -45.062 -19.328 1 68.5 67 PHE B O 1
ATOM 2825 N N . LEU B 1 68 ? -2.844 -42.906 -19 1 73.56 68 LEU B N 1
ATOM 2826 C CA . LEU B 1 68 ? -3.057 -43.156 -17.578 1 73.56 68 LEU B CA 1
ATOM 2827 C C . LEU B 1 68 ? -4.512 -42.938 -17.188 1 73.56 68 LEU B C 1
ATOM 2829 O O . LEU B 1 68 ? -5.082 -41.875 -17.531 1 73.56 68 LEU B O 1
ATOM 2833 N N . GLU B 1 69 ? -5.059 -43.906 -16.578 1 81.69 69 GLU B N 1
ATOM 2834 C CA . GLU B 1 69 ? -6.445 -43.844 -16.125 1 81.69 69 GLU B CA 1
ATOM 2835 C C . GLU B 1 69 ? -6.668 -42.688 -15.164 1 81.69 69 GLU B C 1
ATOM 2837 O O . GLU B 1 69 ? -5.871 -42.5 -14.25 1 81.69 69 GLU B O 1
ATOM 2842 N N . GLY B 1 70 ? -7.758 -41.969 -15.398 1 91.62 70 GLY B N 1
ATOM 2843 C CA . GLY B 1 70 ? -8.172 -40.906 -14.492 1 91.62 70 GLY B CA 1
ATOM 2844 C C . GLY B 1 70 ? -7.414 -39.625 -14.711 1 91.62 70 GLY B C 1
ATOM 2845 O O . GLY B 1 70 ? -7.586 -38.656 -13.953 1 91.62 70 GLY B O 1
ATOM 2846 N N . ILE B 1 71 ? -6.52 -39.656 -15.664 1 94.88 71 ILE B N 1
ATOM 2847 C CA . ILE B 1 71 ? -5.73 -38.469 -15.961 1 94.88 71 ILE B CA 1
ATOM 2848 C C . ILE B 1 71 ? -6.039 -37.969 -17.375 1 94.88 71 ILE B C 1
ATOM 2850 O O . ILE B 1 71 ? -6.094 -38.781 -18.312 1 94.88 71 ILE B O 1
ATOM 2854 N N . THR B 1 72 ? -6.312 -36.719 -17.5 1 94.94 72 THR B N 1
ATOM 2855 C CA . THR B 1 72 ? -6.594 -36.125 -18.812 1 94.94 72 THR B CA 1
ATOM 2856 C C . THR B 1 72 ? -5.441 -35.25 -19.25 1 94.94 72 THR B C 1
ATOM 2858 O O . THR B 1 72 ? -5.18 -34.219 -18.656 1 94.94 72 THR B O 1
ATOM 2861 N N . PRO B 1 73 ? -4.719 -35.656 -20.281 1 94.12 73 PRO B N 1
ATOM 2862 C CA . PRO B 1 73 ? -3.74 -34.719 -20.875 1 94.12 73 PRO B CA 1
ATOM 2863 C C . PRO B 1 73 ? -4.387 -33.656 -21.734 1 94.12 73 PRO B C 1
ATOM 2865 O O . PRO B 1 73 ? -5.371 -33.906 -22.438 1 94.12 73 PRO B O 1
ATOM 2868 N N . ILE B 1 74 ? -3.936 -32.438 -21.609 1 95.44 74 ILE B N 1
ATOM 2869 C CA . ILE B 1 74 ? -4.418 -31.344 -22.422 1 95.44 74 ILE B CA 1
ATOM 2870 C C . ILE B 1 74 ? -3.266 -30.766 -23.234 1 95.44 74 ILE B C 1
ATOM 2872 O O . ILE B 1 74 ? -2.217 -30.406 -22.688 1 95.44 74 ILE B O 1
ATOM 2876 N N . TRP B 1 75 ? -3.523 -30.672 -24.516 1 94.38 75 TRP B N 1
ATOM 2877 C CA . TRP B 1 75 ? -2.516 -30.234 -25.469 1 94.38 75 TRP B CA 1
ATOM 2878 C C . TRP B 1 75 ? -2.719 -28.766 -25.844 1 94.38 75 TRP B C 1
ATOM 2880 O O . TRP B 1 75 ? -3.855 -28.312 -26 1 94.38 75 TRP B O 1
ATOM 2890 N N . ILE B 1 76 ? -1.669 -28.016 -26.109 1 97.12 76 ILE B N 1
ATOM 2891 C CA . ILE B 1 76 ? -1.64 -26.562 -26.156 1 97.12 76 ILE B CA 1
ATOM 2892 C C . ILE B 1 76 ? -2.441 -26.062 -27.359 1 97.12 76 ILE B C 1
ATOM 2894 O O . ILE B 1 76 ? -2.924 -24.938 -27.359 1 97.12 76 ILE B O 1
ATOM 2898 N N . LEU B 1 77 ? -2.633 -26.891 -28.375 1 96.06 77 LEU B N 1
ATOM 2899 C CA . LEU B 1 77 ? -3.355 -26.422 -29.562 1 96.06 77 LEU B CA 1
ATOM 2900 C C . LEU B 1 77 ? -4.84 -26.75 -29.438 1 96.06 77 LEU B C 1
ATOM 2902 O O . LEU B 1 77 ? -5.629 -26.375 -30.312 1 96.06 77 LEU B O 1
ATOM 2906 N N . GLU B 1 78 ? -5.227 -27.391 -28.375 1 95.06 78 GLU B N 1
ATOM 2907 C CA . GLU B 1 78 ? -6.629 -27.719 -28.141 1 95.06 78 GLU B CA 1
ATOM 2908 C C . GLU B 1 78 ? -7.387 -26.531 -27.562 1 95.06 78 GLU B C 1
ATOM 2910 O O . GLU B 1 78 ? -6.793 -25.688 -26.891 1 95.06 78 GLU B O 1
ATOM 2915 N N . ASP B 1 79 ? -8.672 -26.562 -27.734 1 95.38 79 ASP B N 1
ATOM 2916 C CA . ASP B 1 79 ? -9.531 -25.5 -27.219 1 95.38 79 ASP B CA 1
ATOM 2917 C C . ASP B 1 79 ? -9.617 -25.578 -25.688 1 95.38 79 ASP B C 1
ATOM 2919 O O . ASP B 1 79 ? -9.82 -24.547 -25.031 1 95.38 79 ASP B O 1
ATOM 2923 N N . SER B 1 80 ? -9.43 -26.719 -25.141 1 96.12 80 SER B N 1
ATOM 2924 C CA . SER B 1 80 ? -9.547 -26.922 -23.703 1 96.12 80 SER B CA 1
ATOM 2925 C C . SER B 1 80 ? -8.344 -26.328 -22.969 1 96.12 80 SER B C 1
ATOM 2927 O O . SER B 1 80 ? -8.367 -26.188 -21.75 1 96.12 80 SER B O 1
ATOM 2929 N N . TYR B 1 81 ? -7.262 -26.047 -23.75 1 98.19 81 TYR B N 1
ATOM 2930 C CA . TYR B 1 81 ? -6.105 -25.406 -23.125 1 98.19 81 TYR B CA 1
ATOM 2931 C C . TYR B 1 81 ? -6.434 -23.984 -22.703 1 98.19 81 TYR B C 1
ATOM 2933 O O . TYR B 1 81 ? -7.039 -23.219 -23.469 1 98.19 81 TYR B O 1
ATOM 2941 N N . PRO B 1 82 ? -6.125 -23.656 -21.5 1 98.19 82 PRO B N 1
ATOM 2942 C CA . PRO B 1 82 ? -6.5 -22.328 -21.016 1 98.19 82 PRO B CA 1
ATOM 2943 C C . PRO B 1 82 ? -5.93 -21.203 -21.875 1 98.19 82 PRO B C 1
ATOM 2945 O O . PRO B 1 82 ? -4.719 -21.156 -22.109 1 98.19 82 PRO B O 1
ATOM 2948 N N . ALA B 1 83 ? -6.703 -20.266 -22.234 1 97.62 83 ALA B N 1
ATOM 2949 C CA . ALA B 1 83 ? -6.344 -19.219 -23.188 1 97.62 83 ALA B CA 1
ATOM 2950 C C . ALA B 1 83 ? -5.234 -18.328 -22.609 1 97.62 83 ALA B C 1
ATOM 2952 O O . ALA B 1 83 ? -4.27 -18.016 -23.312 1 97.62 83 ALA B O 1
ATOM 2953 N N . LEU B 1 84 ? -5.348 -17.953 -21.375 1 97.94 84 LEU B N 1
ATOM 2954 C CA . LEU B 1 84 ? -4.363 -17.078 -20.766 1 97.94 84 LEU B CA 1
ATOM 2955 C C . LEU B 1 84 ? -3 -17.75 -20.688 1 97.94 84 LEU B C 1
ATOM 2957 O O . LEU B 1 84 ? -1.971 -17.125 -20.938 1 97.94 84 LEU B O 1
ATOM 2961 N N . LEU B 1 85 ? -2.975 -19 -20.344 1 98.44 85 LEU B N 1
ATOM 2962 C CA . LEU B 1 85 ? -1.716 -19.719 -20.203 1 98.44 85 LEU B CA 1
ATOM 2963 C C . LEU B 1 85 ? -1.027 -19.875 -21.562 1 98.44 85 LEU B C 1
ATOM 2965 O O . LEU B 1 85 ? 0.203 -19.844 -21.641 1 98.44 85 LEU B O 1
ATOM 2969 N N . ARG B 1 86 ? -1.799 -20 -22.531 1 97.19 86 ARG B N 1
ATOM 2970 C CA . ARG B 1 86 ? -1.285 -20.141 -23.891 1 97.19 86 ARG B CA 1
ATOM 2971 C C . ARG B 1 86 ? -0.43 -18.938 -24.281 1 97.19 86 ARG B C 1
ATOM 2973 O O . ARG B 1 86 ? 0.504 -19.062 -25.078 1 97.19 86 ARG B O 1
ATOM 2980 N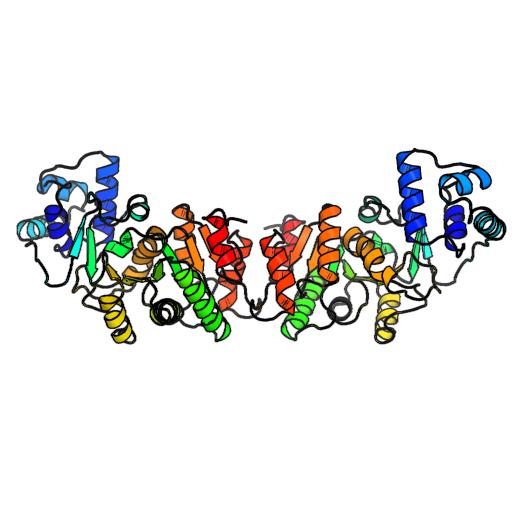 N . GLU B 1 87 ? -0.64 -17.859 -23.688 1 95.38 87 GLU B N 1
ATOM 2981 C CA . GLU B 1 87 ? -0.006 -16.594 -24.062 1 95.38 87 GLU B CA 1
ATOM 2982 C C . GLU B 1 87 ? 1.332 -16.422 -23.359 1 95.38 87 GLU B C 1
ATOM 2984 O O . GLU B 1 87 ? 2.123 -15.547 -23.719 1 95.38 87 GLU B O 1
ATOM 2989 N N . VAL B 1 88 ? 1.555 -17.188 -22.359 1 96.5 88 VAL B N 1
ATOM 2990 C CA . VAL B 1 88 ? 2.746 -16.938 -21.547 1 96.5 88 VAL B CA 1
ATOM 2991 C C . VAL B 1 88 ? 3.98 -17.469 -22.266 1 96.5 88 VAL B C 1
ATOM 2993 O O . VAL B 1 88 ? 3.887 -18.406 -23.062 1 96.5 88 VAL B O 1
ATOM 2996 N N . TYR B 1 89 ? 5.121 -16.859 -22 1 94.75 89 TYR B N 1
ATOM 2997 C CA . TYR B 1 89 ? 6.395 -17.328 -22.531 1 94.75 89 TYR B CA 1
ATOM 2998 C C . TYR B 1 89 ? 6.742 -18.703 -21.953 1 94.75 89 TYR B C 1
ATOM 3000 O O . TYR B 1 89 ? 6.625 -18.922 -20.734 1 94.75 89 TYR B O 1
ATOM 3008 N N . GLU B 1 90 ? 6.988 -19.656 -22.875 1 95.06 90 GLU B N 1
ATOM 3009 C CA . GLU B 1 90 ? 7.355 -21.016 -22.469 1 95.06 90 GLU B CA 1
ATOM 3010 C C . GLU B 1 90 ? 6.188 -21.719 -21.797 1 95.06 90 GLU B C 1
ATOM 3012 O O . GLU B 1 90 ? 6.359 -22.328 -20.734 1 95.06 90 GLU B O 1
ATOM 3017 N N . ALA B 1 91 ? 5.07 -21.547 -22.359 1 97.69 91 ALA B N 1
ATOM 3018 C CA . ALA B 1 91 ? 3.895 -22.297 -21.906 1 97.69 91 ALA B CA 1
ATOM 3019 C C . ALA B 1 91 ? 4.105 -23.797 -22.047 1 97.69 91 ALA B C 1
ATOM 3021 O O . ALA B 1 91 ? 4.715 -24.266 -23.016 1 97.69 91 ALA B O 1
ATOM 3022 N N . PRO B 1 92 ? 3.627 -24.516 -21.062 1 97.88 92 PRO B N 1
ATOM 3023 C CA . PRO B 1 92 ? 3.748 -25.969 -21.219 1 97.88 92 PRO B CA 1
ATOM 3024 C C . PRO B 1 92 ? 2.959 -26.5 -22.406 1 97.88 92 PRO B C 1
ATOM 3026 O O . PRO B 1 92 ? 1.758 -26.25 -22.531 1 97.88 92 PRO B O 1
ATOM 3029 N N . PRO B 1 93 ? 3.598 -27.281 -23.266 1 97 93 PRO B N 1
ATOM 3030 C CA . PRO B 1 93 ? 2.875 -27.797 -24.422 1 97 93 PRO B CA 1
ATOM 3031 C C . PRO B 1 93 ? 1.839 -28.859 -24.062 1 97 93 PRO B C 1
ATOM 3033 O O . PRO B 1 93 ? 0.891 -29.094 -24.8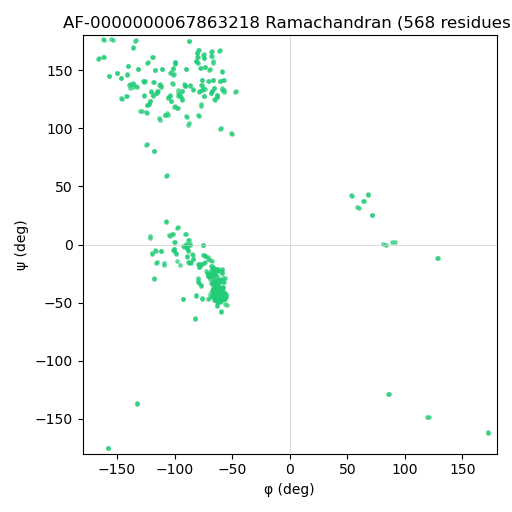12 1 97 93 PRO B O 1
ATOM 3036 N N . ILE B 1 94 ? 2.098 -29.5 -22.906 1 95 94 ILE B N 1
ATOM 3037 C CA . ILE B 1 94 ? 1.156 -30.5 -22.438 1 95 94 ILE B CA 1
ATOM 3038 C C . ILE B 1 94 ? 0.93 -30.328 -20.938 1 95 94 ILE B C 1
ATOM 3040 O O . ILE B 1 94 ? 1.873 -30.062 -20.188 1 95 94 ILE B O 1
ATOM 3044 N N . LEU B 1 95 ? -0.321 -30.469 -20.531 1 96.94 95 LEU B N 1
ATOM 3045 C CA . LEU B 1 95 ? -0.729 -30.469 -19.141 1 96.94 95 LEU B CA 1
ATOM 3046 C C . LEU B 1 95 ? -1.374 -31.797 -18.75 1 96.94 95 LEU B C 1
ATOM 3048 O O . LEU B 1 95 ? -2.123 -32.375 -19.531 1 96.94 95 LEU B O 1
ATOM 3052 N N . PHE B 1 96 ? -1.064 -32.25 -17.594 1 96.56 96 PHE B N 1
ATOM 3053 C CA . PHE B 1 96 ? -1.71 -33.438 -17.031 1 96.56 96 PHE B CA 1
ATOM 3054 C C . PHE B 1 96 ? -2.695 -33.031 -15.945 1 96.56 96 PHE B C 1
ATOM 3056 O O . PHE B 1 96 ? -2.318 -32.406 -14.961 1 96.56 96 PHE B O 1
ATOM 3063 N N . CYS B 1 97 ? -3.949 -33.5 -16.094 1 97.81 97 CYS B N 1
ATOM 3064 C CA . CYS B 1 97 ? -5.023 -33.031 -15.234 1 97.81 97 CYS B CA 1
ATOM 3065 C C . CYS B 1 97 ? -5.742 -34.188 -14.547 1 97.81 97 CYS B C 1
ATOM 3067 O O . CYS B 1 97 ? -5.93 -35.25 -15.148 1 97.81 97 CYS B O 1
ATOM 3069 N N . LYS B 1 98 ? -6.086 -34.031 -13.383 1 97.94 98 LYS B N 1
ATOM 3070 C CA . LYS B 1 98 ? -6.945 -34.938 -12.617 1 97.94 98 LYS B CA 1
ATOM 3071 C C . LYS B 1 98 ? -8.078 -34.156 -11.938 1 97.94 98 LYS B C 1
ATOM 3073 O O . LYS B 1 98 ? -7.832 -33.344 -11.055 1 97.94 98 LYS B O 1
ATOM 3078 N N . GLY B 1 99 ? -9.359 -34.375 -12.305 1 97.94 99 GLY B N 1
ATOM 3079 C CA . GLY B 1 99 ? -10.508 -33.625 -11.805 1 97.94 99 GLY B CA 1
ATOM 3080 C C . GLY B 1 99 ? -11.281 -32.938 -12.898 1 97.94 99 GLY B C 1
ATOM 3081 O O . GLY B 1 99 ? -11.414 -33.438 -14.008 1 97.94 99 GLY B O 1
ATOM 3082 N N . ASN B 1 100 ? -11.891 -31.781 -12.625 1 98 100 ASN B N 1
ATOM 3083 C CA . ASN B 1 100 ? -12.797 -31.062 -13.523 1 98 100 ASN B CA 1
ATOM 3084 C C . ASN B 1 100 ? -12.039 -30.109 -14.445 1 98 100 ASN B C 1
ATOM 3086 O O . ASN B 1 100 ? -11.758 -28.969 -14.062 1 98 100 ASN B O 1
ATOM 3090 N N . ILE B 1 101 ? -11.828 -30.438 -15.688 1 97.62 101 ILE B N 1
ATOM 3091 C CA . ILE B 1 101 ? -11.016 -29.688 -16.625 1 97.62 101 ILE B CA 1
ATOM 3092 C C . ILE B 1 101 ? -11.781 -28.453 -17.109 1 97.62 101 ILE B C 1
ATOM 3094 O O . ILE B 1 101 ? -11.195 -27.531 -17.672 1 97.62 101 ILE B O 1
ATOM 3098 N N . ASP B 1 102 ? -13.109 -28.422 -16.922 1 97.69 102 ASP B N 1
ATOM 3099 C CA . ASP B 1 102 ? -13.906 -27.281 -17.344 1 97.69 102 ASP B CA 1
ATOM 3100 C C . ASP B 1 102 ? -13.5 -26.016 -16.594 1 97.69 102 ASP B C 1
ATOM 3102 O O . ASP B 1 102 ? -13.727 -24.891 -17.062 1 97.69 102 ASP B O 1
ATOM 3106 N N . LEU B 1 103 ? -12.914 -26.188 -15.453 1 98.31 103 LEU B N 1
ATOM 3107 C CA . LEU B 1 103 ? -12.492 -25.062 -14.641 1 98.31 103 LEU B CA 1
ATOM 3108 C C . LEU B 1 103 ? -11.422 -24.234 -15.359 1 98.31 103 LEU B C 1
ATOM 3110 O O . LEU B 1 103 ? -11.219 -23.062 -15.047 1 98.31 103 LEU B O 1
ATOM 3114 N N . LEU B 1 104 ? -10.734 -24.828 -16.328 1 98.31 104 LEU B N 1
ATOM 3115 C CA . LEU B 1 104 ? -9.656 -24.172 -17.062 1 98.31 104 LEU B CA 1
ATOM 3116 C C . LEU B 1 104 ? -10.211 -23.094 -17.984 1 98.31 104 LEU B C 1
ATOM 3118 O O . LEU B 1 104 ? -9.469 -22.266 -18.5 1 98.31 104 LEU B O 1
ATOM 3122 N N . GLN B 1 105 ? -11.523 -23.125 -18.141 1 97.5 105 GLN B N 1
ATOM 3123 C CA . GLN B 1 105 ? -12.164 -22.172 -19.031 1 97.5 105 GLN B CA 1
ATOM 3124 C C . GLN B 1 105 ? -12.781 -21.016 -18.25 1 97.5 105 GLN B C 1
ATOM 3126 O O . GLN B 1 105 ? -13.352 -20.094 -18.828 1 97.5 105 GLN B O 1
ATOM 3131 N N . ARG B 1 106 ? -12.625 -21.016 -16.984 1 97.19 106 ARG B N 1
ATOM 3132 C CA . ARG B 1 106 ? -13.203 -20 -16.125 1 97.19 106 ARG B CA 1
ATOM 3133 C C . ARG B 1 106 ? -12.172 -18.938 -15.742 1 97.19 106 ARG B C 1
ATOM 3135 O O . ARG B 1 106 ? -10.969 -19.219 -15.758 1 97.19 106 ARG B O 1
ATOM 3142 N N . GLN B 1 107 ? -12.719 -17.781 -15.43 1 97.12 107 GLN B N 1
ATOM 3143 C CA . GLN B 1 107 ? -11.828 -16.75 -14.883 1 97.12 107 GLN B CA 1
ATOM 3144 C C . GLN B 1 107 ? -11.305 -17.156 -13.508 1 97.12 107 GLN B C 1
ATOM 3146 O O . GLN B 1 107 ? -12.039 -17.719 -12.703 1 97.12 107 GLN B O 1
ATOM 3151 N N . ALA B 1 108 ? -10.039 -16.812 -13.328 1 98.5 108 ALA B N 1
ATOM 3152 C CA . ALA B 1 108 ? -9.43 -17.297 -12.094 1 98.5 108 ALA B CA 1
ATOM 3153 C C . ALA B 1 108 ? -8.523 -16.234 -11.477 1 98.5 108 ALA B C 1
ATOM 3155 O O . ALA B 1 108 ? -8.039 -15.344 -12.172 1 98.5 108 ALA B O 1
ATOM 3156 N N . ILE B 1 109 ? -8.367 -16.328 -10.18 1 98.88 109 ILE B N 1
ATOM 3157 C CA . ILE B 1 109 ? -7.418 -15.539 -9.414 1 98.88 109 ILE B CA 1
ATOM 3158 C C . ILE B 1 109 ? -6.441 -16.453 -8.688 1 98.88 109 ILE B C 1
ATOM 3160 O O . ILE B 1 109 ? -6.848 -17.453 -8.086 1 98.88 109 ILE B O 1
ATOM 3164 N N . ALA B 1 110 ? -5.172 -16.141 -8.82 1 98.94 110 ALA B N 1
ATOM 3165 C CA . ALA B 1 110 ? -4.16 -16.891 -8.086 1 98.94 110 ALA B CA 1
ATOM 3166 C C . ALA B 1 110 ? -3.943 -16.312 -6.695 1 98.94 110 ALA B C 1
ATOM 3168 O O . ALA B 1 110 ? -3.93 -15.086 -6.523 1 98.94 110 ALA B O 1
ATOM 3169 N N . ILE B 1 111 ? -3.838 -17.156 -5.719 1 98.94 111 ILE B N 1
ATOM 3170 C CA . ILE B 1 111 ? -3.506 -16.766 -4.352 1 98.94 111 ILE B CA 1
ATOM 3171 C C . ILE B 1 111 ? -2.283 -17.531 -3.873 1 98.94 111 ILE B C 1
ATOM 3173 O O . ILE B 1 111 ? -2.291 -18.766 -3.855 1 98.94 111 ILE B O 1
ATOM 3177 N N . VAL B 1 112 ? -1.203 -16.781 -3.518 1 98.81 112 VAL B N 1
ATOM 3178 C CA . VAL B 1 112 ? 0.014 -17.422 -3.012 1 98.81 112 VAL B CA 1
ATOM 3179 C C . VAL B 1 112 ? 0.532 -16.641 -1.804 1 98.81 112 VAL B C 1
ATOM 3181 O O . VAL B 1 112 ? 0.011 -15.57 -1.476 1 98.81 112 VAL B O 1
ATOM 3184 N N . GLY B 1 113 ? 1.49 -17.219 -1.144 1 98.31 113 GLY B N 1
ATOM 3185 C CA . GLY B 1 113 ? 2.096 -16.594 0.019 1 98.31 113 GLY B CA 1
ATOM 3186 C C . GLY B 1 113 ? 3.055 -17.5 0.76 1 98.31 113 GLY B C 1
ATOM 3187 O O . GLY B 1 113 ? 3.488 -18.531 0.223 1 98.31 113 GLY B O 1
ATOM 3188 N N . THR B 1 114 ? 3.326 -17.125 1.994 1 97.69 114 THR B N 1
ATOM 3189 C CA . THR B 1 114 ? 4.352 -17.797 2.789 1 97.69 114 THR B CA 1
ATOM 3190 C C . THR B 1 114 ? 3.871 -19.172 3.256 1 97.69 114 THR B C 1
ATOM 3192 O O . THR B 1 114 ? 2.672 -19.375 3.436 1 97.69 114 THR B O 1
ATOM 3195 N N . ARG B 1 115 ? 4.816 -20.078 3.477 1 96.06 115 ARG B N 1
ATOM 3196 C CA . ARG B 1 115 ? 4.555 -21.375 4.066 1 96.06 115 ARG B CA 1
ATOM 3197 C C . ARG B 1 115 ? 4.402 -21.281 5.578 1 96.06 115 ARG B C 1
ATOM 3199 O O . ARG B 1 115 ? 3.916 -22.219 6.223 1 96.06 115 ARG B O 1
ATOM 3206 N N . GLN B 1 116 ? 4.895 -20.109 6.105 1 94.88 116 GLN B N 1
ATOM 3207 C CA . GLN B 1 116 ? 4.805 -19.844 7.535 1 94.88 116 GLN B CA 1
ATOM 3208 C C . GLN B 1 116 ? 3.959 -18.609 7.812 1 94.88 116 GLN B C 1
ATOM 3210 O O . GLN B 1 116 ? 4.484 -17.562 8.219 1 94.88 116 GLN B O 1
ATOM 3215 N N . MET B 1 117 ? 2.723 -18.797 7.777 1 95.31 117 MET B N 1
ATOM 3216 C CA . MET B 1 117 ? 1.83 -17.641 7.828 1 95.31 117 MET B CA 1
ATOM 3217 C C . MET B 1 117 ? 1.46 -17.297 9.266 1 95.31 117 MET B C 1
ATOM 3219 O O . MET B 1 117 ? 1.444 -18.188 10.133 1 95.31 117 MET B O 1
ATOM 3223 N N . SER B 1 118 ? 1.182 -16.062 9.539 1 98 118 SER B N 1
ATOM 3224 C CA . SER B 1 118 ? 0.609 -15.609 10.797 1 98 118 SER B CA 1
ATOM 3225 C C . SER B 1 118 ? -0.891 -15.875 10.852 1 98 118 SER B C 1
ATOM 3227 O O . SER B 1 118 ? -1.493 -16.266 9.859 1 98 118 SER B O 1
ATOM 3229 N N . GLU B 1 119 ? -1.438 -15.734 12.047 1 98.38 119 GLU B N 1
ATOM 3230 C CA . GLU B 1 119 ? -2.889 -15.836 12.18 1 98.38 119 GLU B CA 1
ATOM 3231 C C . GLU B 1 119 ? -3.59 -14.773 11.336 1 98.38 119 GLU B C 1
ATOM 3233 O O . GLU B 1 119 ? -4.637 -15.039 10.742 1 98.38 119 GLU B O 1
ATOM 3238 N N . TYR B 1 120 ? -2.973 -13.562 11.312 1 98.5 120 TYR B N 1
ATOM 3239 C CA . TYR B 1 120 ? -3.51 -12.508 10.453 1 98.5 120 TYR B CA 1
ATOM 3240 C C . TYR B 1 120 ? -3.498 -12.93 8.992 1 98.5 120 TYR B C 1
ATOM 3242 O O . TYR B 1 120 ? -4.496 -12.781 8.289 1 98.5 120 TYR B O 1
ATOM 3250 N N . GLY B 1 121 ? -2.383 -13.516 8.523 1 98.62 121 GLY B N 1
ATOM 3251 C CA . GLY B 1 121 ? -2.289 -14 7.16 1 98.62 121 GLY B CA 1
ATOM 3252 C C . GLY B 1 121 ? -3.312 -15.07 6.836 1 98.62 121 GLY B C 1
ATOM 3253 O O . GLY B 1 121 ? -3.92 -15.055 5.766 1 98.62 121 GLY B O 1
ATOM 3254 N N . ARG B 1 122 ? -3.502 -15.977 7.77 1 98.81 122 ARG B N 1
ATOM 3255 C CA . ARG B 1 122 ? -4.484 -17.047 7.609 1 98.81 122 ARG B CA 1
ATOM 3256 C C . ARG B 1 122 ? -5.891 -16.469 7.43 1 98.81 122 ARG B C 1
ATOM 3258 O O . ARG B 1 122 ? -6.613 -16.859 6.512 1 98.81 122 ARG B O 1
ATOM 3265 N N . LYS B 1 123 ? -6.262 -15.531 8.312 1 98.88 123 LYS B N 1
ATOM 3266 C CA . LYS B 1 123 ? -7.586 -14.93 8.273 1 98.88 123 LYS B CA 1
ATOM 3267 C C . LYS B 1 123 ? -7.797 -14.141 6.984 1 98.88 123 LYS B C 1
ATOM 3269 O O . LYS B 1 123 ? -8.875 -14.203 6.383 1 98.88 123 LYS B O 1
ATOM 3274 N N . ALA B 1 124 ? -6.801 -13.414 6.609 1 98.88 124 ALA B N 1
ATOM 3275 C CA . ALA B 1 124 ? -6.887 -12.633 5.379 1 98.88 124 ALA B CA 1
ATOM 3276 C C . ALA B 1 124 ? -7.078 -13.539 4.168 1 98.88 124 ALA B C 1
ATOM 3278 O O . ALA B 1 124 ? -7.922 -13.266 3.309 1 98.88 124 ALA B O 1
ATOM 3279 N N . CYS B 1 125 ? -6.309 -14.625 4.113 1 98.88 125 CYS B N 1
ATOM 3280 C CA . CYS B 1 125 ? -6.414 -15.578 3.014 1 98.88 125 CYS B CA 1
ATOM 3281 C C . CYS B 1 125 ? -7.801 -16.203 2.961 1 98.88 125 CYS B C 1
ATOM 3283 O O . CYS B 1 125 ? -8.422 -16.266 1.896 1 98.88 125 CYS B O 1
ATOM 3285 N N . MET B 1 126 ? -8.242 -16.641 4.117 1 98.88 126 MET B N 1
ATOM 3286 C CA . MET B 1 126 ? -9.57 -17.25 4.195 1 98.88 126 MET B CA 1
ATOM 3287 C C . MET B 1 126 ? -10.641 -16.281 3.705 1 98.88 126 MET B C 1
ATOM 3289 O O . MET B 1 126 ? -11.508 -16.672 2.914 1 98.88 126 MET B O 1
ATOM 3293 N N . LYS B 1 127 ? -10.555 -15.062 4.129 1 98.81 127 LYS B N 1
ATOM 3294 C CA . LYS B 1 127 ? -11.539 -14.055 3.756 1 98.81 127 LYS B CA 1
ATOM 3295 C C . LYS B 1 127 ? -11.531 -13.805 2.25 1 98.81 127 LYS B C 1
ATOM 3297 O O . LYS B 1 127 ? -12.562 -13.898 1.592 1 98.81 127 LYS B O 1
ATOM 3302 N N . ILE B 1 128 ? -10.414 -13.531 1.723 1 98.81 128 ILE B N 1
ATOM 3303 C CA . ILE B 1 128 ? -10.289 -13.125 0.328 1 98.81 128 ILE B CA 1
ATOM 3304 C C . ILE B 1 128 ? -10.648 -14.289 -0.587 1 98.81 128 ILE B C 1
ATOM 3306 O O . ILE B 1 128 ? -11.414 -14.125 -1.539 1 98.81 128 ILE B O 1
ATOM 3310 N N . ALA B 1 129 ? -10.164 -15.492 -0.286 1 98.88 129 ALA B N 1
ATOM 3311 C CA . ALA B 1 129 ? -10.461 -16.672 -1.098 1 98.88 129 ALA B CA 1
ATOM 3312 C C . ALA B 1 129 ? -11.961 -16.969 -1.086 1 98.88 129 ALA B C 1
ATOM 3314 O O . ALA B 1 129 ? -12.547 -17.25 -2.133 1 98.88 129 ALA B O 1
ATOM 3315 N N . SER B 1 130 ? -12.539 -16.922 0.11 1 98.75 130 SER B N 1
ATOM 3316 C CA . SER B 1 130 ? -13.961 -17.203 0.245 1 98.75 130 SER B CA 1
ATOM 3317 C C . SER B 1 130 ? -14.805 -16.203 -0.532 1 98.75 130 SER B C 1
ATOM 3319 O O . SER B 1 130 ? -15.742 -16.578 -1.234 1 98.75 130 SER B O 1
ATOM 3321 N N . GLU B 1 131 ? -14.43 -14.938 -0.388 1 98.56 131 GLU B N 1
ATOM 3322 C CA . GLU B 1 131 ? -15.195 -13.875 -1.044 1 98.56 131 GLU B CA 1
ATOM 3323 C C . GLU B 1 131 ? -15.055 -13.953 -2.561 1 98.56 131 GLU B C 1
ATOM 3325 O O . GLU B 1 131 ? -16.031 -13.758 -3.293 1 98.56 131 GLU B O 1
ATOM 3330 N N . LEU B 1 132 ? -13.898 -14.234 -3.039 1 98.5 132 LEU B N 1
ATOM 3331 C CA . LEU B 1 132 ? -13.68 -14.383 -4.473 1 98.5 132 LEU B CA 1
ATOM 3332 C C . LEU B 1 132 ? -14.469 -15.57 -5.02 1 98.5 132 LEU B C 1
ATOM 3334 O O . LEU B 1 132 ? -15.062 -15.484 -6.098 1 98.5 132 LEU B O 1
ATOM 3338 N N . SER B 1 133 ? -14.43 -16.672 -4.266 1 97.88 133 SER B N 1
ATOM 3339 C CA . SER B 1 133 ? -15.172 -17.859 -4.656 1 97.88 133 SER B CA 1
ATOM 3340 C C . SER B 1 133 ? -16.672 -17.578 -4.762 1 97.88 133 SER B C 1
ATOM 3342 O O . SER B 1 133 ? -17.344 -18.078 -5.656 1 97.88 133 SER B O 1
ATOM 3344 N N . ALA B 1 134 ? -17.125 -16.766 -3.875 1 96.56 134 ALA B N 1
ATOM 3345 C CA . ALA B 1 134 ? -18.547 -16.406 -3.861 1 96.56 134 ALA B CA 1
ATOM 3346 C C . ALA B 1 134 ? -18.906 -15.602 -5.105 1 96.56 134 ALA B C 1
ATOM 3348 O O . ALA B 1 134 ? -20.094 -15.516 -5.469 1 96.56 134 ALA B O 1
ATOM 3349 N N . HIS B 1 135 ? -17.969 -15.047 -5.711 1 95.06 135 HIS B N 1
ATOM 3350 C CA . HIS B 1 135 ? -18.203 -14.305 -6.945 1 95.06 135 HIS B CA 1
ATOM 3351 C C . HIS B 1 135 ? -17.906 -15.156 -8.172 1 95.06 135 HIS B C 1
ATOM 3353 O O . HIS B 1 135 ? -17.625 -14.633 -9.25 1 95.06 135 HIS B O 1
ATOM 3359 N N . ASP B 1 136 ? -17.797 -16.422 -8.023 1 94.81 136 ASP B N 1
ATOM 3360 C CA . ASP B 1 136 ? -17.688 -17.438 -9.07 1 94.81 136 ASP B CA 1
ATOM 3361 C C . ASP B 1 136 ? -16.328 -17.375 -9.758 1 94.81 136 ASP B C 1
ATOM 3363 O O . ASP B 1 136 ? -16.234 -17.641 -10.961 1 94.81 136 ASP B O 1
ATOM 3367 N N . LEU B 1 137 ? -15.406 -16.891 -9.055 1 97.88 137 LEU B N 1
ATOM 3368 C CA . LEU B 1 137 ? -14.039 -16.938 -9.562 1 97.88 137 LEU B CA 1
ATOM 3369 C C . LEU B 1 137 ? -13.336 -18.203 -9.102 1 97.88 137 LEU B C 1
ATOM 3371 O O . LEU B 1 137 ? -13.5 -18.641 -7.957 1 97.88 137 LEU B O 1
ATOM 3375 N N . THR B 1 138 ? -12.625 -18.828 -10.008 1 98.75 138 THR B N 1
ATOM 3376 C CA . THR B 1 138 ? -11.82 -19.984 -9.664 1 98.75 138 THR B CA 1
ATOM 3377 C C . THR B 1 138 ? -10.547 -19.562 -8.938 1 98.75 138 THR B C 1
ATOM 3379 O O . THR B 1 138 ? -9.898 -18.578 -9.32 1 98.75 138 THR B O 1
ATOM 3382 N N . ILE B 1 139 ? -10.234 -20.25 -7.824 1 98.94 139 ILE B N 1
ATOM 3383 C CA . ILE B 1 139 ? -9.016 -19.938 -7.078 1 98.94 139 ILE B CA 1
ATOM 3384 C C . ILE B 1 139 ? -7.902 -20.891 -7.504 1 98.94 139 ILE B C 1
ATOM 3386 O O . ILE B 1 139 ? -8.078 -22.109 -7.504 1 98.94 139 ILE B O 1
ATOM 3390 N N . ILE B 1 140 ? -6.73 -20.328 -7.871 1 98.94 140 ILE B N 1
ATOM 3391 C CA . ILE B 1 140 ? -5.562 -21.109 -8.258 1 98.94 140 ILE B CA 1
ATOM 3392 C C . ILE B 1 140 ? -4.465 -20.953 -7.207 1 98.94 140 ILE B C 1
ATOM 3394 O O . ILE B 1 140 ? -4.191 -19.844 -6.754 1 98.94 140 ILE B O 1
ATOM 3398 N N . SER B 1 141 ? -3.811 -22.047 -6.805 1 98.88 141 SER B N 1
ATOM 3399 C CA . SER B 1 141 ? -2.658 -22.016 -5.91 1 98.88 141 SER B CA 1
ATOM 3400 C C . SER B 1 141 ? -1.755 -23.219 -6.113 1 98.88 141 SER B C 1
ATOM 3402 O O . SER B 1 141 ? -1.979 -24.016 -7.023 1 98.88 141 SER B O 1
ATOM 3404 N N . GLY B 1 142 ? -0.582 -23.391 -5.461 1 97.38 142 GLY B N 1
ATOM 3405 C CA . GLY B 1 142 ? 0.463 -24.359 -5.762 1 97.38 142 GLY B CA 1
ATOM 3406 C C . GLY B 1 142 ? 0.358 -25.625 -4.934 1 97.38 142 GLY B C 1
ATOM 3407 O O . GLY B 1 142 ? 1.124 -26.578 -5.137 1 97.38 142 GLY B O 1
ATOM 3408 N N . MET B 1 143 ? -0.38 -25.672 -3.805 1 97.62 143 MET B N 1
ATOM 3409 C CA . MET B 1 143 ? -0.591 -26.828 -2.947 1 97.62 143 MET B CA 1
ATOM 3410 C C . MET B 1 143 ? 0.452 -26.891 -1.835 1 97.62 143 MET B C 1
ATOM 3412 O O . MET B 1 143 ? 0.56 -27.891 -1.126 1 97.62 143 MET B O 1
ATOM 3416 N N . ALA B 1 144 ? 1.35 -25.922 -1.748 1 97.06 144 ALA B N 1
ATOM 3417 C CA . ALA B 1 144 ? 2.311 -25.859 -0.649 1 97.06 144 ALA B CA 1
ATOM 3418 C C . ALA B 1 144 ? 1.599 -25.734 0.696 1 97.06 144 ALA B C 1
ATOM 3420 O O . ALA B 1 144 ? 0.387 -25.516 0.746 1 97.06 144 ALA B O 1
ATOM 3421 N N . ILE B 1 145 ? 2.367 -25.938 1.734 1 97.44 145 ILE B N 1
ATOM 3422 C CA . ILE B 1 145 ? 1.834 -25.625 3.055 1 97.44 145 ILE B CA 1
ATOM 3423 C C . ILE B 1 145 ? 1.664 -24.109 3.191 1 97.44 145 ILE B C 1
ATOM 3425 O O . ILE B 1 145 ? 2.129 -23.344 2.34 1 97.44 145 ILE B O 1
ATOM 3429 N N . GLY B 1 146 ? 0.906 -23.703 4.234 1 98.06 146 GLY B N 1
ATOM 3430 C CA . GLY B 1 146 ? 0.726 -22.281 4.469 1 98.06 146 GLY B CA 1
ATOM 3431 C C . GLY B 1 146 ? -0.421 -21.688 3.676 1 98.06 146 GLY B C 1
ATOM 3432 O O . GLY B 1 146 ? -1.539 -22.203 3.705 1 98.06 146 GLY B O 1
ATOM 3433 N N . ILE B 1 147 ? -0.155 -20.672 3.002 1 98.75 147 ILE B N 1
ATOM 3434 C CA . ILE B 1 147 ? -1.188 -19.875 2.348 1 98.75 147 ILE B CA 1
ATOM 3435 C C . ILE B 1 147 ? -1.872 -20.703 1.265 1 98.75 147 ILE B C 1
ATOM 3437 O O . ILE B 1 147 ? -3.094 -20.641 1.105 1 98.75 147 ILE B O 1
ATOM 3441 N N . ASP B 1 148 ? -1.099 -21.5 0.515 1 98.69 148 ASP B N 1
ATOM 3442 C CA . ASP B 1 148 ? -1.701 -22.312 -0.525 1 98.69 148 ASP B CA 1
ATOM 3443 C C . ASP B 1 148 ? -2.785 -23.234 0.054 1 98.69 148 ASP B C 1
ATOM 3445 O O . ASP B 1 148 ? -3.885 -23.312 -0.497 1 98.69 148 ASP B O 1
ATOM 3449 N N . THR B 1 149 ? -2.432 -23.844 1.116 1 98.81 149 THR B N 1
ATOM 3450 C CA . THR B 1 149 ? -3.365 -24.75 1.775 1 98.81 149 THR B CA 1
ATOM 3451 C C . THR B 1 149 ? -4.645 -24.016 2.172 1 98.81 149 THR B C 1
ATOM 3453 O O . THR B 1 149 ? -5.746 -24.484 1.896 1 98.81 149 THR B O 1
ATOM 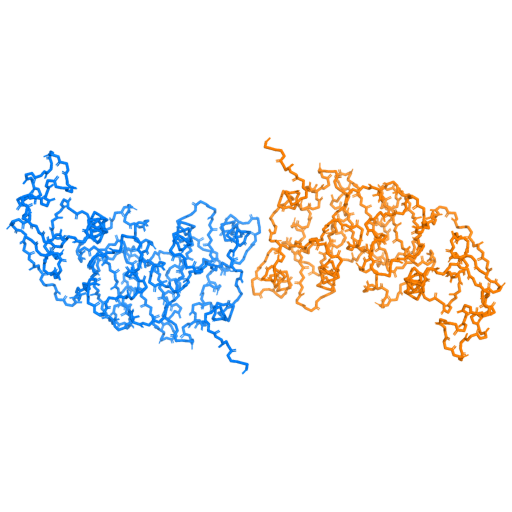3456 N N . ILE B 1 150 ? -4.48 -22.859 2.762 1 98.88 150 ILE B N 1
ATOM 3457 C CA . ILE B 1 150 ? -5.613 -22.094 3.266 1 98.88 150 ILE B CA 1
ATOM 3458 C C . ILE B 1 150 ? -6.477 -21.625 2.098 1 98.88 150 ILE B C 1
ATOM 3460 O O . ILE B 1 150 ? -7.707 -21.641 2.18 1 98.88 150 ILE B O 1
ATOM 3464 N N . ALA B 1 151 ? -5.887 -21.234 1.006 1 98.94 151 ALA B N 1
ATOM 3465 C CA . ALA B 1 151 ? -6.617 -20.781 -0.172 1 98.94 151 ALA B CA 1
ATOM 3466 C C . ALA B 1 151 ? -7.535 -21.875 -0.71 1 98.94 151 ALA B C 1
ATOM 3468 O O . ALA B 1 151 ? -8.719 -21.641 -0.962 1 98.94 151 ALA B O 1
ATOM 3469 N N . HIS B 1 152 ? -6.988 -23.047 -0.845 1 98.88 152 HIS B N 1
ATOM 3470 C CA . HIS B 1 152 ? -7.77 -24.172 -1.352 1 98.88 152 HIS B CA 1
ATOM 3471 C C . HIS B 1 152 ? -8.891 -24.547 -0.384 1 98.88 152 HIS B C 1
ATOM 3473 O O . HIS B 1 152 ? -10.039 -24.703 -0.792 1 98.88 152 HIS B O 1
ATOM 3479 N N . LYS B 1 153 ? -8.531 -24.656 0.895 1 98.81 153 LYS B N 1
ATOM 3480 C CA . LYS B 1 153 ? -9.516 -25.078 1.897 1 98.81 153 LYS B CA 1
ATOM 3481 C C . LYS B 1 153 ? -10.656 -24.078 1.993 1 98.81 153 LYS B C 1
ATOM 3483 O O . LYS B 1 153 ? -11.828 -24.469 2.053 1 98.81 153 LYS B O 1
ATOM 3488 N N . ALA B 1 154 ? -10.305 -22.812 2.053 1 98.81 154 ALA B N 1
ATOM 3489 C CA . ALA B 1 154 ? -11.32 -21.766 2.141 1 98.81 154 ALA B CA 1
ATOM 3490 C C . ALA B 1 154 ? -12.273 -21.828 0.951 1 98.81 154 ALA B C 1
ATOM 3492 O O . ALA B 1 154 ? -13.477 -21.594 1.099 1 98.81 154 ALA B O 1
ATOM 3493 N N . THR B 1 155 ? -11.758 -22.141 -0.205 1 98.81 155 THR B N 1
ATOM 3494 C CA . THR B 1 155 ? -12.555 -22.219 -1.425 1 98.81 155 THR B CA 1
ATOM 3495 C C . THR B 1 155 ? -13.484 -23.438 -1.385 1 98.81 155 THR B C 1
ATOM 3497 O O . THR B 1 155 ? -14.68 -23.312 -1.644 1 98.81 155 THR B O 1
ATOM 3500 N N . LEU B 1 156 ? -12.938 -24.562 -1.011 1 98.38 156 LEU B N 1
ATOM 3501 C CA . LEU B 1 156 ? -13.719 -25.781 -0.949 1 98.38 156 LEU B CA 1
ATOM 3502 C C . LEU B 1 156 ? -14.836 -25.672 0.084 1 98.38 156 LEU B C 1
ATOM 3504 O O . LEU B 1 156 ? -15.945 -26.156 -0.139 1 98.38 156 LEU B O 1
ATOM 3508 N N . ASN B 1 157 ? -14.5 -25.016 1.174 1 97.62 157 ASN B N 1
ATOM 3509 C CA . ASN B 1 157 ? -15.477 -24.844 2.246 1 97.62 157 ASN B CA 1
ATOM 3510 C C . ASN B 1 157 ? -16.688 -24.047 1.774 1 97.62 157 ASN B C 1
ATOM 3512 O O . ASN B 1 157 ? -17.766 -24.156 2.354 1 97.62 157 ASN B O 1
ATOM 3516 N N . LYS B 1 158 ? -16.562 -23.297 0.745 1 96.94 158 LYS B N 1
ATOM 3517 C CA . LYS B 1 158 ? -17.656 -22.516 0.183 1 96.94 158 LYS B CA 1
ATOM 3518 C C . LYS B 1 158 ? -18.234 -23.172 -1.062 1 96.94 158 LYS B C 1
ATOM 3520 O O . LYS B 1 158 ? -18.969 -22.547 -1.829 1 96.94 158 LYS B O 1
ATOM 3525 N N . ASN B 1 159 ? -17.812 -24.375 -1.309 1 97.06 159 ASN B N 1
ATOM 3526 C CA . ASN B 1 159 ? -18.203 -25.125 -2.504 1 97.06 159 ASN B CA 1
ATOM 3527 C C . ASN B 1 159 ? -17.781 -24.391 -3.775 1 97.06 159 ASN B C 1
ATOM 3529 O O . ASN B 1 159 ? -18.516 -24.375 -4.766 1 97.06 159 ASN B O 1
ATOM 3533 N N . GLY B 1 160 ? -16.656 -23.688 -3.598 1 97.75 160 GLY B N 1
ATOM 3534 C CA . GLY B 1 160 ? -16.125 -22.969 -4.738 1 97.75 160 GLY B CA 1
ATOM 3535 C C . GLY B 1 160 ? -15.195 -23.812 -5.594 1 97.75 160 GLY B C 1
ATOM 3536 O O . GLY B 1 160 ? -14.93 -24.969 -5.273 1 97.75 160 GLY B O 1
ATOM 3537 N N . ALA B 1 161 ? -14.758 -23.234 -6.699 1 98 161 ALA B N 1
ATOM 3538 C CA . ALA B 1 161 ? -13.875 -23.891 -7.66 1 98 161 ALA B CA 1
ATOM 3539 C C . ALA B 1 161 ? -12.414 -23.578 -7.363 1 98 161 ALA B C 1
ATOM 3541 O O . ALA B 1 161 ? -12.055 -22.422 -7.145 1 98 161 ALA B O 1
ATOM 3542 N N . THR B 1 162 ? -11.547 -24.625 -7.336 1 98.81 162 THR B N 1
ATOM 3543 C CA . THR B 1 162 ? -10.133 -24.375 -7.105 1 98.81 162 THR B CA 1
ATOM 3544 C C . THR B 1 162 ? -9.273 -25.281 -7.973 1 98.81 162 THR B C 1
ATOM 3546 O O . THR B 1 162 ? -9.672 -26.406 -8.289 1 98.81 162 THR B O 1
ATOM 3549 N N . ILE B 1 163 ? -8.133 -24.828 -8.422 1 98.94 163 ILE B N 1
ATOM 3550 C CA . ILE B 1 163 ? -7.137 -25.547 -9.195 1 98.94 163 ILE B CA 1
ATOM 3551 C C . ILE B 1 163 ? -5.805 -25.547 -8.453 1 98.94 163 ILE B C 1
ATOM 3553 O O . ILE B 1 163 ? -5.293 -24.484 -8.094 1 98.94 163 ILE B O 1
ATOM 3557 N N . ALA B 1 164 ? -5.281 -26.688 -8.203 1 98.94 164 ALA B N 1
ATOM 3558 C CA . ALA B 1 164 ? -3.941 -26.812 -7.637 1 98.94 164 ALA B CA 1
ATOM 3559 C C . ALA B 1 164 ? -2.914 -27.141 -8.719 1 98.94 164 ALA B C 1
ATOM 3561 O O . ALA B 1 164 ? -3.008 -28.172 -9.383 1 98.94 164 ALA B O 1
ATOM 3562 N N . VAL B 1 165 ? -1.968 -26.281 -8.883 1 98.88 165 VAL B N 1
ATOM 3563 C CA . VAL B 1 165 ? -0.868 -26.531 -9.812 1 98.88 165 VAL B CA 1
ATOM 3564 C C . VAL B 1 165 ? 0.303 -27.172 -9.062 1 98.88 165 VAL B C 1
ATOM 3566 O O . VAL B 1 165 ? 0.865 -26.562 -8.148 1 98.88 165 VAL B O 1
ATOM 3569 N N . LEU B 1 166 ? 0.74 -28.281 -9.523 1 98.56 166 LEU B N 1
ATOM 3570 C CA . LEU B 1 166 ? 1.679 -29.094 -8.742 1 98.56 166 LEU B CA 1
ATOM 3571 C C . LEU B 1 166 ? 3.094 -28.953 -9.297 1 98.56 166 LEU B C 1
ATOM 3573 O O . LEU B 1 166 ? 3.277 -28.734 -10.5 1 98.56 166 LEU B O 1
ATOM 3577 N N . GLY B 1 167 ? 4.062 -29.047 -8.352 1 97.62 167 GLY B N 1
ATOM 3578 C CA . GLY B 1 167 ? 5.453 -29.203 -8.742 1 97.62 167 GLY B CA 1
ATOM 3579 C C . GLY B 1 167 ? 5.879 -30.656 -8.883 1 97.62 167 GLY B C 1
ATOM 3580 O O . GLY B 1 167 ? 7.07 -30.953 -8.93 1 97.62 167 GLY B O 1
ATOM 3581 N N . SER B 1 168 ? 4.953 -31.516 -8.828 1 97.5 168 SER B N 1
ATOM 3582 C CA . SER B 1 168 ? 5.078 -32.969 -9.023 1 97.5 168 SER B CA 1
ATOM 3583 C C . SER B 1 168 ? 3.973 -33.5 -9.93 1 97.5 168 SER B C 1
ATOM 3585 O O . SER B 1 168 ? 3.154 -32.719 -10.438 1 97.5 168 SER B O 1
ATOM 3587 N N . GLY B 1 169 ? 4.062 -34.75 -10.242 1 96 169 GLY B N 1
ATOM 3588 C CA . GLY B 1 169 ? 2.967 -35.375 -10.969 1 96 169 GLY B CA 1
ATOM 3589 C C . GLY B 1 169 ? 1.687 -35.469 -10.164 1 96 169 GLY B C 1
ATOM 3590 O O . GLY B 1 169 ? 1.726 -35.531 -8.93 1 96 169 GLY B O 1
ATOM 3591 N N . VAL B 1 170 ? 0.57 -35.562 -10.781 1 97.19 170 VAL B N 1
ATOM 3592 C CA . VAL B 1 170 ? -0.744 -35.531 -10.156 1 97.19 170 VAL B CA 1
ATOM 3593 C C . VAL B 1 170 ? -0.952 -36.781 -9.305 1 97.19 170 VAL B C 1
ATOM 3595 O O . VAL B 1 170 ? -1.854 -36.844 -8.469 1 97.19 170 VAL B O 1
ATOM 3598 N N . ASN B 1 171 ? -0.07 -37.781 -9.508 1 95.44 171 ASN B N 1
ATOM 3599 C CA . ASN B 1 171 ? -0.15 -39 -8.703 1 95.44 171 ASN B CA 1
ATOM 3600 C C . ASN B 1 171 ? 0.891 -39 -7.582 1 95.44 171 ASN B C 1
ATOM 3602 O O . ASN B 1 171 ? 0.965 -39.938 -6.797 1 95.44 171 ASN B O 1
ATOM 3606 N N . LYS B 1 172 ? 1.699 -38 -7.562 1 96.19 172 LYS B N 1
ATOM 3607 C CA . LYS B 1 172 ? 2.734 -37.844 -6.543 1 96.19 172 LYS B CA 1
ATOM 3608 C C . LYS B 1 172 ? 2.615 -36.5 -5.836 1 96.19 172 LYS B C 1
ATOM 3610 O O . LYS B 1 172 ? 3.396 -35.594 -6.098 1 96.19 172 LYS B O 1
ATOM 3615 N N . ILE B 1 173 ? 1.774 -36.562 -4.84 1 97.12 173 ILE B N 1
ATOM 3616 C CA . ILE B 1 173 ? 1.428 -35.281 -4.195 1 97.12 173 ILE B CA 1
ATOM 3617 C C . ILE B 1 173 ? 2.549 -34.875 -3.246 1 97.12 173 ILE B C 1
ATOM 3619 O O . ILE B 1 173 ? 3.031 -35.688 -2.449 1 97.12 173 ILE B O 1
ATOM 3623 N N . TYR B 1 174 ? 2.92 -33.656 -3.387 1 96.38 174 TYR B N 1
ATOM 3624 C CA . TYR B 1 174 ? 3.846 -33 -2.479 1 96.38 174 TYR B CA 1
ATOM 3625 C C . TYR B 1 174 ? 3.32 -31.609 -2.074 1 96.38 174 TYR B C 1
ATOM 3627 O O . TYR B 1 174 ? 2.879 -30.844 -2.922 1 96.38 174 TYR B O 1
ATOM 3635 N N . PRO B 1 175 ? 3.406 -31.25 -0.761 1 97.06 175 PRO B N 1
ATOM 3636 C CA . PRO B 1 175 ? 3.916 -32.094 0.323 1 97.06 175 PRO B CA 1
ATOM 3637 C C . PRO B 1 175 ? 2.934 -33.188 0.729 1 97.06 175 PRO B C 1
ATOM 3639 O O . PRO B 1 175 ? 1.731 -33.062 0.48 1 97.06 175 PRO B O 1
ATOM 3642 N N . LYS B 1 176 ? 3.482 -34.156 1.364 1 96.31 176 LYS B N 1
ATOM 3643 C CA . LYS B 1 176 ? 2.666 -35.281 1.776 1 96.31 176 LYS B CA 1
ATOM 3644 C C . LYS B 1 176 ? 1.556 -34.844 2.729 1 96.31 176 LYS B C 1
ATOM 3646 O O . LYS B 1 176 ? 0.46 -35.406 2.713 1 96.31 176 LYS B O 1
ATOM 3651 N N . LYS B 1 177 ? 1.798 -33.875 3.492 1 96.75 177 LYS B N 1
ATOM 3652 C CA . LYS B 1 177 ? 0.848 -33.344 4.469 1 96.75 177 LYS B CA 1
ATOM 3653 C C . LYS B 1 177 ? -0.444 -32.875 3.795 1 96.75 177 LYS B C 1
ATOM 3655 O O . LYS B 1 177 ? -1.499 -32.844 4.43 1 96.75 177 LYS B O 1
ATOM 3660 N N . ASN B 1 178 ? -0.417 -32.594 2.496 1 98 178 ASN B N 1
ATOM 3661 C CA . ASN B 1 178 ? -1.585 -32.062 1.797 1 98 178 ASN B CA 1
ATOM 3662 C C . ASN B 1 178 ? -2.207 -33.125 0.877 1 98 178 ASN B C 1
ATOM 3664 O O . ASN B 1 178 ? -2.943 -32.781 -0.049 1 98 178 ASN B O 1
ATOM 3668 N N . GLU B 1 179 ? -1.916 -34.375 1.123 1 98 179 GLU B N 1
ATOM 3669 C CA . GLU B 1 179 ? -2.443 -35.438 0.294 1 98 179 GLU B CA 1
ATOM 3670 C C . GLU B 1 179 ? -3.967 -35.5 0.373 1 98 179 GLU B C 1
ATOM 3672 O O . GLU B 1 179 ? -4.637 -35.719 -0.64 1 98 179 GLU B O 1
ATOM 3677 N N . PHE B 1 180 ? -4.469 -35.406 1.564 1 98.19 180 PHE B N 1
ATOM 3678 C CA . PHE B 1 180 ? -5.918 -35.438 1.729 1 98.19 180 PHE B CA 1
ATOM 3679 C C . PHE B 1 180 ? -6.574 -34.25 1.021 1 98.19 180 PHE B C 1
ATOM 3681 O O . PHE B 1 180 ? -7.59 -34.406 0.342 1 98.19 180 PHE B O 1
ATOM 3688 N N . LEU B 1 181 ? -5.984 -33.125 1.193 1 98.62 181 LEU B N 1
ATOM 3689 C CA . LEU B 1 181 ? -6.488 -31.938 0.502 1 98.62 181 LEU B CA 1
ATOM 3690 C C . LEU B 1 181 ? -6.461 -32.156 -1.009 1 98.62 181 LEU B C 1
ATOM 3692 O O . LEU B 1 181 ? -7.414 -31.781 -1.704 1 98.62 181 LEU B O 1
ATOM 3696 N N . ALA B 1 182 ? -5.449 -32.75 -1.506 1 98.69 182 ALA B N 1
ATOM 3697 C CA . ALA B 1 182 ? -5.316 -33 -2.936 1 98.69 182 ALA B CA 1
ATOM 3698 C C . ALA B 1 182 ? -6.434 -33.938 -3.424 1 98.69 182 ALA B C 1
ATOM 3700 O O . ALA B 1 182 ? -6.973 -33.75 -4.52 1 98.69 182 ALA B O 1
ATOM 3701 N N . LYS B 1 183 ? -6.703 -34.875 -2.615 1 98.12 183 LYS B N 1
ATOM 3702 C CA . LYS B 1 183 ? -7.789 -35.812 -2.965 1 98.12 183 LYS B CA 1
ATOM 3703 C C . LYS B 1 183 ? -9.117 -35.062 -3.068 1 98.12 183 LYS B C 1
ATOM 3705 O O . LYS B 1 183 ? -9.906 -35.312 -3.988 1 98.12 183 LYS B O 1
ATOM 3710 N N . GLU B 1 184 ? -9.336 -34.219 -2.129 1 98.38 184 GLU B N 1
ATOM 3711 C CA . GLU B 1 184 ? -10.547 -33.406 -2.158 1 98.38 184 GLU B CA 1
ATOM 3712 C C . GLU B 1 184 ? -10.594 -32.531 -3.404 1 98.38 184 GLU B C 1
ATOM 3714 O O . GLU B 1 184 ? -11.641 -32.406 -4.047 1 98.38 184 GLU B O 1
ATOM 3719 N N . ILE B 1 185 ? -9.484 -31.922 -3.738 1 98.75 185 ILE B N 1
ATOM 3720 C CA . ILE B 1 185 ? -9.406 -31.047 -4.902 1 98.75 185 ILE B CA 1
ATOM 3721 C C . ILE B 1 185 ? -9.641 -31.859 -6.176 1 98.75 185 ILE B C 1
ATOM 3723 O O . ILE B 1 185 ? -10.328 -31.406 -7.09 1 98.75 185 ILE B O 1
ATOM 3727 N N . ALA B 1 186 ? -9.102 -33.062 -6.219 1 97.88 186 ALA B N 1
ATOM 3728 C CA . ALA B 1 186 ? -9.289 -33.906 -7.379 1 97.88 186 ALA B CA 1
ATOM 3729 C C . ALA B 1 186 ? -10.766 -34.25 -7.574 1 97.88 186 ALA B C 1
ATOM 3731 O O . ALA B 1 186 ? -11.227 -34.438 -8.703 1 97.88 186 ALA B O 1
ATOM 3732 N N . LYS B 1 187 ? -11.469 -34.312 -6.531 1 97.31 187 LYS B N 1
ATOM 3733 C CA . LYS B 1 187 ? -12.883 -34.656 -6.566 1 97.31 187 LYS B CA 1
ATOM 3734 C C . LYS B 1 187 ? -13.742 -33.438 -6.941 1 97.31 187 LYS B C 1
ATOM 3736 O O . LYS B 1 187 ? -14.648 -33.562 -7.766 1 97.31 187 LYS B O 1
ATOM 3741 N N . GLU B 1 188 ? -13.438 -32.281 -6.34 1 96.56 188 GLU B N 1
ATOM 3742 C CA . GLU B 1 188 ? -14.328 -31.141 -6.43 1 96.56 188 GLU B CA 1
ATOM 3743 C C . GLU B 1 188 ? -13.719 -30.047 -7.309 1 96.56 188 GLU B C 1
ATOM 3745 O O . GLU B 1 188 ? -14.414 -29.109 -7.715 1 96.56 188 GLU B O 1
ATOM 3750 N N . GLY B 1 189 ? -12.492 -30.141 -7.551 1 98.38 189 GLY B N 1
ATOM 3751 C CA . GLY B 1 189 ? -11.727 -29.188 -8.328 1 98.38 189 GLY B CA 1
ATOM 3752 C C . GLY B 1 189 ? -10.836 -29.828 -9.375 1 98.38 189 GLY B C 1
ATOM 3753 O O . GLY B 1 189 ? -11.273 -30.734 -10.094 1 98.38 189 GLY B O 1
ATOM 3754 N N . LEU B 1 190 ? -9.578 -29.281 -9.445 1 98.81 190 LEU B N 1
ATOM 3755 C CA . LEU B 1 190 ? -8.68 -29.766 -10.484 1 98.81 190 LEU B CA 1
ATOM 3756 C C . LEU B 1 190 ? -7.23 -29.766 -10 1 98.81 190 LEU B C 1
ATOM 3758 O O . LEU B 1 190 ? -6.762 -28.766 -9.453 1 98.81 190 LEU B O 1
ATOM 3762 N N . LEU B 1 191 ? -6.594 -30.891 -10.094 1 98.81 191 LEU B N 1
ATOM 3763 C CA . LEU B 1 191 ? -5.141 -30.953 -10.008 1 98.81 191 LEU B CA 1
ATOM 3764 C C . LEU B 1 191 ? -4.512 -30.844 -11.391 1 98.81 191 LEU B C 1
ATOM 3766 O O . LEU B 1 191 ? -4.984 -31.469 -12.344 1 98.81 191 LEU B O 1
ATOM 3770 N N . LEU B 1 192 ? -3.449 -30.078 -11.484 1 98.62 192 LEU B N 1
ATOM 3771 C CA . LEU B 1 192 ? -2.82 -29.797 -12.766 1 98.62 192 LEU B CA 1
ATOM 3772 C C . LEU B 1 192 ? -1.301 -29.812 -12.648 1 98.62 192 LEU B C 1
ATOM 3774 O O . LEU B 1 192 ? -0.743 -29.281 -11.688 1 98.62 192 LEU B O 1
ATOM 3778 N N . SER B 1 193 ? -0.629 -30.422 -13.617 1 97.94 193 SER B N 1
ATOM 3779 C CA . SER B 1 193 ? 0.829 -30.469 -13.609 1 97.94 193 SER B CA 1
ATOM 3780 C C . SER B 1 193 ? 1.386 -30.516 -15.031 1 97.94 193 SER B C 1
ATOM 3782 O O . SER B 1 193 ? 0.756 -31.062 -15.93 1 97.94 193 SER B O 1
ATOM 3784 N N . GLU B 1 194 ? 2.535 -29.922 -15.164 1 97.25 194 GLU B N 1
ATOM 3785 C CA . GLU B 1 194 ? 3.238 -30.094 -16.438 1 97.25 194 GLU B CA 1
ATOM 3786 C C . GLU B 1 194 ? 4.152 -31.312 -16.391 1 97.25 194 GLU B C 1
ATOM 3788 O O . GLU B 1 194 ? 4.746 -31.672 -17.406 1 97.25 194 GLU B O 1
ATOM 3793 N N . TYR B 1 195 ? 4.195 -32.031 -15.297 1 95.12 195 TYR B N 1
ATOM 3794 C CA . TYR B 1 195 ? 5.031 -33.219 -15.109 1 95.12 195 TYR B CA 1
ATOM 3795 C C . TYR B 1 195 ? 4.223 -34.469 -15.312 1 95.12 195 TYR B C 1
ATOM 3797 O O . TYR B 1 195 ? 3.004 -34.5 -15.133 1 95.12 195 TYR B O 1
ATOM 3805 N N . LEU B 1 196 ? 4.973 -35.5 -15.633 1 92.19 196 LEU B N 1
ATOM 3806 C CA . LEU B 1 196 ? 4.316 -36.812 -15.758 1 92.19 196 LEU B CA 1
ATOM 3807 C C . LEU B 1 196 ? 3.635 -37.188 -14.445 1 92.19 196 LEU B C 1
ATOM 3809 O O . LEU B 1 196 ? 4.145 -36.906 -13.367 1 92.19 196 LEU B O 1
ATOM 3813 N N . PRO B 1 197 ? 2.559 -37.906 -14.484 1 93.75 197 PRO B N 1
ATOM 3814 C CA . PRO B 1 197 ? 1.729 -38.188 -13.305 1 93.75 197 PRO B CA 1
ATOM 3815 C C . PRO B 1 197 ? 2.516 -38.844 -12.172 1 93.75 197 PRO B C 1
ATOM 3817 O O . PRO B 1 197 ? 2.229 -38.594 -10.992 1 93.75 197 PRO B O 1
ATOM 3820 N N . SER B 1 198 ? 3.523 -39.562 -12.477 1 92.06 198 SER B N 1
ATOM 3821 C CA . SER B 1 198 ? 4.238 -40.281 -11.438 1 92.06 198 SER B CA 1
ATOM 3822 C C . SER B 1 198 ? 5.566 -39.625 -11.102 1 92.06 198 SER B C 1
ATOM 3824 O O . SER B 1 198 ? 6.371 -40.188 -10.352 1 92.06 198 SER B O 1
ATOM 3826 N N . GLN B 1 199 ? 5.766 -38.5 -11.648 1 93.44 199 GLN B N 1
ATOM 3827 C CA . GLN B 1 199 ? 7.027 -37.781 -11.43 1 93.44 199 GLN B CA 1
ATOM 3828 C C . GLN B 1 199 ? 7.074 -37.188 -10.031 1 93.44 199 GLN B C 1
ATOM 3830 O O . GLN B 1 199 ? 6.121 -36.531 -9.602 1 93.44 199 GLN B O 1
ATOM 3835 N N . GLU B 1 200 ? 8.188 -37.375 -9.352 1 95.81 200 GLU B N 1
ATOM 3836 C CA . GLU B 1 200 ? 8.398 -36.844 -8.008 1 95.81 200 GLU B CA 1
ATOM 3837 C C . GLU B 1 200 ? 8.781 -35.375 -8.062 1 95.81 200 GLU B C 1
ATOM 3839 O O . GLU B 1 200 ? 9.32 -34.906 -9.07 1 95.81 200 GLU B O 1
ATOM 3844 N N . ALA B 1 201 ? 8.5 -34.75 -6.965 1 96.38 201 ALA B N 1
ATOM 3845 C CA . ALA B 1 201 ? 8.883 -33.344 -6.855 1 96.38 201 ALA B CA 1
ATOM 3846 C C . ALA B 1 201 ? 10.391 -33.188 -6.746 1 96.38 201 ALA B C 1
ATOM 3848 O O . ALA B 1 201 ? 11.07 -34.031 -6.145 1 96.38 201 ALA B O 1
ATOM 3849 N N . LYS B 1 202 ? 10.867 -32.188 -7.391 1 95.25 202 LYS B N 1
ATOM 3850 C CA . LYS B 1 202 ? 12.234 -31.703 -7.211 1 95.25 202 LYS B CA 1
ATOM 3851 C C . LYS B 1 202 ? 12.25 -30.234 -6.824 1 95.25 202 LYS B C 1
ATOM 3853 O O . LYS B 1 202 ? 11.328 -29.484 -7.168 1 95.25 202 LYS B O 1
ATOM 3858 N N . ARG B 1 203 ? 13.32 -29.812 -6.18 1 93.19 203 ARG B N 1
ATOM 3859 C CA . ARG B 1 203 ? 13.398 -28.469 -5.621 1 93.19 203 ARG B CA 1
ATOM 3860 C C . ARG B 1 203 ? 13.219 -27.406 -6.707 1 93.19 203 ARG B C 1
ATOM 3862 O O . ARG B 1 203 ? 12.57 -26.391 -6.48 1 93.19 203 ARG B O 1
ATOM 3869 N N . TRP B 1 204 ? 13.719 -27.656 -7.855 1 92.94 204 TRP B N 1
ATOM 3870 C CA . TRP B 1 204 ? 13.719 -26.625 -8.898 1 92.94 204 TRP B CA 1
ATOM 3871 C C . TRP B 1 204 ? 12.391 -26.625 -9.656 1 92.94 204 TRP B C 1
ATOM 3873 O O . TRP B 1 204 ? 12.133 -25.734 -10.453 1 92.94 204 TRP B O 1
ATOM 3883 N N . HIS B 1 205 ? 11.469 -27.672 -9.391 1 95.94 205 HIS B N 1
ATOM 3884 C CA . HIS B 1 205 ? 10.164 -27.734 -10.023 1 95.94 205 HIS B CA 1
ATOM 3885 C C . HIS B 1 205 ? 9.273 -26.578 -9.586 1 95.94 205 HIS B C 1
ATOM 3887 O O . HIS B 1 205 ? 8.445 -26.094 -10.367 1 95.94 205 HIS B O 1
ATOM 3893 N N . PHE B 1 206 ? 9.508 -26.141 -8.414 1 94.62 206 PHE B N 1
ATOM 3894 C CA . PHE B 1 206 ? 8.531 -25.25 -7.801 1 94.62 206 PHE B CA 1
ATOM 3895 C C . PHE B 1 206 ? 8.633 -23.844 -8.391 1 94.62 206 PHE B C 1
ATOM 3897 O O . PHE B 1 206 ? 7.637 -23.281 -8.836 1 94.62 206 PHE B O 1
ATOM 3904 N N . PRO B 1 207 ? 9.805 -23.297 -8.516 1 92.06 207 PRO B N 1
ATOM 3905 C CA . PRO B 1 207 ? 9.875 -22 -9.203 1 92.06 207 PRO B CA 1
ATOM 3906 C C . PRO B 1 207 ? 9.406 -22.078 -10.656 1 92.06 207 PRO B C 1
ATOM 3908 O O . PRO B 1 207 ? 8.742 -21.156 -11.141 1 92.06 207 PRO B O 1
ATOM 3911 N N . GLU B 1 208 ? 9.688 -23.156 -11.32 1 93.06 208 GLU B N 1
ATOM 3912 C CA . GLU B 1 208 ? 9.25 -23.344 -12.703 1 93.06 208 GLU B CA 1
ATOM 3913 C C . GLU B 1 208 ? 7.73 -23.422 -12.797 1 93.06 208 GLU B C 1
ATOM 3915 O O . GLU B 1 208 ? 7.133 -22.859 -13.719 1 93.06 208 GLU B O 1
ATOM 3920 N N . ARG B 1 209 ? 7.191 -24.062 -11.867 1 96.44 209 ARG B N 1
ATOM 3921 C CA . ARG B 1 209 ? 5.75 -24.281 -11.805 1 96.44 209 ARG B CA 1
ATOM 3922 C C . ARG B 1 209 ? 5 -22.984 -11.555 1 96.44 209 ARG B C 1
ATOM 3924 O O . ARG B 1 209 ? 3.891 -22.797 -12.055 1 96.44 209 ARG B O 1
ATOM 3931 N N . ASN B 1 210 ? 5.629 -21.984 -10.953 1 97.06 210 ASN B N 1
ATOM 3932 C CA . ASN B 1 210 ? 4.953 -20.75 -10.562 1 97.06 210 ASN B CA 1
ATOM 3933 C C . ASN B 1 210 ? 4.496 -19.953 -11.773 1 97.06 210 ASN B C 1
ATOM 3935 O O . ASN B 1 210 ? 3.504 -19.219 -11.711 1 97.06 210 ASN B O 1
ATOM 3939 N N . ARG B 1 211 ? 5.137 -20.156 -12.914 1 97.31 211 ARG B N 1
ATOM 3940 C CA . ARG B 1 211 ? 4.715 -19.438 -14.117 1 97.31 211 ARG B CA 1
ATOM 3941 C C . ARG B 1 211 ? 3.346 -19.922 -14.586 1 97.31 211 ARG B C 1
ATOM 3943 O O . ARG B 1 211 ? 2.625 -19.188 -15.266 1 97.31 211 ARG B O 1
ATOM 3950 N N . ILE B 1 212 ? 3.037 -21.172 -14.227 1 98.5 212 ILE B N 1
ATOM 3951 C CA . ILE B 1 212 ? 1.737 -21.734 -14.594 1 98.5 212 ILE B CA 1
ATOM 3952 C C . ILE B 1 212 ? 0.657 -21.172 -13.672 1 98.5 212 ILE B C 1
ATOM 3954 O O . ILE B 1 212 ? -0.46 -20.891 -14.109 1 98.5 212 ILE B O 1
ATOM 3958 N N . ILE B 1 213 ? 0.972 -20.953 -12.406 1 98.62 213 ILE B N 1
ATOM 3959 C CA . ILE B 1 213 ? 0.031 -20.391 -11.438 1 98.62 213 ILE B CA 1
ATOM 3960 C C . ILE B 1 213 ? -0.426 -19.016 -11.898 1 98.62 213 ILE B C 1
ATOM 3962 O O . ILE B 1 213 ? -1.623 -18.766 -12.07 1 98.62 213 ILE B O 1
ATOM 3966 N N . SER B 1 214 ? 0.507 -18.109 -12.094 1 98.5 214 SER B N 1
ATOM 3967 C CA . SER B 1 214 ? 0.158 -16.75 -12.531 1 98.5 214 SER B CA 1
ATOM 3968 C C . SER B 1 214 ? -0.357 -16.75 -13.961 1 98.5 214 SER B C 1
ATOM 3970 O O . SER B 1 214 ? -1.212 -15.938 -14.32 1 98.5 214 SER B O 1
ATOM 3972 N N . GLY B 1 215 ? 0.063 -17.719 -14.789 1 98.5 215 GLY B N 1
ATOM 3973 C CA . GLY B 1 215 ? -0.314 -17.766 -16.188 1 98.5 215 GLY B CA 1
ATOM 3974 C C . GLY B 1 215 ? -1.763 -18.172 -16.406 1 98.5 215 GLY B C 1
ATOM 3975 O O . GLY B 1 215 ? -2.355 -17.844 -17.438 1 98.5 215 GLY B O 1
ATOM 3976 N N . LEU B 1 216 ? -2.299 -18.844 -15.438 1 98.56 216 LEU B N 1
ATOM 3977 C CA . LEU B 1 216 ? -3.678 -19.312 -15.516 1 98.56 216 LEU B CA 1
ATOM 3978 C C . LEU B 1 216 ? -4.645 -18.234 -15.031 1 98.56 216 LEU B C 1
ATOM 3980 O O . LEU B 1 216 ? -5.852 -18.328 -15.273 1 98.56 216 LEU B O 1
ATOM 3984 N N . ALA B 1 217 ? -4.148 -17.219 -14.344 1 98.56 217 ALA B N 1
ATOM 3985 C CA . ALA B 1 217 ? -4.996 -16.281 -13.602 1 98.56 217 ALA B CA 1
ATOM 3986 C C . ALA B 1 217 ? -4.992 -14.898 -14.242 1 98.56 217 ALA B C 1
ATOM 3988 O O . ALA B 1 217 ? -3.998 -14.5 -14.852 1 98.56 217 ALA B O 1
ATOM 3989 N N . ILE B 1 218 ? -6.078 -14.164 -14.078 1 97.75 218 ILE B N 1
ATOM 3990 C CA . ILE B 1 218 ? -6.148 -12.789 -14.578 1 97.75 218 ILE B CA 1
ATOM 3991 C C . ILE B 1 218 ? -5.402 -11.859 -13.625 1 97.75 218 ILE B C 1
ATOM 3993 O O . ILE B 1 218 ? -5.043 -10.742 -14 1 97.75 218 ILE B O 1
ATOM 3997 N N . GLY B 1 219 ? -5.176 -12.352 -12.445 1 98.38 219 GLY B N 1
ATOM 3998 C CA . GLY B 1 219 ? -4.418 -11.641 -11.43 1 98.38 219 GLY B CA 1
ATOM 3999 C C . GLY B 1 219 ? -3.914 -12.539 -10.32 1 98.38 219 GLY B C 1
ATOM 4000 O O . GLY B 1 219 ? -4.379 -13.672 -10.172 1 98.38 219 GLY B O 1
ATOM 4001 N N . THR B 1 220 ? -2.918 -12.023 -9.602 1 98.81 220 THR B N 1
ATOM 4002 C CA . THR B 1 220 ? -2.307 -12.797 -8.523 1 98.81 220 THR B CA 1
ATOM 4003 C C . THR B 1 220 ? -2.312 -12 -7.219 1 98.81 220 THR B C 1
ATOM 4005 O O . THR B 1 220 ? -1.868 -10.852 -7.184 1 98.81 220 THR B O 1
ATOM 4008 N N . VAL B 1 221 ? -2.832 -12.664 -6.172 1 98.94 221 VAL B N 1
ATOM 4009 C CA . VAL B 1 221 ? -2.854 -12.055 -4.848 1 98.94 221 VAL B CA 1
ATOM 4010 C C . VAL B 1 221 ? -1.749 -12.664 -3.982 1 98.94 221 VAL B C 1
ATOM 4012 O O . VAL B 1 221 ? -1.695 -13.883 -3.801 1 98.94 221 VAL B O 1
ATOM 4015 N N . ILE B 1 222 ? -0.888 -11.812 -3.473 1 98.94 222 ILE B N 1
ATOM 4016 C CA . ILE B 1 222 ? 0.081 -12.234 -2.467 1 98.94 222 ILE B CA 1
ATOM 4017 C C . ILE B 1 222 ? -0.439 -11.891 -1.072 1 98.94 222 ILE B C 1
ATOM 4019 O O . ILE B 1 222 ? -0.62 -10.719 -0.74 1 98.94 222 ILE B O 1
ATOM 4023 N N . ILE B 1 223 ? -0.671 -12.867 -0.23 1 98.75 223 ILE B N 1
ATOM 4024 C CA . ILE B 1 223 ? -1.307 -12.664 1.066 1 98.75 223 ILE B CA 1
ATOM 4025 C C . ILE B 1 223 ? -0.268 -12.188 2.08 1 98.75 223 ILE B C 1
ATOM 4027 O O . ILE B 1 223 ? -0.335 -11.055 2.564 1 98.75 223 ILE B O 1
ATOM 4031 N N . GLU B 1 224 ? 0.694 -13 2.357 1 98.56 224 GLU B N 1
ATOM 4032 C CA . GLU B 1 224 ? 1.804 -12.781 3.281 1 98.56 224 GLU B CA 1
ATOM 4033 C C . GLU B 1 224 ? 3.1 -13.375 2.74 1 98.56 224 GLU B C 1
ATOM 4035 O O . GLU B 1 224 ? 3.121 -14.523 2.291 1 98.56 224 GLU B O 1
ATOM 4040 N N . ALA B 1 225 ? 4.117 -12.523 2.723 1 98.12 225 ALA B N 1
ATOM 4041 C CA . ALA B 1 225 ? 5.395 -12.992 2.199 1 98.12 225 ALA B CA 1
ATOM 4042 C C . ALA B 1 225 ? 6.555 -12.164 2.744 1 98.12 225 ALA B C 1
ATOM 4044 O O . ALA B 1 225 ? 6.441 -10.945 2.873 1 98.12 225 ALA B O 1
ATOM 4045 N N . ALA B 1 226 ? 7.621 -12.852 2.943 1 96.06 226 ALA B N 1
ATOM 4046 C CA . ALA B 1 226 ? 8.859 -12.148 3.268 1 96.06 226 ALA B CA 1
ATOM 4047 C C . ALA B 1 226 ? 9.523 -11.594 2.01 1 96.06 226 ALA B C 1
ATOM 4049 O O . ALA B 1 226 ? 9.18 -11.992 0.894 1 96.06 226 ALA B O 1
ATOM 4050 N N . GLU B 1 227 ? 10.461 -10.688 2.102 1 90.5 227 GLU B N 1
ATOM 4051 C CA . GLU B 1 227 ? 11.117 -10.023 0.978 1 90.5 227 GLU B CA 1
ATOM 4052 C C . GLU B 1 227 ? 11.867 -11.031 0.106 1 90.5 227 GLU B C 1
ATOM 4054 O O . GLU B 1 227 ? 11.891 -10.898 -1.119 1 90.5 227 GLU B O 1
ATOM 4059 N N . ARG B 1 228 ? 12.5 -12.039 0.715 1 85.81 228 ARG B N 1
ATOM 4060 C CA . ARG B 1 228 ? 13.227 -13.055 -0.045 1 85.81 228 ARG B CA 1
ATOM 4061 C C . ARG B 1 228 ? 12.469 -14.375 -0.057 1 85.81 228 ARG B C 1
ATOM 4063 O O . ARG B 1 228 ? 12.969 -15.383 0.445 1 85.81 228 ARG B O 1
ATOM 4070 N N . SER B 1 229 ? 11.266 -14.281 -0.603 1 87.44 229 SER B N 1
ATOM 4071 C CA . SER B 1 229 ? 10.43 -15.477 -0.572 1 87.44 229 SER B CA 1
ATOM 4072 C C . SER B 1 229 ? 10.062 -15.93 -1.981 1 87.44 229 SER B C 1
ATOM 4074 O O . SER B 1 229 ? 10.172 -15.156 -2.936 1 87.44 229 SER B O 1
ATOM 4076 N N . GLY B 1 230 ? 9.641 -17.172 -2.111 1 87.31 230 GLY B N 1
ATOM 4077 C CA . GLY B 1 230 ? 9.156 -17.734 -3.367 1 87.31 230 GLY B CA 1
ATOM 4078 C C . GLY B 1 230 ? 7.922 -17.031 -3.896 1 87.31 230 GLY B C 1
ATOM 4079 O O . GLY B 1 230 ? 7.707 -16.969 -5.109 1 87.31 230 GLY B O 1
ATOM 4080 N N . SER B 1 231 ? 7.145 -16.531 -3.027 1 90.62 231 SER B N 1
ATOM 4081 C CA . SER B 1 231 ? 5.922 -15.844 -3.43 1 90.62 231 SER B CA 1
ATOM 4082 C C . SER B 1 231 ? 6.234 -14.562 -4.199 1 90.62 231 SER B C 1
ATOM 4084 O O . SER B 1 231 ? 5.488 -14.18 -5.102 1 90.62 231 SER B O 1
ATOM 4086 N N . LEU B 1 232 ? 7.324 -13.914 -3.873 1 93.88 232 LEU B N 1
ATOM 4087 C CA . LEU B 1 232 ? 7.695 -12.703 -4.598 1 93.88 232 LEU B CA 1
ATOM 4088 C C . LEU B 1 232 ? 8.148 -13.039 -6.016 1 93.88 232 LEU B C 1
ATOM 4090 O O . LEU B 1 232 ? 7.953 -12.242 -6.938 1 93.88 232 LEU B O 1
ATOM 4094 N N . ILE B 1 233 ? 8.648 -14.227 -6.141 1 94.12 233 ILE B N 1
ATOM 4095 C CA . ILE B 1 233 ? 9.016 -14.711 -7.469 1 94.12 233 ILE B CA 1
ATOM 4096 C C . ILE B 1 233 ? 7.762 -14.844 -8.336 1 94.12 233 ILE B C 1
ATOM 4098 O O . ILE B 1 233 ? 7.762 -14.438 -9.5 1 94.12 233 ILE B O 1
ATOM 4102 N N . THR B 1 234 ? 6.766 -15.383 -7.746 1 96.88 234 THR B N 1
ATOM 4103 C CA . THR B 1 234 ? 5.504 -15.523 -8.461 1 96.88 234 THR B CA 1
ATOM 4104 C C . THR B 1 234 ? 4.957 -14.156 -8.867 1 96.88 234 THR B C 1
ATOM 4106 O O . THR B 1 234 ? 4.43 -13.992 -9.969 1 96.88 234 THR B O 1
ATOM 4109 N N . ALA B 1 235 ? 5.062 -13.18 -7.957 1 97.81 235 ALA B N 1
ATOM 4110 C CA . ALA B 1 235 ? 4.625 -11.82 -8.273 1 97.81 235 ALA B CA 1
ATOM 4111 C C . ALA B 1 235 ? 5.395 -11.258 -9.461 1 97.81 235 ALA B C 1
ATOM 4113 O O . ALA B 1 235 ? 4.805 -10.672 -10.375 1 97.81 235 ALA B O 1
ATOM 4114 N N . ASP B 1 236 ? 6.672 -11.477 -9.484 1 96.94 236 ASP B N 1
ATOM 4115 C CA . ASP B 1 236 ? 7.516 -11.008 -10.578 1 96.94 236 ASP B CA 1
ATOM 4116 C C . ASP B 1 236 ? 7.121 -11.656 -11.898 1 96.94 236 ASP B C 1
ATOM 4118 O O . ASP B 1 236 ? 7.027 -10.984 -12.93 1 96.94 236 ASP B O 1
ATOM 4122 N N . ILE B 1 237 ? 6.906 -12.859 -11.836 1 97.38 237 ILE B N 1
ATOM 4123 C CA . ILE B 1 237 ? 6.508 -13.602 -13.023 1 97.38 237 ILE B CA 1
ATOM 4124 C C . ILE B 1 237 ? 5.164 -13.086 -13.531 1 97.38 237 ILE B C 1
ATOM 4126 O O . ILE B 1 237 ? 4.977 -12.906 -14.734 1 97.38 237 ILE B O 1
ATOM 4130 N N . ALA B 1 238 ? 4.238 -12.883 -12.617 1 98.12 238 ALA B N 1
ATOM 4131 C CA . ALA B 1 238 ? 2.932 -12.336 -12.984 1 98.12 238 ALA B CA 1
ATOM 4132 C C . ALA B 1 238 ? 3.074 -11.016 -13.727 1 98.12 238 ALA B C 1
ATOM 4134 O O . ALA B 1 238 ? 2.426 -10.797 -14.75 1 98.12 238 ALA B O 1
ATOM 4135 N N . LEU B 1 239 ? 3.908 -10.203 -13.211 1 97.31 239 LEU B N 1
ATOM 4136 C CA . LEU B 1 239 ? 4.145 -8.906 -13.844 1 97.31 239 LEU B CA 1
ATOM 4137 C C . LEU B 1 239 ? 4.719 -9.086 -15.242 1 97.31 239 LEU B C 1
ATOM 4139 O O . LEU B 1 239 ? 4.289 -8.422 -16.188 1 97.31 239 LEU B O 1
ATOM 4143 N N . GLU B 1 240 ? 5.672 -9.969 -15.367 1 96.62 240 GLU B N 1
ATOM 4144 C CA . GLU B 1 240 ? 6.266 -10.266 -16.672 1 96.62 240 GLU B CA 1
ATOM 4145 C C . GLU B 1 240 ? 5.215 -10.766 -17.656 1 96.62 240 GLU B C 1
ATOM 4147 O O . GLU B 1 240 ? 5.328 -10.531 -18.859 1 96.62 240 GLU B O 1
ATOM 4152 N N . GLN B 1 241 ? 4.254 -11.391 -17.156 1 97.56 241 GLN B N 1
ATOM 4153 C CA . GLN B 1 241 ? 3.174 -11.938 -17.969 1 97.56 241 GLN B CA 1
ATOM 4154 C C . GLN B 1 241 ? 2.064 -10.914 -18.172 1 97.56 241 GLN B C 1
ATOM 4156 O O . GLN B 1 241 ? 0.986 -11.242 -18.672 1 97.56 241 GLN B O 1
ATOM 4161 N N . ASN B 1 242 ? 2.256 -9.742 -17.688 1 96.19 242 ASN B N 1
ATOM 4162 C CA . ASN B 1 242 ? 1.31 -8.641 -17.797 1 96.19 242 ASN B CA 1
ATOM 4163 C C . ASN B 1 242 ? 0.014 -8.938 -17.047 1 96.19 242 ASN B C 1
ATOM 4165 O O . ASN B 1 242 ? -1.076 -8.664 -17.547 1 96.19 242 ASN B O 1
ATOM 4169 N N . ARG B 1 243 ? 0.178 -9.602 -15.914 1 97 243 ARG B N 1
ATOM 4170 C CA . ARG B 1 243 ? -0.945 -9.836 -15.008 1 97 243 ARG B CA 1
ATOM 4171 C C . ARG B 1 243 ? -0.919 -8.859 -13.836 1 97 243 ARG B C 1
ATOM 4173 O O . ARG B 1 243 ? 0.153 -8.469 -13.375 1 97 243 ARG B O 1
ATOM 4180 N N . GLN B 1 244 ? -2.078 -8.555 -13.312 1 97.56 244 GLN B N 1
ATOM 4181 C CA . GLN B 1 244 ? -2.143 -7.656 -12.164 1 97.56 244 GLN B CA 1
ATOM 4182 C C . GLN B 1 244 ? -1.72 -8.367 -10.883 1 97.56 244 GLN B C 1
ATOM 4184 O O . GLN B 1 244 ? -2.047 -9.539 -10.68 1 97.56 244 GLN B O 1
ATOM 4189 N N . VAL B 1 245 ? -1.017 -7.621 -10.094 1 98.75 245 VAL B N 1
ATOM 4190 C CA . VAL B 1 245 ? -0.579 -8.164 -8.812 1 98.75 245 VAL B CA 1
ATOM 4191 C C . VAL B 1 245 ? -1.24 -7.398 -7.668 1 98.75 245 VAL B C 1
ATOM 4193 O O . VAL B 1 245 ? -1.31 -6.168 -7.695 1 98.75 245 VAL B O 1
ATOM 4196 N N . PHE B 1 246 ? -1.79 -8.141 -6.723 1 98.81 246 PHE B N 1
ATOM 4197 C CA . PHE B 1 246 ? -2.416 -7.633 -5.508 1 98.81 246 PHE B CA 1
ATOM 4198 C C . PHE B 1 246 ? -1.664 -8.109 -4.273 1 98.81 246 PHE B C 1
ATOM 4200 O O . PHE B 1 246 ? -1.073 -9.195 -4.281 1 98.81 246 PHE B O 1
ATOM 4207 N N . ALA B 1 247 ? -1.717 -7.301 -3.242 1 98.88 247 ALA B N 1
ATOM 4208 C CA . ALA B 1 247 ? -1.034 -7.723 -2.021 1 98.88 247 ALA B CA 1
ATOM 4209 C C . ALA B 1 247 ? -1.777 -7.238 -0.78 1 98.88 247 ALA B C 1
ATOM 4211 O O . ALA B 1 247 ? -2.348 -6.148 -0.778 1 98.88 247 ALA B O 1
ATOM 4212 N N . VAL B 1 248 ? -1.8 -8.023 0.23 1 98.94 248 VAL B N 1
ATOM 4213 C CA . VAL B 1 248 ? -2.338 -7.676 1.54 1 98.94 248 VAL B CA 1
ATOM 4214 C C . VAL B 1 248 ? -1.276 -6.945 2.359 1 98.94 248 VAL B C 1
ATOM 4216 O O . VAL B 1 248 ? -0.115 -7.359 2.391 1 98.94 248 VAL B O 1
ATOM 4219 N N . PRO B 1 249 ? -1.69 -5.844 2.969 1 98.81 249 PRO B N 1
ATOM 4220 C CA . PRO B 1 249 ? -0.715 -5.094 3.766 1 98.81 249 PRO B CA 1
ATOM 4221 C C . PRO B 1 249 ? -0.492 -5.703 5.148 1 98.81 249 PRO B C 1
ATOM 4223 O O . PRO B 1 249 ? -1.314 -6.492 5.617 1 98.81 249 PRO B O 1
ATOM 4226 N N . GLY B 1 250 ? 0.659 -5.324 5.781 1 98.44 250 GLY B N 1
ATOM 4227 C CA . GLY B 1 250 ? 0.883 -5.824 7.129 1 98.44 250 GLY B CA 1
ATOM 4228 C C . GLY B 1 250 ? 1.855 -4.973 7.926 1 98.44 250 GLY B C 1
ATOM 4229 O O . GLY B 1 250 ? 2.248 -3.891 7.484 1 98.44 250 GLY B O 1
ATOM 4230 N N . ASN B 1 251 ? 2.168 -5.438 9.102 1 98.38 251 ASN B N 1
ATOM 4231 C CA . ASN B 1 251 ? 3.006 -4.777 10.094 1 98.38 251 ASN B CA 1
ATOM 4232 C C . ASN B 1 251 ? 4.434 -4.586 9.586 1 98.38 251 ASN B C 1
ATOM 4234 O O . ASN B 1 251 ? 5.09 -5.551 9.195 1 98.38 251 ASN B O 1
ATOM 4238 N N . ILE B 1 252 ? 4.93 -3.344 9.641 1 98.5 252 ILE B N 1
ATOM 4239 C CA . ILE B 1 252 ? 6.203 -3.008 9.016 1 98.5 252 ILE B CA 1
ATOM 4240 C C . ILE B 1 252 ? 7.352 -3.584 9.836 1 98.5 252 ILE B C 1
ATOM 4242 O O . ILE B 1 252 ? 8.5 -3.615 9.383 1 98.5 252 ILE B O 1
ATOM 4246 N N . PHE B 1 253 ? 7.09 -4.117 11.086 1 98.31 253 PHE B N 1
ATOM 4247 C CA . PHE B 1 253 ? 8.133 -4.633 11.961 1 98.31 253 PHE B CA 1
ATOM 4248 C C . PHE B 1 253 ? 8.227 -6.152 11.852 1 98.31 253 PHE B C 1
ATOM 4250 O O . PHE B 1 253 ? 9.117 -6.766 12.445 1 98.31 253 PHE B O 1
ATOM 4257 N N . ILE B 1 254 ? 7.281 -6.793 11.125 1 97.44 254 ILE B N 1
ATOM 4258 C CA . ILE B 1 254 ? 7.246 -8.25 11.031 1 97.44 254 ILE B CA 1
ATOM 4259 C C . ILE B 1 254 ? 7.781 -8.688 9.672 1 97.44 254 ILE B C 1
ATOM 4261 O O . ILE B 1 254 ? 7.254 -8.289 8.625 1 97.44 254 ILE B O 1
ATOM 4265 N N . ASP B 1 255 ? 8.695 -9.555 9.617 1 96.31 255 ASP B N 1
ATOM 4266 C CA . ASP B 1 255 ? 9.461 -9.953 8.438 1 96.31 255 ASP B CA 1
ATOM 4267 C C . ASP B 1 255 ? 8.547 -10.516 7.359 1 96.31 255 ASP B C 1
ATOM 4269 O O . ASP B 1 255 ? 8.719 -10.227 6.176 1 96.31 255 ASP B O 1
ATOM 4273 N N . THR B 1 256 ? 7.586 -11.258 7.734 1 96.62 256 THR B N 1
ATOM 4274 C CA . THR B 1 256 ? 6.75 -11.977 6.777 1 96.62 256 THR B CA 1
ATOM 4275 C C . THR B 1 256 ? 5.777 -11.023 6.086 1 96.62 256 THR B C 1
ATOM 4277 O O . THR B 1 256 ? 4.996 -11.445 5.23 1 96.62 256 THR B O 1
ATOM 4280 N N . TRP B 1 257 ? 5.855 -9.719 6.48 1 98.06 257 TRP B N 1
ATOM 4281 C CA . TRP B 1 257 ? 4.996 -8.75 5.805 1 98.06 257 TRP B CA 1
ATOM 4282 C C . TRP B 1 257 ? 5.824 -7.789 4.957 1 98.06 257 TRP B C 1
ATOM 4284 O O . TRP B 1 257 ? 5.27 -6.984 4.203 1 98.06 257 TRP B O 1
ATOM 4294 N N . GLN B 1 258 ? 7.137 -7.867 5.031 1 97.75 258 GLN B N 1
ATOM 4295 C CA . GLN B 1 258 ? 8.008 -6.949 4.305 1 97.75 258 GLN B CA 1
ATOM 4296 C C . GLN B 1 258 ? 7.844 -7.121 2.797 1 97.75 258 GLN B C 1
ATOM 4298 O O . GLN B 1 258 ? 7.812 -6.137 2.055 1 97.75 258 GLN B O 1
ATOM 4303 N N . GLY B 1 259 ? 7.699 -8.344 2.373 1 98.12 259 GLY B N 1
ATOM 4304 C CA . GLY B 1 259 ? 7.578 -8.609 0.95 1 98.12 259 GLY B CA 1
ATOM 4305 C C . GLY B 1 259 ? 6.316 -8.031 0.338 1 98.12 259 GLY B C 1
ATOM 4306 O O . GLY B 1 259 ? 6.371 -7.395 -0.715 1 98.12 259 GLY B O 1
ATOM 4307 N N . THR B 1 260 ? 5.16 -8.258 1.001 1 98.69 260 THR B N 1
ATOM 4308 C CA . THR B 1 260 ? 3.91 -7.727 0.469 1 98.69 260 THR B CA 1
ATOM 4309 C C . THR B 1 260 ? 3.908 -6.199 0.523 1 98.69 260 THR B C 1
ATOM 4311 O O . THR B 1 260 ? 3.436 -5.543 -0.406 1 98.69 260 THR B O 1
ATOM 4314 N N . ASN B 1 261 ? 4.449 -5.625 1.577 1 98.69 261 ASN B N 1
ATOM 4315 C CA . ASN B 1 261 ? 4.559 -4.176 1.658 1 98.69 261 ASN B CA 1
ATOM 4316 C C . ASN B 1 261 ? 5.43 -3.615 0.536 1 98.69 261 ASN B C 1
ATOM 4318 O O . ASN B 1 261 ? 5.094 -2.594 -0.066 1 98.69 261 ASN B O 1
ATOM 4322 N N . TYR B 1 262 ? 6.492 -4.297 0.224 1 98 262 TYR B N 1
ATOM 4323 C CA . TYR B 1 262 ? 7.383 -3.883 -0.854 1 98 262 TYR B CA 1
ATOM 4324 C C . TYR B 1 262 ? 6.672 -3.949 -2.201 1 98 262 TYR B C 1
ATOM 4326 O O . TYR B 1 262 ? 6.793 -3.035 -3.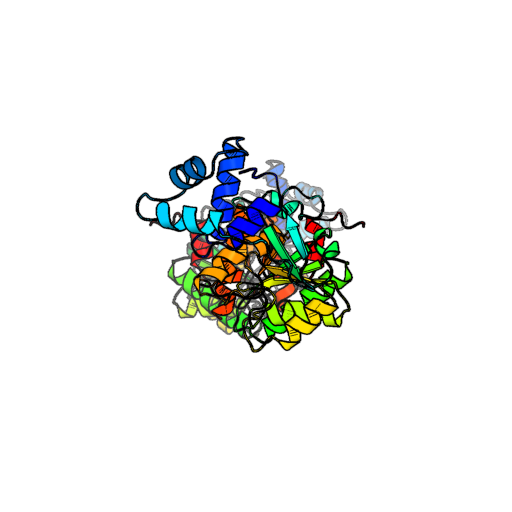02 1 98 262 TYR B O 1
ATOM 4334 N N . LEU B 1 263 ? 5.949 -5.004 -2.377 1 98.31 263 LEU B N 1
ATOM 4335 C CA . LEU B 1 263 ? 5.195 -5.141 -3.619 1 98.31 263 LEU B CA 1
ATOM 4336 C C . LEU B 1 263 ? 4.238 -3.973 -3.807 1 98.31 263 LEU B C 1
ATOM 4338 O O . LEU B 1 263 ? 4.105 -3.443 -4.914 1 98.31 263 LEU B O 1
ATOM 4342 N N . ILE B 1 264 ? 3.59 -3.584 -2.756 1 98.56 264 ILE B N 1
ATOM 4343 C CA . ILE B 1 264 ? 2.639 -2.479 -2.807 1 98.56 264 ILE B CA 1
ATOM 4344 C C . ILE B 1 264 ? 3.373 -1.182 -3.139 1 98.56 264 ILE B C 1
ATOM 4346 O O . ILE B 1 264 ? 2.904 -0.388 -3.959 1 98.56 264 ILE B O 1
ATOM 4350 N N . GLN B 1 265 ? 4.555 -0.964 -2.543 1 97.44 265 GLN B N 1
ATOM 4351 C CA . GLN B 1 265 ? 5.371 0.202 -2.869 1 97.44 265 GLN B CA 1
ATOM 4352 C C . GLN B 1 265 ? 5.703 0.242 -4.355 1 97.44 265 GLN B C 1
ATOM 4354 O O . GLN B 1 265 ? 5.777 1.318 -4.953 1 97.44 265 GLN B O 1
ATOM 4359 N N . GLU B 1 266 ? 5.832 -0.959 -4.898 1 95.5 266 GLU B N 1
ATOM 4360 C CA . GLU B 1 266 ? 6.27 -1.064 -6.289 1 95.5 266 GLU B CA 1
ATOM 4361 C C . GLU B 1 266 ? 5.082 -1.017 -7.246 1 95.5 266 GLU B C 1
ATOM 4363 O O . GLU B 1 266 ? 5.254 -1.141 -8.461 1 95.5 266 GLU B O 1
ATOM 4368 N N . GLY B 1 267 ? 3.857 -0.997 -6.676 1 96.06 267 GLY B N 1
ATOM 4369 C CA . GLY B 1 267 ? 2.748 -0.752 -7.586 1 96.06 267 GLY B CA 1
ATOM 4370 C C . GLY B 1 267 ? 1.645 -1.787 -7.473 1 96.06 267 GLY B C 1
ATOM 4371 O O . GLY B 1 267 ? 0.588 -1.646 -8.094 1 96.06 267 GLY B O 1
ATOM 4372 N N . ALA B 1 268 ? 1.891 -2.92 -6.762 1 98.31 268 ALA B N 1
ATOM 4373 C CA . ALA B 1 268 ? 0.788 -3.846 -6.52 1 98.31 268 ALA B CA 1
ATOM 4374 C C . ALA B 1 268 ? -0.365 -3.15 -5.801 1 98.31 268 ALA B C 1
ATOM 4376 O O . ALA B 1 268 ? -0.144 -2.324 -4.914 1 98.31 268 ALA B O 1
ATOM 4377 N N . LYS B 1 269 ? -1.541 -3.453 -6.133 1 98.44 269 LYS B N 1
ATOM 4378 C CA . LYS B 1 269 ? -2.689 -2.85 -5.465 1 98.44 269 LYS B CA 1
ATOM 4379 C C . LYS B 1 269 ? -2.891 -3.443 -4.074 1 98.44 269 LYS B C 1
ATOM 4381 O O . LYS B 1 269 ? -2.953 -4.664 -3.918 1 98.44 269 LYS B O 1
ATOM 4386 N N . LEU B 1 270 ? -2.986 -2.625 -3.115 1 98.88 270 LEU B N 1
ATOM 4387 C CA . LEU B 1 270 ? -3.352 -3.059 -1.771 1 98.88 270 LEU B CA 1
ATOM 4388 C C . LEU B 1 270 ? -4.797 -3.547 -1.731 1 98.88 270 LEU B C 1
ATOM 4390 O O . LEU B 1 270 ? -5.699 -2.869 -2.225 1 98.88 270 LEU B O 1
ATOM 4394 N N . VAL B 1 271 ? -5.027 -4.727 -1.114 1 98.69 271 VAL B N 1
ATOM 4395 C CA . VAL B 1 271 ? -6.395 -5.234 -1.075 1 98.69 271 VAL B CA 1
ATOM 4396 C C . VAL B 1 271 ? -6.785 -5.559 0.365 1 98.69 271 VAL B C 1
ATOM 4398 O O . VAL B 1 271 ? -5.965 -6.055 1.142 1 98.69 271 VAL B O 1
ATOM 4401 N N . MET B 1 272 ? -8.047 -5.227 0.664 1 98.44 272 MET B N 1
ATOM 4402 C CA . MET B 1 272 ? -8.602 -5.492 1.989 1 98.44 272 MET B CA 1
ATOM 4403 C C . MET B 1 272 ? -9.75 -6.488 1.909 1 98.44 272 MET B C 1
ATOM 4405 O O . MET B 1 272 ? -10.203 -7.008 2.932 1 98.44 272 MET B O 1
ATOM 4409 N N . ASN B 1 273 ? -10.273 -6.715 0.746 1 98.12 273 ASN B N 1
ATOM 4410 C CA . ASN B 1 273 ? -11.352 -7.645 0.444 1 98.12 273 ASN B CA 1
ATOM 4411 C C . ASN B 1 273 ? -11.406 -7.984 -1.044 1 98.12 273 ASN B C 1
ATOM 4413 O O . ASN B 1 273 ? -10.625 -7.441 -1.833 1 98.12 273 ASN B O 1
ATOM 4417 N N . ALA B 1 274 ? -12.281 -8.859 -1.406 1 98.12 274 ALA B N 1
ATOM 4418 C CA . ALA B 1 274 ? -12.344 -9.359 -2.777 1 98.12 274 ALA B CA 1
ATOM 4419 C C . ALA B 1 274 ? -12.812 -8.266 -3.736 1 98.12 274 ALA B C 1
ATOM 4421 O O . ALA B 1 274 ? -12.438 -8.258 -4.91 1 98.12 274 ALA B O 1
ATOM 4422 N N . ASP B 1 275 ? -13.578 -7.297 -3.273 1 97.44 275 ASP B N 1
ATOM 4423 C CA . ASP B 1 275 ? -14.102 -6.238 -4.133 1 97.44 275 ASP B CA 1
ATOM 4424 C C . ASP B 1 275 ? -12.969 -5.41 -4.73 1 97.44 275 ASP B C 1
ATOM 4426 O O . ASP B 1 275 ? -13.055 -4.961 -5.879 1 97.44 275 ASP B O 1
ATOM 4430 N N . HIS B 1 276 ? -11.938 -5.273 -3.967 1 97.81 276 HIS B N 1
ATOM 4431 C CA . HIS B 1 276 ? -10.789 -4.508 -4.422 1 97.81 276 HIS B CA 1
ATOM 4432 C C . HIS B 1 276 ? -10.094 -5.195 -5.594 1 97.81 276 HIS B C 1
ATOM 4434 O O . HIS B 1 276 ? -9.336 -4.562 -6.328 1 97.81 276 HIS B O 1
ATOM 4440 N N . ILE B 1 277 ? -10.328 -6.473 -5.738 1 98.12 277 ILE B N 1
ATOM 4441 C CA . ILE B 1 277 ? -9.758 -7.25 -6.836 1 98.12 277 ILE B CA 1
ATOM 4442 C C . ILE B 1 277 ? -10.742 -7.285 -8.008 1 98.12 277 ILE B C 1
ATOM 4444 O O . ILE B 1 277 ? -10.367 -6.984 -9.141 1 98.12 277 ILE B O 1
ATOM 4448 N N . ILE B 1 278 ? -11.977 -7.562 -7.719 1 97.5 278 ILE B N 1
ATOM 4449 C CA . ILE B 1 278 ? -13.016 -7.762 -8.719 1 97.5 278 ILE B CA 1
ATOM 4450 C C . ILE B 1 278 ? -13.211 -6.48 -9.531 1 97.5 278 ILE B C 1
ATOM 4452 O O . ILE B 1 278 ? -13.383 -6.531 -10.75 1 97.5 278 ILE B O 1
ATOM 4456 N N . GLU B 1 279 ? -13.102 -5.344 -8.891 1 95.81 279 GLU B N 1
ATOM 4457 C CA . GLU B 1 279 ? -13.367 -4.062 -9.539 1 95.81 279 GLU B CA 1
ATOM 4458 C C . GLU B 1 279 ? -12.312 -3.752 -10.602 1 95.81 279 GLU B C 1
ATOM 4460 O O . GLU B 1 279 ? -12.531 -2.9 -11.461 1 95.81 279 GLU B O 1
ATOM 4465 N N . GLU B 1 280 ? -11.227 -4.414 -10.5 1 94.81 280 GLU B N 1
ATOM 4466 C CA . GLU B 1 280 ? -10.164 -4.172 -11.477 1 94.81 280 GLU B CA 1
ATOM 4467 C C . GLU B 1 280 ? -10.453 -4.879 -12.797 1 94.81 280 GLU B C 1
ATOM 4469 O O . GLU B 1 280 ? -9.867 -4.539 -13.828 1 94.81 280 GLU B O 1
ATOM 4474 N N . PHE B 1 281 ? -11.297 -5.848 -12.773 1 92.69 281 PHE B N 1
ATOM 4475 C CA . PHE B 1 281 ? -11.484 -6.668 -13.961 1 92.69 281 PHE B CA 1
ATOM 4476 C C . PHE B 1 281 ? -12.922 -6.559 -14.469 1 92.69 281 PHE B C 1
ATOM 4478 O O . PHE B 1 281 ? -13.18 -6.781 -15.656 1 92.69 281 PHE B O 1
ATOM 4485 N N . PHE B 1 282 ? -13.734 -6.324 -13.523 1 85.19 282 PHE B N 1
ATOM 4486 C CA . PHE B 1 282 ? -15.148 -6.359 -13.891 1 85.19 282 PHE B CA 1
ATOM 4487 C C . PHE B 1 282 ? -15.828 -5.035 -13.562 1 85.19 282 PHE B C 1
ATOM 4489 O O . PHE B 1 282 ? -15.414 -4.332 -12.641 1 85.19 282 PHE B O 1
ATOM 4496 N N . GLN B 1 283 ? -16.422 -4.324 -14.539 1 69.06 283 GLN B N 1
ATOM 4497 C CA . GLN B 1 283 ? -17.188 -3.133 -14.211 1 69.06 283 GLN B CA 1
ATOM 4498 C C . GLN B 1 283 ? -18.203 -3.424 -13.102 1 69.06 283 GLN B C 1
ATOM 4500 O O . GLN B 1 283 ? -18.953 -4.402 -13.18 1 69.06 283 GLN B O 1
ATOM 4505 N N . ILE B 1 284 ? -17.875 -3.152 -11.961 1 53.16 284 ILE B N 1
ATOM 4506 C CA . ILE B 1 284 ? -18.859 -3.355 -10.906 1 53.16 284 ILE B CA 1
ATOM 4507 C C . ILE B 1 284 ? -20.094 -2.5 -11.18 1 53.16 284 ILE B C 1
ATOM 4509 O O . ILE B 1 284 ? -19.984 -1.304 -11.453 1 53.16 284 ILE B O 1
ATOM 4513 N N . LYS B 1 285 ? -21.016 -3.246 -11.711 1 43.56 285 LYS B N 1
ATOM 4514 C CA . LYS B 1 285 ? -22.25 -2.49 -11.875 1 43.56 285 LYS B CA 1
ATOM 4515 C C . LYS B 1 285 ? -22.609 -1.726 -10.609 1 43.56 285 LYS B C 1
ATOM 4517 O O . LYS B 1 285 ? -22.609 -2.297 -9.516 1 43.56 285 LYS B O 1
ATOM 4522 N N . PRO B 1 286 ? -22.906 -0.473 -10.836 1 34.81 286 PRO B N 1
ATOM 4523 C CA . PRO B 1 286 ? -23.406 0.287 -9.695 1 34.81 286 PRO B CA 1
ATOM 4524 C C . PRO B 1 286 ? -24.609 -0.384 -9.023 1 34.81 286 PRO B C 1
ATOM 4526 O O . PRO B 1 286 ? -25.359 -1.1 -9.68 1 34.81 286 PRO B O 1
#

Secondary structure (DSSP, 8-state):
-BTTSHHHHHHHHH-TTS-HHHHHHHHHHHHHHT--B--HHHHHHHHS-HHHHHHHHHHHHH------TT-EEEETTSTTS-HHHHTSTT--SEEEEEE-GGGGGS-EEEEE--SS--HHHHHHHHHHHHHHHHTTPEEEE---TTHHHHHHHHHHHTT--EEEEPSS-TTS-SSGGGHHHHHHHHHHSEEEESS-TTPPP-TTHHHHHHHHHHHH-SEEEE-S--TTSHHHHHHHHHHHTT-EEEE----TTSHHHHHHHHHHHTTPEE-SSTHHHHTTTS----/-BTTSHHHHHHHHH-TTS-HHHHHHHHHHHHHHT--B--HHHHHHHHS-HHHHHHHHHHHHH------TT-EEEETTSTTS-HHHHTSTT--SEEEEEE-GGGGGS-EEEEE--SS--HHHHHHHHHHHHHHHHTTPEEEE---TTHHHHHHHHHHHTT--EEEEPSS-TTS-SSGGGHHHHHHHHHHSEEEESS-TTPPP-TTHHHHHHHHHHHH-SEEEE-S--TTSHHHHHHHHHHHTT-EEEE----TTSHHHHHHHHHHHTTPEE-SSTHHHHTTTS----

Organism: Listeria monocytogenes serovar 1/2a (strain ATCC BAA-679 / EGD-e) (NCBI:txid169963)

Radius of gyration: 32.46 Å; Cα contacts (8 Å, |Δi|>4): 1233; chains: 2; bounding box: 53×99×68 Å